Protein AF-A0A7S1A872-F1 (afdb_monomer)

Mean predicted aligned error: 16.64 Å

Sequence (476 aa):
MADRCLVAIEKYCCCLRELQKQLEQQEPRWHAVWRTIESATQALTCPTCQQDEVFHGARVLGLLSEVRQRWDDVSHPCHFDLLKNLAVRLCAPQEGCQTFPVTALRFSQNSHSDVFRHGAHAGKDVNWLVGELDVGRISTTDKSMVVHAVFFHGHIRVLNNRHSAALVRHQDHQTAAVMCQVRLWHLTRGVCLDDGSQRDVVDKFLDAFDSRSDGRSIRMRSRSCSVPRSMSRTRVPEMFLVHIQNIDYSLTAEDVRAHILSAGHQRLVNVEVPQRYTGSTQLHNEGHALASFDSARAARELVESGLQALRGRLPVLKLDVATSVVPTVGRKQPGGFLRCKACRSVCGELMDIFLLEGVRPEGYGYAPAEANGNAYYLTCAEKDTNNCVFQDHPQSASMPFKLMLVFCSYCGGDLGNIQDSSLTMSDEWCERLGKRVMCFKCKTVLLELADCSTHLVDAKKWSILYSLLEFGDCRM

Radius of gyration: 26.89 Å; Cα contacts (8 Å, |Δi|>4): 908; chains: 1; bounding box: 70×67×68 Å

Structure (mmCIF, N/CA/C/O backbone):
data_AF-A0A7S1A872-F1
#
_entry.id   AF-A0A7S1A872-F1
#
loop_
_atom_site.group_PDB
_atom_site.id
_atom_site.type_symbol
_atom_site.label_atom_id
_atom_site.label_alt_id
_atom_site.label_comp_id
_atom_site.label_asym_id
_atom_site.label_entity_id
_atom_site.label_seq_id
_atom_site.pdbx_PDB_ins_code
_atom_site.Cartn_x
_atom_site.Cartn_y
_atom_site.Cartn_z
_atom_site.occupancy
_atom_site.B_iso_or_equiv
_atom_site.auth_seq_id
_atom_site.auth_comp_id
_atom_site.auth_asym_id
_atom_site.auth_atom_id
_atom_site.pdbx_PDB_model_num
ATOM 1 N N . MET A 1 1 ? 6.359 -14.964 -2.422 1.00 53.41 1 MET A N 1
ATOM 2 C CA . MET A 1 1 ? 6.320 -13.741 -3.258 1.00 53.41 1 MET A CA 1
ATOM 3 C C . MET A 1 1 ? 7.378 -12.736 -2.821 1.00 53.41 1 MET A C 1
ATOM 5 O O . MET A 1 1 ? 8.191 -12.382 -3.661 1.00 53.41 1 MET A O 1
ATOM 9 N N . ALA A 1 2 ? 7.434 -12.363 -1.534 1.00 65.06 2 ALA A N 1
ATOM 10 C CA . ALA A 1 2 ? 8.438 -11.441 -0.986 1.00 65.06 2 ALA A CA 1
ATOM 11 C C . ALA A 1 2 ? 9.874 -11.743 -1.450 1.00 65.06 2 ALA A C 1
ATOM 13 O O . ALA A 1 2 ? 10.508 -10.875 -2.039 1.00 65.06 2 ALA A O 1
ATOM 14 N N . ASP A 1 3 ? 10.335 -12.990 -1.314 1.00 75.75 3 ASP A N 1
ATOM 15 C CA . ASP A 1 3 ? 11.698 -13.380 -1.710 1.00 75.75 3 ASP A CA 1
ATOM 16 C C . ASP A 1 3 ? 11.991 -13.134 -3.199 1.00 75.75 3 ASP A C 1
ATOM 18 O O . ASP A 1 3 ? 13.077 -12.684 -3.554 1.00 75.75 3 ASP A O 1
ATOM 22 N N . ARG A 1 4 ? 11.010 -13.359 -4.089 1.00 84.75 4 ARG A N 1
ATOM 23 C CA . ARG A 1 4 ? 11.168 -13.091 -5.530 1.00 84.75 4 ARG A CA 1
ATOM 24 C C . ARG A 1 4 ? 11.246 -11.591 -5.816 1.00 84.75 4 ARG A C 1
ATOM 26 O O . ARG A 1 4 ? 12.090 -11.179 -6.607 1.00 84.75 4 ARG A O 1
ATOM 33 N N . CYS A 1 5 ? 10.403 -10.785 -5.167 1.00 86.75 5 CYS A N 1
ATOM 34 C CA . CYS A 1 5 ? 10.451 -9.326 -5.292 1.00 86.75 5 CYS A CA 1
ATOM 35 C C . CYS A 1 5 ? 11.786 -8.770 -4.788 1.00 86.75 5 CYS A C 1
ATOM 37 O O . CYS A 1 5 ? 12.365 -7.892 -5.415 1.00 86.75 5 CYS A O 1
ATOM 39 N N . LEU A 1 6 ? 12.311 -9.316 -3.694 1.00 82.75 6 LEU A N 1
ATOM 40 C CA . LEU A 1 6 ? 13.581 -8.893 -3.110 1.00 82.75 6 LEU A CA 1
ATOM 41 C C . LEU A 1 6 ? 14.770 -9.225 -4.015 1.00 82.75 6 LEU A C 1
ATOM 43 O O . LEU A 1 6 ? 15.611 -8.361 -4.247 1.00 82.75 6 LEU A O 1
ATOM 47 N N . VAL A 1 7 ? 14.797 -10.424 -4.606 1.00 88.50 7 VAL A N 1
ATOM 48 C CA . VAL A 1 7 ? 15.800 -10.792 -5.622 1.00 88.50 7 VAL A CA 1
ATOM 49 C C . VAL A 1 7 ? 15.711 -9.871 -6.845 1.00 88.50 7 VAL A C 1
ATOM 51 O O . VAL A 1 7 ? 16.737 -9.439 -7.372 1.00 88.50 7 VAL A O 1
ATOM 54 N N . ALA A 1 8 ? 14.498 -9.527 -7.285 1.00 90.12 8 ALA A N 1
ATOM 55 C CA . ALA A 1 8 ? 14.283 -8.592 -8.389 1.00 90.12 8 ALA A CA 1
ATOM 56 C C . ALA A 1 8 ? 14.783 -7.173 -8.058 1.00 90.12 8 ALA A C 1
ATOM 58 O O . ALA A 1 8 ? 15.479 -6.565 -8.871 1.00 90.12 8 ALA A O 1
ATOM 59 N N . ILE A 1 9 ? 14.492 -6.669 -6.854 1.00 89.12 9 ILE A N 1
ATOM 60 C CA . ILE A 1 9 ? 14.977 -5.372 -6.355 1.00 89.12 9 ILE A CA 1
ATOM 61 C C . ILE A 1 9 ? 16.504 -5.368 -6.255 1.00 89.12 9 ILE A C 1
ATOM 63 O O . ILE A 1 9 ? 17.144 -4.389 -6.636 1.00 89.12 9 ILE A O 1
ATOM 67 N N . GLU A 1 10 ? 17.109 -6.460 -5.791 1.00 88.94 10 GLU A N 1
ATOM 68 C CA . GLU A 1 10 ? 18.563 -6.590 -5.721 1.00 88.94 10 GLU A CA 1
ATOM 69 C C . GLU A 1 10 ? 19.197 -6.557 -7.112 1.00 88.94 10 GLU A C 1
ATOM 71 O O . GLU A 1 10 ? 20.118 -5.772 -7.348 1.00 88.94 10 GLU A O 1
ATOM 76 N N . LYS A 1 11 ? 18.664 -7.343 -8.056 1.00 92.38 11 LYS A N 1
ATOM 77 C CA . LYS A 1 11 ? 19.103 -7.326 -9.456 1.00 92.38 11 LYS A CA 1
ATOM 78 C C . LYS A 1 11 ? 18.981 -5.924 -10.051 1.00 92.38 11 LYS A C 1
ATOM 80 O O . LYS A 1 11 ? 19.933 -5.441 -10.661 1.00 92.38 11 LYS A O 1
ATOM 85 N N . TYR A 1 12 ? 17.844 -5.266 -9.836 1.00 93.44 12 TYR A N 1
ATOM 86 C CA . TYR A 1 12 ? 17.600 -3.900 -10.284 1.00 93.44 12 TYR A CA 1
ATOM 87 C C . TYR A 1 12 ? 18.656 -2.937 -9.730 1.00 93.44 12 TYR A C 1
ATOM 89 O O . TYR A 1 12 ? 19.325 -2.256 -10.503 1.00 93.44 12 TYR A O 1
ATOM 97 N N . CYS A 1 13 ? 18.905 -2.955 -8.417 1.00 91.25 13 CYS A N 1
ATOM 98 C CA . CYS A 1 13 ? 19.921 -2.113 -7.783 1.00 91.25 13 CYS A CA 1
ATOM 99 C C . CYS A 1 13 ? 21.337 -2.377 -8.318 1.00 91.25 13 CYS A C 1
ATOM 101 O O . CYS A 1 13 ? 22.114 -1.438 -8.490 1.00 91.25 13 CYS A O 1
ATOM 103 N N . CYS A 1 14 ? 21.685 -3.636 -8.594 1.00 92.62 14 CYS A N 1
ATOM 104 C CA . CYS A 1 14 ? 22.961 -3.984 -9.218 1.00 92.62 14 CYS A CA 1
ATOM 105 C C . CYS A 1 14 ? 23.086 -3.378 -10.620 1.00 92.62 14 CYS A C 1
ATOM 107 O O . CYS A 1 14 ? 24.119 -2.784 -10.928 1.00 92.62 14 CYS A O 1
ATOM 109 N N . CYS A 1 15 ? 22.030 -3.455 -11.437 1.00 95.19 15 CYS A N 1
ATOM 110 C CA . CYS A 1 15 ? 22.002 -2.794 -12.739 1.00 95.19 15 CYS A CA 1
ATOM 111 C C . CYS A 1 15 ? 22.142 -1.271 -12.606 1.00 95.19 15 CYS A C 1
ATOM 113 O O . CYS A 1 15 ? 22.904 -0.677 -13.360 1.00 95.19 15 CYS A O 1
ATOM 115 N N . LEU A 1 16 ? 21.477 -0.639 -11.631 1.00 94.56 16 LEU A N 1
ATOM 116 C CA . LEU A 1 16 ? 21.583 0.809 -11.420 1.00 94.56 16 LEU A CA 1
ATOM 117 C C . LEU A 1 16 ? 23.007 1.255 -11.054 1.00 94.56 16 LEU A C 1
ATOM 119 O O . LEU A 1 16 ? 23.482 2.253 -11.589 1.00 94.56 16 LEU A O 1
ATOM 123 N N . ARG A 1 17 ? 23.712 0.522 -10.179 1.00 93.31 17 ARG A N 1
ATOM 124 C CA . ARG A 1 17 ? 25.107 0.859 -9.825 1.00 93.31 17 ARG A CA 1
ATOM 125 C C . ARG A 1 17 ? 26.063 0.677 -10.993 1.00 93.31 17 ARG A C 1
ATOM 127 O O . ARG A 1 17 ? 26.942 1.508 -11.199 1.00 93.31 17 ARG A O 1
ATOM 134 N N . GLU A 1 18 ? 25.900 -0.405 -11.750 1.00 94.94 18 GLU A N 1
ATOM 135 C CA . GLU A 1 18 ? 26.715 -0.626 -12.943 1.00 94.94 18 GLU A CA 1
ATOM 136 C C . GLU A 1 18 ? 26.448 0.462 -13.989 1.00 94.94 18 GLU A C 1
ATOM 138 O O . GLU A 1 18 ? 27.388 0.987 -14.580 1.00 94.94 18 GLU A O 1
ATOM 143 N N . LEU A 1 19 ? 25.187 0.871 -14.154 1.00 95.19 19 LEU A N 1
ATOM 144 C CA . LEU A 1 19 ? 24.815 1.969 -15.039 1.00 95.19 19 LEU A CA 1
ATOM 145 C C . LEU A 1 19 ? 25.467 3.285 -14.604 1.00 95.19 19 LEU A C 1
ATOM 147 O O . LEU A 1 19 ? 26.077 3.955 -15.432 1.00 95.19 19 LEU A O 1
ATOM 151 N N . GLN A 1 20 ? 25.396 3.627 -13.314 1.00 94.31 20 GLN A N 1
ATOM 152 C CA . GLN A 1 20 ? 26.061 4.811 -12.768 1.00 94.31 20 GLN A CA 1
ATOM 153 C C . GLN A 1 20 ? 27.566 4.785 -13.072 1.00 94.31 20 GLN A C 1
ATOM 155 O O . GLN A 1 20 ? 28.096 5.724 -13.661 1.00 94.31 20 GLN A O 1
ATOM 160 N N . LYS A 1 21 ? 28.240 3.670 -12.763 1.00 93.62 21 LYS A N 1
ATOM 161 C CA . LYS A 1 21 ? 29.675 3.494 -13.015 1.00 93.62 21 LYS A CA 1
ATOM 162 C C . LYS A 1 21 ? 30.041 3.627 -14.496 1.00 93.62 21 LYS A C 1
ATOM 164 O O . LYS A 1 21 ? 31.130 4.096 -14.813 1.00 93.62 21 LYS A O 1
ATOM 169 N N . GLN A 1 22 ? 29.185 3.163 -15.405 1.00 94.00 22 GLN A N 1
ATOM 170 C CA . GLN A 1 22 ? 29.413 3.282 -16.847 1.00 94.00 22 GLN A CA 1
ATOM 171 C C . GLN A 1 22 ? 29.226 4.720 -17.339 1.00 94.00 22 GLN A C 1
ATOM 173 O O . GLN A 1 22 ? 30.007 5.169 -18.173 1.00 94.00 22 GLN A O 1
ATOM 178 N N . LEU A 1 23 ? 28.226 5.437 -16.823 1.00 90.06 23 LEU A N 1
ATOM 179 C CA . LEU A 1 23 ? 27.941 6.817 -17.217 1.00 90.06 23 LEU A CA 1
ATOM 180 C C . LEU A 1 23 ? 28.944 7.832 -16.641 1.00 90.06 23 LEU A C 1
ATOM 182 O O . LEU A 1 23 ? 29.145 8.883 -17.238 1.00 90.06 23 LEU A O 1
ATOM 186 N N . GLU A 1 24 ? 29.592 7.525 -15.515 1.00 89.75 24 GLU A N 1
ATOM 187 C CA . GLU A 1 24 ? 30.638 8.366 -14.907 1.00 89.75 24 GLU A CA 1
ATOM 188 C C . GLU A 1 24 ? 32.018 8.233 -15.592 1.00 89.75 24 GLU A C 1
ATOM 190 O O . GLU A 1 24 ? 32.952 8.965 -15.263 1.00 89.75 24 GLU A O 1
ATOM 195 N N . GLN A 1 25 ? 32.181 7.309 -16.547 1.00 90.69 25 GLN A N 1
ATOM 196 C CA . GLN A 1 25 ? 33.427 7.166 -17.312 1.00 90.69 25 GLN A CA 1
ATOM 197 C C . GLN A 1 25 ? 33.615 8.333 -18.290 1.00 90.69 25 GLN A C 1
ATOM 199 O O . GLN A 1 25 ? 32.655 8.797 -18.895 1.00 90.69 25 GLN A O 1
ATOM 204 N N . GLN A 1 26 ? 34.867 8.759 -18.506 1.00 83.88 26 GLN A N 1
ATOM 205 C CA . GLN A 1 26 ? 35.190 9.810 -19.489 1.00 83.88 26 GLN A CA 1
ATOM 206 C C . GLN A 1 26 ? 34.752 9.438 -20.915 1.00 83.88 26 GLN A C 1
ATOM 208 O O . GLN A 1 26 ? 34.312 10.306 -21.662 1.00 83.88 26 GLN A O 1
ATOM 213 N N . GLU A 1 27 ? 34.827 8.151 -21.271 1.00 87.38 27 GLU A N 1
ATOM 214 C CA . GLU A 1 27 ? 34.346 7.611 -22.547 1.00 87.38 27 GLU A CA 1
ATOM 215 C C . GLU A 1 27 ? 33.419 6.408 -22.295 1.00 87.38 27 GLU A C 1
ATOM 217 O O . GLU A 1 27 ? 33.876 5.257 -22.260 1.00 87.38 27 GLU A O 1
ATOM 222 N N . PRO A 1 28 ? 32.108 6.638 -22.083 1.00 86.00 28 PRO A N 1
ATOM 223 C CA . PRO A 1 28 ? 31.158 5.565 -21.833 1.00 86.00 28 PRO A CA 1
ATOM 224 C C . PRO A 1 28 ? 31.067 4.607 -23.021 1.00 86.00 28 PRO A C 1
ATOM 226 O O . PRO A 1 28 ? 30.869 5.001 -24.173 1.00 86.00 28 PRO A O 1
ATOM 229 N N . ARG A 1 29 ? 31.130 3.303 -22.744 1.00 91.81 29 ARG A N 1
ATOM 230 C CA . ARG A 1 29 ? 30.837 2.276 -23.751 1.00 91.81 29 ARG A CA 1
ATOM 231 C C . ARG A 1 29 ? 29.327 2.202 -23.973 1.00 91.81 29 ARG A C 1
ATOM 233 O O . ARG A 1 29 ? 28.654 1.394 -23.337 1.00 91.81 29 ARG A O 1
ATOM 240 N N . TRP A 1 30 ? 28.795 3.003 -24.894 1.00 90.19 30 TRP A N 1
ATOM 241 C CA . TRP A 1 30 ? 27.348 3.160 -25.117 1.00 90.19 30 TRP A CA 1
ATOM 242 C C . TRP A 1 30 ? 26.572 1.849 -25.337 1.00 90.19 30 TRP A C 1
ATOM 244 O O . TRP A 1 30 ? 25.468 1.699 -24.823 1.00 90.19 30 TRP A O 1
ATOM 254 N N . HIS A 1 31 ? 27.159 0.840 -25.990 1.00 91.56 31 HIS A N 1
ATOM 255 C CA . HIS A 1 31 ? 26.535 -0.490 -26.109 1.00 91.56 31 HIS A CA 1
ATOM 256 C C . HIS A 1 31 ? 26.416 -1.255 -24.780 1.00 91.56 31 HIS A C 1
ATOM 258 O O . HIS A 1 31 ? 25.548 -2.115 -24.630 1.00 91.56 31 HIS A O 1
ATOM 264 N N . ALA A 1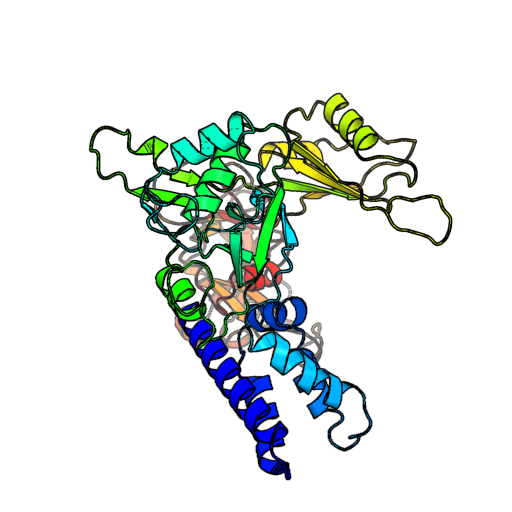 32 ? 27.320 -1.016 -23.828 1.00 94.00 32 ALA A N 1
ATOM 265 C CA . ALA A 1 32 ? 27.210 -1.566 -22.480 1.00 94.00 32 ALA A CA 1
ATOM 266 C C . ALA A 1 32 ? 26.152 -0.798 -21.679 1.00 94.00 32 ALA A C 1
ATOM 268 O O . ALA A 1 32 ? 25.298 -1.434 -21.068 1.00 94.00 32 ALA A O 1
ATOM 269 N N . VAL A 1 33 ? 26.142 0.537 -21.788 1.00 94.06 33 VAL A N 1
ATOM 270 C CA . VAL A 1 33 ? 25.128 1.410 -21.168 1.00 94.06 33 VAL A CA 1
ATOM 271 C C . VAL A 1 33 ? 23.723 0.981 -21.590 1.00 94.06 33 VAL A C 1
ATOM 273 O O . VAL A 1 33 ? 22.884 0.709 -20.734 1.00 94.06 33 VAL A O 1
ATOM 276 N N . TRP A 1 34 ? 23.495 0.815 -22.897 1.00 95.06 34 TRP A N 1
ATOM 277 C CA . TRP A 1 34 ? 22.216 0.360 -23.446 1.00 95.06 34 TRP A CA 1
ATOM 278 C C . TRP A 1 34 ? 21.753 -0.975 -22.849 1.00 95.06 34 TRP A C 1
ATOM 280 O O . TRP A 1 34 ? 20.643 -1.082 -22.330 1.00 95.06 34 TRP A O 1
ATOM 290 N N . ARG A 1 35 ? 22.630 -1.989 -22.843 1.00 96.19 35 ARG A N 1
ATOM 291 C CA . ARG A 1 35 ? 22.315 -3.310 -22.272 1.00 96.19 35 ARG A CA 1
ATOM 292 C C . ARG A 1 35 ? 21.995 -3.241 -20.781 1.00 96.19 35 ARG A C 1
ATOM 294 O O . ARG A 1 35 ? 21.131 -3.979 -20.300 1.00 96.19 35 ARG A O 1
ATOM 301 N N . THR A 1 36 ? 22.677 -2.368 -20.043 1.00 96.69 36 THR A N 1
ATOM 302 C CA . THR A 1 36 ? 22.410 -2.159 -18.618 1.00 96.69 36 THR A CA 1
ATOM 303 C C . THR A 1 36 ? 21.051 -1.488 -18.404 1.00 96.69 36 THR A C 1
ATOM 305 O O . THR A 1 36 ? 20.312 -1.913 -17.517 1.00 96.69 36 THR A O 1
ATOM 308 N N . ILE A 1 37 ? 20.671 -0.515 -19.243 1.00 95.56 37 ILE A N 1
ATOM 309 C CA . ILE A 1 37 ? 19.341 0.121 -19.220 1.00 95.56 37 ILE A CA 1
ATOM 310 C C . ILE A 1 37 ? 18.237 -0.905 -19.497 1.00 95.56 37 ILE A C 1
ATOM 312 O O . ILE A 1 37 ? 17.258 -0.966 -18.750 1.00 95.56 37 ILE A O 1
ATOM 316 N N . GLU A 1 38 ? 18.392 -1.749 -20.520 1.00 95.06 38 GLU A N 1
ATOM 317 C CA . GLU A 1 38 ? 17.425 -2.814 -20.823 1.00 95.06 38 GLU A CA 1
ATOM 318 C C . GLU A 1 38 ? 17.281 -3.787 -19.649 1.00 95.06 38 GLU A C 1
ATOM 320 O O . GLU A 1 38 ? 16.166 -4.087 -19.215 1.00 95.06 38 GLU A O 1
ATOM 325 N N . SER A 1 39 ? 18.413 -4.215 -19.086 1.00 95.94 39 SER A N 1
ATOM 326 C CA . SER A 1 39 ? 18.446 -5.126 -17.941 1.00 95.94 39 SER A CA 1
ATOM 327 C C . SER A 1 39 ? 17.784 -4.519 -16.704 1.00 95.94 39 SER A C 1
ATOM 329 O O . SER A 1 39 ? 17.029 -5.213 -16.025 1.00 95.94 39 SER A O 1
ATOM 331 N N . ALA A 1 40 ? 18.031 -3.236 -16.421 1.00 95.19 40 ALA A N 1
ATOM 332 C CA . ALA A 1 40 ? 17.419 -2.518 -15.306 1.00 95.19 40 ALA A CA 1
ATOM 333 C C . ALA A 1 40 ? 15.903 -2.380 -15.498 1.00 95.19 40 ALA A C 1
ATOM 335 O O . ALA A 1 40 ? 15.136 -2.708 -14.597 1.00 95.19 40 ALA A O 1
ATOM 336 N N . THR A 1 41 ? 15.461 -1.975 -16.690 1.00 92.62 41 THR A N 1
ATOM 337 C CA . THR A 1 41 ? 14.035 -1.782 -17.006 1.00 92.62 41 THR A CA 1
ATOM 338 C C . THR A 1 41 ? 13.231 -3.075 -16.836 1.00 92.62 41 THR A C 1
ATOM 340 O O . THR A 1 41 ? 12.073 -3.043 -16.434 1.00 92.62 41 THR A O 1
ATOM 343 N N . GLN A 1 42 ? 13.850 -4.225 -17.110 1.00 93.25 42 GLN A N 1
ATOM 344 C CA . GLN A 1 42 ? 13.220 -5.545 -17.006 1.00 93.25 42 GLN A CA 1
ATOM 345 C C . GLN A 1 42 ? 13.448 -6.236 -15.652 1.00 93.25 42 GLN A C 1
ATOM 347 O O . GLN A 1 42 ? 12.924 -7.327 -15.426 1.00 93.25 42 GLN A O 1
ATOM 352 N N . ALA A 1 43 ? 14.259 -5.662 -14.755 1.00 93.88 43 ALA A N 1
ATOM 353 C CA . ALA A 1 43 ? 14.648 -6.338 -13.519 1.00 93.88 43 ALA A CA 1
ATOM 354 C C . ALA A 1 43 ? 13.479 -6.478 -12.534 1.00 93.88 43 ALA A C 1
ATOM 356 O O . ALA A 1 43 ? 13.356 -7.519 -11.889 1.00 93.88 43 ALA A O 1
ATOM 357 N N . LEU A 1 44 ? 12.617 -5.461 -12.436 1.00 90.38 44 LEU A N 1
ATOM 358 C CA . LEU A 1 44 ? 11.419 -5.491 -11.598 1.00 90.38 44 LEU A CA 1
ATOM 359 C C . LEU A 1 44 ? 10.265 -6.135 -12.369 1.00 90.38 44 LEU A C 1
ATOM 361 O O . LEU A 1 44 ? 9.755 -5.554 -13.320 1.00 90.38 44 LEU A O 1
ATOM 365 N N . THR A 1 45 ? 9.832 -7.323 -11.947 1.00 89.44 45 THR A N 1
ATOM 366 C CA . THR A 1 45 ? 8.736 -8.068 -12.597 1.00 89.44 45 THR A CA 1
ATOM 367 C C . THR A 1 45 ? 7.403 -7.964 -11.859 1.00 89.44 45 THR A C 1
ATOM 369 O O . THR A 1 45 ? 6.357 -8.237 -12.440 1.00 89.44 45 THR A O 1
ATOM 372 N N . CYS A 1 46 ? 7.419 -7.570 -10.583 1.00 89.19 46 CYS A N 1
ATOM 373 C CA . CYS A 1 46 ? 6.210 -7.359 -9.793 1.00 89.19 46 CYS A CA 1
ATOM 374 C C . CYS A 1 46 ? 5.592 -5.987 -10.128 1.00 89.19 46 CYS A C 1
ATOM 376 O O . CYS A 1 46 ? 6.278 -4.977 -9.937 1.00 89.19 46 CYS A O 1
ATOM 378 N N . PRO A 1 47 ? 4.316 -5.918 -10.562 1.00 86.06 47 PRO A N 1
ATOM 379 C CA . PRO A 1 47 ? 3.652 -4.652 -10.881 1.00 86.06 47 PRO A CA 1
ATOM 380 C C . PRO A 1 47 ? 3.651 -3.660 -9.714 1.00 86.06 47 PRO A C 1
ATOM 382 O O . PRO A 1 47 ? 3.868 -2.467 -9.912 1.00 86.06 47 PRO A O 1
ATOM 385 N N . THR A 1 48 ? 3.480 -4.149 -8.485 1.00 85.56 48 THR A N 1
ATOM 386 C CA . THR A 1 48 ? 3.473 -3.310 -7.282 1.00 85.56 48 THR A CA 1
ATOM 387 C C . THR A 1 48 ? 4.857 -2.721 -7.008 1.00 85.56 48 THR A C 1
ATOM 389 O O . THR A 1 48 ? 4.970 -1.522 -6.785 1.00 85.56 48 THR A O 1
ATOM 392 N N . CYS A 1 49 ? 5.934 -3.508 -7.139 1.00 87.25 49 CYS A N 1
ATOM 393 C CA . CYS A 1 49 ? 7.299 -2.975 -7.038 1.00 87.25 49 CYS A CA 1
ATOM 394 C C . CYS A 1 49 ? 7.618 -1.955 -8.142 1.00 87.25 49 CYS A C 1
ATOM 396 O O . CYS A 1 49 ? 8.343 -0.996 -7.892 1.00 87.25 49 CYS A O 1
ATOM 398 N N . GLN A 1 50 ? 7.102 -2.153 -9.360 1.00 88.19 50 GLN A N 1
ATOM 399 C CA . GLN A 1 50 ? 7.262 -1.176 -10.440 1.00 88.19 50 GLN A CA 1
ATOM 400 C C . GLN A 1 50 ? 6.563 0.144 -10.094 1.00 88.19 50 GLN A C 1
ATOM 402 O O . GLN A 1 50 ? 7.155 1.206 -10.265 1.00 88.19 50 GLN A O 1
ATOM 407 N N . GLN A 1 51 ? 5.333 0.088 -9.573 1.00 85.12 51 GLN A N 1
ATOM 408 C CA . GLN A 1 51 ? 4.611 1.279 -9.119 1.00 85.12 51 GLN A CA 1
ATOM 409 C C . GLN A 1 51 ? 5.345 1.977 -7.971 1.00 85.12 51 GLN A C 1
ATOM 411 O O . GLN A 1 51 ? 5.572 3.184 -8.046 1.00 85.12 51 GLN A O 1
ATOM 416 N N . ASP A 1 52 ? 5.780 1.227 -6.956 1.00 87.19 52 ASP A N 1
ATOM 417 C CA . ASP A 1 52 ? 6.569 1.765 -5.846 1.00 87.19 52 ASP A CA 1
ATOM 418 C C . ASP A 1 52 ? 7.812 2.506 -6.360 1.00 87.19 52 ASP A C 1
ATOM 420 O O . ASP A 1 52 ? 8.105 3.614 -5.920 1.00 87.19 52 ASP A O 1
ATOM 424 N N . GLU A 1 53 ? 8.532 1.932 -7.324 1.00 87.94 53 GLU A N 1
ATOM 425 C CA . GLU A 1 53 ? 9.725 2.552 -7.901 1.00 87.94 53 GLU A CA 1
ATOM 426 C C . GLU A 1 53 ? 9.391 3.810 -8.723 1.00 87.94 53 GLU A C 1
ATOM 428 O O . GLU A 1 53 ? 10.111 4.807 -8.657 1.00 87.94 53 GLU A O 1
ATOM 433 N N . VAL A 1 54 ? 8.279 3.812 -9.461 1.00 84.12 54 VAL A N 1
ATOM 434 C CA . VAL A 1 54 ? 7.826 4.986 -10.225 1.00 84.12 54 VAL A CA 1
ATOM 435 C C . VAL A 1 54 ? 7.462 6.149 -9.298 1.00 84.12 54 VAL A C 1
ATOM 437 O O . VAL A 1 54 ? 7.883 7.280 -9.553 1.00 84.12 54 VAL A O 1
ATOM 440 N N . PHE A 1 55 ? 6.710 5.889 -8.226 1.00 81.06 55 PHE A N 1
ATOM 441 C CA . PHE A 1 55 ? 6.193 6.936 -7.338 1.00 81.06 55 PHE A CA 1
ATOM 442 C C . PHE A 1 55 ? 7.156 7.314 -6.206 1.00 81.06 55 PHE A C 1
ATOM 444 O O . PHE A 1 55 ? 7.210 8.477 -5.807 1.00 81.06 55 PHE A O 1
ATOM 451 N N . HIS A 1 56 ? 7.940 6.358 -5.705 1.00 84.44 56 HIS A N 1
ATOM 452 C CA . HIS A 1 56 ? 8.779 6.514 -4.512 1.00 84.44 56 HIS A CA 1
ATOM 453 C C . HIS A 1 56 ? 10.263 6.179 -4.741 1.00 84.44 56 HIS A C 1
ATOM 455 O O . HIS A 1 56 ? 11.083 6.445 -3.865 1.00 84.44 56 HIS A O 1
ATOM 461 N N . GLY A 1 57 ? 10.648 5.649 -5.907 1.00 81.44 57 GLY A N 1
ATOM 462 C CA . GLY A 1 57 ? 12.027 5.295 -6.277 1.00 81.44 57 GLY A CA 1
ATOM 463 C C . GLY A 1 57 ? 12.769 6.376 -7.067 1.00 81.44 57 GLY A C 1
ATOM 464 O O . GLY A 1 57 ? 13.477 6.072 -8.023 1.00 81.44 57 GLY A O 1
ATOM 465 N N . ALA A 1 58 ? 12.576 7.654 -6.726 1.00 84.19 58 ALA A N 1
ATOM 466 C CA . ALA A 1 58 ? 13.191 8.789 -7.432 1.00 84.19 58 ALA A CA 1
ATOM 467 C C . ALA A 1 58 ? 12.945 8.791 -8.962 1.00 84.19 58 ALA A C 1
ATOM 469 O O . ALA A 1 58 ? 13.728 9.344 -9.726 1.00 84.19 58 ALA A O 1
ATOM 470 N N . ARG A 1 59 ? 11.846 8.171 -9.422 1.00 86.12 59 ARG A N 1
ATOM 471 C CA . ARG A 1 59 ? 11.418 8.109 -10.833 1.00 86.12 59 ARG A CA 1
ATOM 472 C C . ARG A 1 59 ? 12.407 7.420 -11.788 1.00 86.12 59 ARG A C 1
ATOM 474 O O . ARG A 1 59 ? 12.232 7.525 -13.004 1.00 86.12 59 ARG A O 1
ATOM 481 N N . VAL A 1 60 ? 13.406 6.692 -11.281 1.00 92.12 60 VAL A N 1
ATOM 482 C CA . VAL A 1 60 ? 14.474 6.104 -12.112 1.00 92.12 60 VAL A CA 1
ATOM 483 C C . VAL A 1 60 ? 13.912 5.135 -13.152 1.00 92.12 60 VAL A C 1
ATOM 485 O O . VAL A 1 60 ? 14.278 5.231 -14.319 1.00 92.12 60 VAL A O 1
ATOM 488 N N . LEU A 1 61 ? 12.962 4.269 -12.787 1.00 91.81 61 LEU A N 1
ATOM 489 C CA . LEU A 1 61 ? 12.360 3.318 -13.732 1.00 91.81 61 LEU A CA 1
ATOM 490 C C . LEU A 1 61 ? 11.628 4.006 -14.901 1.00 91.81 61 LEU A C 1
ATOM 492 O O . LEU A 1 61 ? 11.709 3.553 -16.047 1.00 91.81 61 LEU A O 1
ATOM 496 N N . GLY A 1 62 ? 10.946 5.121 -14.622 1.00 91.12 62 GLY A N 1
ATOM 497 C CA . GLY A 1 62 ? 10.305 5.936 -15.655 1.00 91.12 62 GLY A CA 1
ATOM 498 C C . GLY A 1 62 ? 11.333 6.560 -16.599 1.00 91.12 62 GLY A C 1
ATOM 499 O O . GLY A 1 62 ? 11.189 6.461 -17.815 1.00 91.12 62 GLY A O 1
ATOM 500 N N . LEU A 1 63 ? 12.414 7.115 -16.042 1.00 93.56 63 LEU A N 1
ATOM 501 C CA . LEU A 1 63 ? 13.504 7.721 -16.813 1.00 93.56 63 LEU A CA 1
ATOM 502 C C . LEU A 1 63 ? 14.266 6.695 -17.659 1.00 93.56 63 LEU A C 1
ATOM 504 O O . LEU A 1 63 ? 14.595 6.987 -18.803 1.00 93.56 63 LEU A O 1
ATOM 508 N N . LEU A 1 64 ? 14.498 5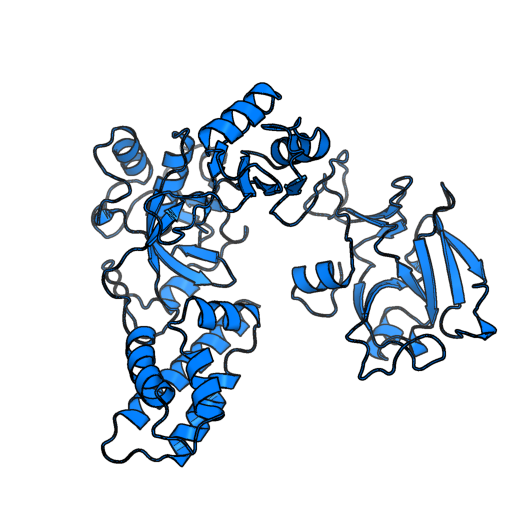.481 -17.150 1.00 95.12 64 LEU A N 1
ATOM 509 C CA . LEU A 1 64 ? 15.094 4.387 -17.926 1.00 95.12 64 LEU A CA 1
ATOM 510 C C . LEU A 1 64 ? 14.245 4.046 -19.158 1.00 95.12 64 LEU A C 1
ATOM 512 O O . LEU A 1 64 ? 14.776 3.878 -20.255 1.00 95.12 64 LEU A O 1
ATOM 516 N N . SER A 1 65 ? 12.922 3.987 -18.984 1.00 92.94 65 SER A N 1
ATOM 517 C CA . SER A 1 65 ? 11.985 3.714 -20.078 1.00 92.94 65 SER A CA 1
ATOM 518 C C . SER A 1 65 ? 11.973 4.839 -21.116 1.00 92.94 65 SER A C 1
ATOM 520 O O . SER A 1 65 ? 11.926 4.573 -22.315 1.00 92.94 65 SER A O 1
ATOM 522 N N . GLU A 1 66 ? 12.054 6.091 -20.668 1.00 93.56 66 GLU A N 1
ATOM 523 C CA . GLU A 1 66 ? 12.079 7.268 -21.539 1.00 93.56 66 GLU A CA 1
ATOM 524 C C . GLU A 1 66 ? 13.398 7.394 -22.312 1.00 93.56 66 GLU A C 1
ATOM 526 O O . GLU A 1 66 ? 13.381 7.566 -23.530 1.00 93.56 66 GLU A O 1
ATOM 531 N N . VAL A 1 67 ? 14.538 7.207 -21.639 1.00 94.12 67 VAL A N 1
ATOM 532 C CA . VAL A 1 67 ? 15.867 7.161 -22.272 1.00 94.12 67 VAL A CA 1
ATOM 533 C C . VAL A 1 67 ? 15.929 6.051 -23.318 1.00 94.12 67 VAL A C 1
ATOM 535 O O . VAL A 1 67 ? 16.485 6.255 -24.394 1.00 94.12 67 VAL A O 1
ATOM 538 N N . ARG A 1 68 ? 15.302 4.896 -23.056 1.00 93.94 68 ARG A N 1
ATOM 539 C CA . ARG A 1 68 ? 15.203 3.808 -24.036 1.00 93.94 68 ARG A CA 1
ATOM 540 C C . ARG A 1 68 ? 14.444 4.230 -25.301 1.00 93.94 68 ARG A C 1
ATOM 542 O O . ARG A 1 68 ? 14.823 3.842 -26.398 1.00 93.94 68 ARG A O 1
ATOM 549 N N . GLN A 1 69 ? 13.374 5.010 -25.164 1.00 94.44 69 GLN A N 1
ATOM 550 C CA . GLN A 1 69 ? 12.587 5.492 -26.307 1.00 94.44 69 GLN A CA 1
ATOM 551 C C . GLN A 1 69 ? 13.277 6.631 -27.067 1.00 94.44 69 GLN A C 1
ATOM 553 O O . GLN A 1 69 ? 13.035 6.807 -28.257 1.00 94.44 69 GLN A O 1
ATOM 558 N N . ARG A 1 70 ? 14.125 7.403 -26.381 1.00 94.25 70 ARG A N 1
ATOM 559 C CA . ARG A 1 70 ? 14.797 8.604 -26.900 1.00 94.25 70 ARG A CA 1
ATOM 560 C C . ARG A 1 70 ? 16.314 8.446 -26.949 1.00 94.25 70 ARG A C 1
ATOM 562 O O . ARG A 1 70 ? 17.050 9.400 -26.711 1.00 94.25 70 ARG A O 1
ATOM 569 N N . TRP A 1 71 ? 16.778 7.235 -27.241 1.00 92.81 71 TRP A N 1
ATOM 570 C CA . TRP A 1 71 ? 18.202 6.910 -27.215 1.00 92.81 71 TRP A CA 1
ATOM 571 C C . TRP A 1 71 ? 19.024 7.790 -28.158 1.00 92.81 71 TRP A C 1
ATOM 573 O O . TRP A 1 71 ? 20.068 8.307 -27.771 1.00 92.81 71 TRP A O 1
ATOM 583 N N . ASP A 1 72 ? 18.503 8.013 -29.365 1.00 92.81 72 ASP A N 1
ATOM 584 C CA . ASP A 1 72 ? 19.179 8.787 -30.410 1.00 92.81 72 ASP A CA 1
ATOM 585 C C . ASP A 1 72 ? 19.058 10.311 -30.208 1.00 92.81 72 ASP A C 1
ATOM 587 O O . ASP A 1 72 ? 19.773 11.084 -30.845 1.00 92.81 72 ASP A O 1
ATOM 591 N N . ASP A 1 73 ? 18.187 10.762 -29.298 1.00 92.31 73 ASP A N 1
ATOM 592 C CA . ASP A 1 73 ? 18.019 12.170 -28.925 1.00 92.31 73 ASP A CA 1
ATOM 593 C C . ASP A 1 73 ? 18.753 12.462 -27.611 1.00 92.31 73 ASP A C 1
ATOM 595 O O . ASP A 1 73 ? 18.159 12.638 -26.546 1.00 92.31 73 ASP A O 1
ATOM 599 N N . VAL A 1 74 ? 20.084 12.511 -27.690 1.00 85.69 74 VAL A N 1
ATOM 600 C CA . VAL A 1 74 ? 20.971 12.758 -26.535 1.00 85.69 74 VAL A CA 1
ATOM 601 C C . VAL A 1 74 ? 20.740 14.145 -25.914 1.00 85.69 74 VAL A C 1
ATOM 603 O O . VAL A 1 74 ? 21.080 14.381 -24.757 1.00 85.69 74 VAL A O 1
ATOM 606 N N . SER A 1 75 ? 20.134 15.071 -26.665 1.00 89.56 75 SER A N 1
ATOM 607 C CA . SER A 1 75 ? 19.793 16.410 -26.175 1.00 89.56 75 SER A CA 1
ATOM 608 C C . SER A 1 75 ? 18.580 16.421 -25.241 1.00 89.56 75 SER A C 1
ATOM 610 O O . SER A 1 75 ? 18.357 17.405 -24.531 1.00 89.56 75 SER A O 1
ATOM 612 N N . HIS A 1 76 ? 17.807 15.331 -25.216 1.00 93.69 76 HIS A N 1
ATOM 613 C CA . HIS A 1 76 ? 16.606 15.245 -24.409 1.00 93.69 76 HIS A CA 1
ATOM 614 C C . HIS A 1 76 ? 16.928 15.317 -22.900 1.00 93.69 76 HIS A C 1
ATOM 616 O O . HIS A 1 76 ? 17.823 14.608 -22.426 1.00 93.69 76 HIS A O 1
ATOM 622 N N . PRO A 1 77 ? 16.167 16.092 -22.098 1.00 92.94 77 PRO A N 1
ATOM 623 C CA . PRO A 1 77 ? 16.425 16.252 -20.662 1.00 92.94 77 PRO A CA 1
ATOM 624 C C . PRO A 1 77 ? 16.478 14.943 -19.862 1.00 92.94 77 PRO A C 1
ATOM 626 O O . PRO A 1 77 ? 17.187 14.869 -18.860 1.00 92.94 77 PRO A O 1
ATOM 629 N N . CYS A 1 78 ? 15.791 13.892 -20.326 1.00 92.50 78 CYS A N 1
ATOM 630 C CA . CYS A 1 78 ? 15.733 12.596 -19.643 1.00 92.50 78 CYS A CA 1
ATOM 631 C C . CYS A 1 78 ? 17.116 11.968 -19.397 1.00 92.50 78 CYS A C 1
ATOM 633 O O . CYS A 1 78 ? 17.289 11.281 -18.393 1.00 92.50 78 CYS A O 1
ATOM 635 N N . HIS A 1 79 ? 18.106 12.214 -20.265 1.00 88.56 79 HIS A N 1
ATOM 636 C CA . HIS A 1 79 ? 19.468 11.686 -20.103 1.00 88.56 79 HIS A CA 1
ATOM 637 C C . HIS A 1 79 ? 20.188 12.329 -18.909 1.00 88.56 79 HIS A C 1
ATOM 639 O O . HIS A 1 79 ? 20.788 11.634 -18.087 1.00 88.56 79 HIS A O 1
ATOM 645 N N . PHE A 1 80 ? 20.067 13.651 -18.763 1.00 89.31 80 PHE A N 1
ATOM 646 C CA . PHE A 1 80 ? 20.619 14.395 -17.627 1.00 89.31 80 PHE A CA 1
ATOM 647 C C . PHE A 1 80 ? 19.854 14.099 -16.332 1.00 89.31 80 PHE A C 1
ATOM 649 O O . PHE A 1 80 ? 20.456 13.899 -15.273 1.00 89.31 80 PHE A O 1
ATOM 656 N N . ASP A 1 81 ? 18.525 14.025 -16.420 1.00 92.12 81 ASP A N 1
ATOM 657 C CA . ASP A 1 81 ? 17.672 13.702 -15.282 1.00 92.12 81 ASP A CA 1
ATOM 658 C C . ASP A 1 81 ? 17.931 12.284 -14.769 1.00 92.12 81 ASP A C 1
ATOM 660 O O . ASP A 1 81 ? 17.933 12.077 -13.554 1.00 92.12 81 ASP A O 1
ATOM 664 N N . LEU A 1 82 ? 18.201 11.312 -15.648 1.00 92.81 82 LEU A N 1
ATOM 665 C CA . LEU A 1 82 ? 18.539 9.947 -15.245 1.00 92.81 82 LEU A CA 1
ATOM 666 C C . LEU A 1 82 ? 19.786 9.924 -14.357 1.00 92.81 82 LEU A C 1
ATOM 668 O O . LEU A 1 82 ? 19.737 9.354 -13.272 1.00 92.81 82 LEU A O 1
ATOM 672 N N . LEU A 1 83 ? 20.869 10.589 -14.765 1.00 89.81 83 LEU A N 1
ATOM 673 C CA . LEU A 1 83 ? 22.101 10.687 -13.973 1.00 89.81 83 LEU A CA 1
ATOM 674 C C . LEU A 1 83 ? 21.852 11.277 -12.581 1.00 89.81 83 LEU A C 1
ATOM 676 O O . LEU A 1 83 ? 22.261 10.709 -11.566 1.00 89.81 83 LEU A O 1
ATOM 680 N N . LYS A 1 84 ? 21.125 12.397 -12.524 1.00 90.31 84 LYS A N 1
ATOM 681 C CA . LYS A 1 84 ? 20.787 13.065 -11.264 1.00 90.31 84 LYS A CA 1
ATOM 682 C C . LYS A 1 84 ? 19.947 12.167 -10.351 1.00 90.31 84 LYS A C 1
ATOM 684 O O . LYS A 1 84 ? 20.224 12.076 -9.156 1.00 90.31 84 LYS A O 1
ATOM 689 N N . ASN A 1 85 ? 18.926 11.507 -10.894 1.00 91.12 85 ASN A N 1
ATOM 690 C CA . ASN A 1 85 ? 18.025 10.664 -10.107 1.00 91.12 85 ASN A CA 1
ATOM 691 C C . ASN A 1 85 ? 18.661 9.320 -9.722 1.00 91.12 85 ASN A C 1
ATOM 693 O O . ASN A 1 85 ? 18.357 8.811 -8.646 1.00 91.12 85 ASN A O 1
ATOM 697 N N . LEU A 1 86 ? 19.588 8.780 -10.523 1.00 92.06 86 LEU A N 1
ATOM 698 C CA . LEU A 1 86 ? 20.408 7.622 -10.146 1.00 92.06 86 LEU A CA 1
ATOM 699 C C . LEU A 1 86 ? 21.220 7.916 -8.883 1.00 92.06 86 LEU A C 1
ATOM 701 O O . LEU A 1 86 ? 21.185 7.120 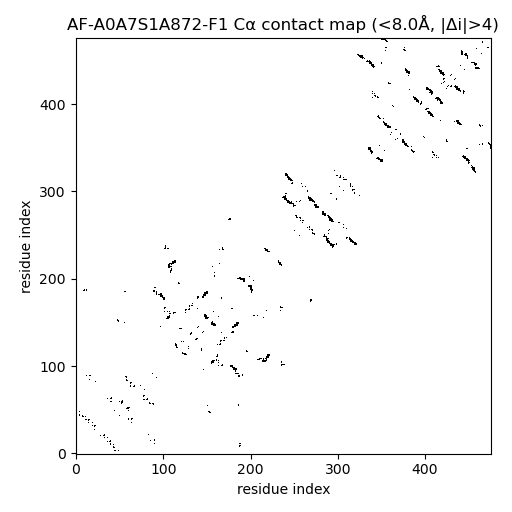-7.945 1.00 92.06 86 LEU A O 1
ATOM 705 N N . ALA A 1 87 ? 21.881 9.077 -8.825 1.00 88.44 87 ALA A N 1
ATOM 706 C CA . ALA A 1 87 ? 22.633 9.488 -7.643 1.00 88.44 87 ALA A CA 1
ATOM 707 C C . ALA A 1 87 ? 21.731 9.587 -6.401 1.00 88.44 87 ALA A C 1
ATOM 709 O O . ALA A 1 87 ? 22.082 9.079 -5.341 1.00 88.44 87 ALA A O 1
ATOM 710 N N . VAL A 1 88 ? 20.528 10.160 -6.532 1.00 88.69 88 VAL A N 1
ATOM 711 C CA . VAL A 1 88 ? 19.546 10.211 -5.431 1.00 88.69 88 VAL A CA 1
ATOM 712 C C . VAL A 1 88 ? 19.107 8.806 -5.006 1.00 88.69 88 VAL A C 1
ATOM 714 O O . VAL A 1 88 ? 19.092 8.497 -3.817 1.00 88.69 88 VAL A O 1
ATOM 717 N N . ARG A 1 89 ? 18.782 7.933 -5.966 1.00 89.25 89 ARG A N 1
ATOM 718 C CA . ARG A 1 89 ? 18.256 6.581 -5.724 1.00 89.25 89 ARG A CA 1
ATOM 719 C C . ARG A 1 89 ? 19.259 5.648 -5.041 1.00 89.25 89 ARG A C 1
ATOM 721 O O . ARG A 1 89 ? 18.850 4.717 -4.336 1.00 89.25 89 ARG A O 1
ATOM 728 N N . LEU A 1 90 ? 20.549 5.858 -5.301 1.00 89.81 90 LEU A N 1
ATOM 729 C CA . LEU A 1 90 ? 21.653 5.023 -4.826 1.00 89.81 90 LEU A CA 1
ATOM 730 C C . LEU A 1 90 ? 22.328 5.554 -3.554 1.00 89.81 90 LEU A C 1
ATOM 732 O O . LEU A 1 90 ? 23.160 4.856 -2.978 1.00 89.81 90 LEU A O 1
ATOM 736 N N . CYS A 1 91 ? 21.946 6.743 -3.091 1.00 85.12 91 CYS A N 1
ATOM 737 C CA . CYS A 1 91 ? 22.433 7.339 -1.853 1.00 85.12 91 CYS A CA 1
ATOM 738 C C . CYS A 1 91 ? 21.413 7.212 -0.712 1.00 85.12 91 CYS A C 1
ATOM 740 O O . CYS A 1 91 ? 20.234 6.913 -0.914 1.00 85.12 91 CYS A O 1
ATOM 742 N N . ALA A 1 92 ? 21.876 7.463 0.515 1.00 79.56 92 ALA A N 1
ATOM 743 C CA . ALA A 1 92 ? 20.974 7.697 1.635 1.00 79.56 92 ALA A CA 1
ATOM 744 C C . ALA A 1 92 ? 20.063 8.899 1.314 1.00 79.56 92 ALA A C 1
ATOM 746 O O . ALA A 1 92 ? 20.536 9.871 0.711 1.00 79.56 92 ALA A O 1
ATOM 747 N N . PRO A 1 93 ? 18.775 8.858 1.703 1.00 79.06 93 PRO A N 1
ATOM 748 C CA . PRO A 1 93 ? 17.894 9.999 1.525 1.00 79.06 93 PRO A CA 1
ATOM 749 C C . PRO A 1 93 ? 18.504 11.217 2.224 1.00 79.06 93 PRO A C 1
ATOM 751 O O . PRO A 1 93 ? 19.033 11.110 3.334 1.00 79.06 93 PRO A O 1
ATOM 754 N N . GLN A 1 94 ? 18.422 12.382 1.576 1.00 66.62 94 GLN A N 1
ATOM 755 C CA . GLN A 1 94 ? 18.755 13.650 2.227 1.00 66.62 94 GLN A CA 1
ATOM 756 C C . GLN A 1 94 ? 17.900 13.805 3.495 1.00 66.62 94 GLN A C 1
ATOM 758 O O . GLN A 1 94 ? 16.831 13.206 3.588 1.00 66.62 94 GLN A O 1
ATOM 763 N N . GLU A 1 95 ? 18.341 14.608 4.471 1.00 65.38 95 GLU A N 1
ATOM 764 C CA . GLU A 1 95 ? 17.737 14.688 5.818 1.00 65.38 95 GLU A CA 1
ATOM 765 C C . GLU A 1 95 ? 16.221 14.991 5.864 1.00 65.38 95 GLU A C 1
ATOM 767 O O . GLU A 1 95 ? 15.614 14.889 6.935 1.00 65.38 95 GLU A O 1
ATOM 772 N N . GLY A 1 96 ? 15.609 15.324 4.722 1.00 74.69 96 GLY A N 1
ATOM 773 C CA . GLY A 1 96 ? 14.182 15.528 4.531 1.00 74.69 96 GLY A CA 1
ATOM 774 C C . GLY A 1 96 ? 13.335 14.385 5.085 1.00 74.69 96 GLY A C 1
ATOM 775 O O . GLY A 1 96 ? 13.396 13.239 4.638 1.00 74.69 96 GLY A O 1
ATOM 776 N N . CYS A 1 97 ? 12.511 14.732 6.067 1.00 87.19 97 CYS A N 1
ATOM 777 C CA . CYS A 1 97 ? 11.457 13.875 6.580 1.00 87.19 97 CYS A CA 1
ATOM 778 C C . CYS A 1 97 ? 10.125 14.283 5.946 1.00 87.19 97 CYS A C 1
ATOM 780 O O . CYS A 1 97 ? 9.902 15.448 5.616 1.00 87.19 97 CYS A O 1
ATOM 782 N N . GLN A 1 98 ? 9.251 13.303 5.764 1.00 89.19 98 GLN A N 1
ATOM 783 C CA . GLN A 1 98 ? 7.879 13.500 5.325 1.00 89.19 98 GLN A CA 1
ATOM 784 C C . GLN A 1 98 ? 6.945 13.240 6.504 1.00 89.19 98 GLN A C 1
ATOM 786 O O . GLN A 1 98 ? 7.177 12.335 7.308 1.00 89.19 98 GLN A O 1
ATOM 791 N N . THR A 1 99 ? 5.879 14.026 6.606 1.00 89.31 99 THR A N 1
ATOM 792 C CA . THR A 1 99 ? 4.895 13.873 7.676 1.00 89.31 99 THR A CA 1
ATOM 793 C C . THR A 1 99 ? 3.829 12.866 7.257 1.00 89.31 99 THR A C 1
ATOM 795 O O . THR A 1 99 ? 3.154 13.071 6.252 1.00 89.31 99 THR A O 1
ATOM 798 N N . PHE A 1 100 ? 3.634 11.815 8.053 1.00 87.50 100 PHE A N 1
ATOM 799 C CA . PHE A 1 100 ? 2.575 10.823 7.846 1.00 87.50 100 PHE A CA 1
ATOM 800 C C . PHE A 1 100 ? 1.758 10.608 9.119 1.00 87.50 100 PHE A C 1
ATOM 802 O O . PHE A 1 100 ? 2.313 10.725 10.218 1.00 87.50 100 PHE A O 1
ATOM 809 N N . PRO A 1 101 ? 0.469 10.245 9.002 1.00 88.94 101 PRO A N 1
ATOM 810 C CA . PRO A 1 101 ? -0.286 9.773 10.149 1.00 88.94 101 PRO A CA 1
ATOM 811 C C . PRO A 1 101 ? 0.283 8.434 10.622 1.00 88.94 101 PRO A C 1
ATOM 813 O O . PRO A 1 101 ? 0.653 7.573 9.818 1.00 88.94 101 PRO A O 1
ATOM 816 N N . VAL A 1 102 ? 0.305 8.222 11.936 1.00 90.62 102 VAL A N 1
ATOM 817 C CA . VAL A 1 102 ? 0.797 6.975 12.547 1.00 90.62 102 VAL A CA 1
ATOM 818 C C . VAL A 1 102 ? 0.058 5.736 12.010 1.00 90.62 102 VAL A C 1
ATOM 820 O O . VAL A 1 102 ? 0.639 4.656 11.909 1.00 90.62 102 VAL A O 1
ATOM 823 N N . THR A 1 103 ? -1.196 5.890 11.581 1.00 84.00 103 THR A N 1
ATOM 824 C CA . THR A 1 103 ? -2.037 4.830 10.996 1.00 84.00 103 THR A CA 1
ATOM 825 C C . THR A 1 103 ? -1.596 4.366 9.599 1.00 84.00 103 THR A C 1
ATOM 827 O O . THR A 1 103 ? -1.934 3.253 9.178 1.00 84.00 103 THR A O 1
ATOM 830 N N . ALA A 1 104 ? -0.796 5.164 8.881 1.00 84.88 104 ALA A N 1
ATOM 831 C CA . ALA A 1 104 ? -0.214 4.778 7.592 1.00 84.88 104 ALA A CA 1
ATOM 832 C C . ALA A 1 104 ? 0.987 3.827 7.742 1.00 84.88 104 ALA A C 1
ATOM 834 O O . ALA A 1 104 ? 1.377 3.158 6.783 1.00 84.88 104 ALA A O 1
ATOM 835 N N . LEU A 1 105 ? 1.570 3.742 8.940 1.00 91.94 105 LEU A N 1
ATOM 836 C CA . LEU A 1 105 ? 2.739 2.910 9.197 1.00 91.94 105 LEU A CA 1
ATOM 837 C C . LEU A 1 105 ? 2.374 1.423 9.211 1.00 91.94 105 LEU A C 1
ATOM 839 O O . LEU A 1 105 ? 1.289 1.011 9.627 1.00 91.94 105 LEU A O 1
ATOM 843 N N . ARG A 1 106 ? 3.314 0.584 8.788 1.00 90.75 106 ARG A N 1
ATOM 844 C CA . ARG A 1 106 ? 3.248 -0.871 8.916 1.00 90.75 106 ARG A CA 1
ATOM 845 C C . ARG A 1 106 ? 4.523 -1.365 9.572 1.00 90.75 106 ARG A C 1
ATOM 847 O O . ARG A 1 106 ? 5.623 -1.011 9.156 1.00 90.75 106 ARG A O 1
ATOM 854 N N . PHE A 1 107 ? 4.389 -2.209 10.585 1.00 91.31 107 PHE A N 1
ATOM 855 C CA . PHE A 1 107 ? 5.536 -2.884 11.174 1.00 91.31 107 PHE A CA 1
ATOM 856 C C . PHE A 1 107 ? 6.164 -3.818 10.142 1.00 91.31 107 PHE A C 1
ATOM 858 O O . PHE A 1 107 ? 5.470 -4.554 9.443 1.00 91.31 107 PHE A O 1
ATOM 865 N N . SER A 1 108 ? 7.484 -3.819 10.046 1.00 90.00 108 SER A N 1
ATOM 866 C CA . SER A 1 108 ? 8.170 -4.882 9.307 1.00 90.00 108 SER A CA 1
ATOM 867 C C . SER A 1 108 ? 8.135 -6.182 10.114 1.00 90.00 108 SER A C 1
ATOM 869 O O . SER A 1 108 ? 7.829 -7.232 9.553 1.00 90.00 108 SER A O 1
ATOM 871 N N . GLN A 1 109 ? 8.348 -6.088 11.436 1.00 87.44 109 GLN A N 1
ATOM 872 C CA . GLN A 1 109 ? 8.542 -7.234 12.330 1.00 87.44 109 GLN A CA 1
ATOM 873 C C . GLN A 1 109 ? 7.256 -7.767 12.957 1.00 87.44 109 GLN A C 1
ATOM 875 O O . GLN A 1 109 ? 6.332 -7.028 13.290 1.00 87.44 109 GLN A O 1
ATOM 880 N N . ASN A 1 110 ? 7.267 -9.059 13.274 1.00 84.44 110 ASN A N 1
ATOM 881 C CA . ASN A 1 110 ? 6.310 -9.712 14.164 1.00 84.44 110 ASN A CA 1
ATOM 882 C C . ASN A 1 110 ? 6.466 -9.304 15.621 1.00 84.44 110 ASN A C 1
ATOM 884 O O . ASN A 1 110 ? 5.526 -9.427 16.412 1.00 84.44 110 ASN A O 1
ATOM 888 N N . SER A 1 111 ? 7.677 -8.914 16.020 1.00 87.19 111 SER A N 1
ATOM 889 C CA . SER A 1 111 ? 7.972 -8.654 17.420 1.00 87.19 111 SER A CA 1
ATOM 890 C C . SER A 1 111 ? 9.193 -7.780 17.655 1.00 87.19 111 SER A C 1
ATOM 892 O O . SER A 1 111 ? 10.135 -7.823 16.874 1.00 87.19 111 SER A O 1
ATOM 894 N N . HIS A 1 112 ? 9.211 -7.073 18.784 1.00 88.44 112 HIS A N 1
ATOM 895 C CA . HIS A 1 112 ? 10.331 -6.240 19.227 1.00 88.44 112 HIS A CA 1
ATOM 896 C C . HIS A 1 112 ? 10.636 -6.463 20.716 1.00 88.44 112 HIS A C 1
ATOM 898 O O . HIS A 1 112 ? 9.788 -6.963 21.454 1.00 88.44 112 HIS A O 1
ATOM 904 N N . SER A 1 113 ? 11.835 -6.090 21.179 1.00 86.94 113 SER A N 1
ATOM 905 C CA . SER A 1 113 ? 12.095 -5.969 22.624 1.00 86.94 113 SER A CA 1
ATOM 906 C C . SER A 1 113 ? 11.470 -4.695 23.179 1.00 86.94 113 SER A C 1
ATOM 908 O O . SER A 1 113 ? 11.370 -3.696 22.465 1.00 86.94 113 SER A O 1
ATOM 910 N N . ASP A 1 114 ? 11.114 -4.728 24.453 1.00 87.56 114 ASP A N 1
ATOM 911 C CA . ASP A 1 114 ? 10.650 -3.585 25.241 1.00 87.56 114 ASP A CA 1
ATOM 912 C C . ASP A 1 114 ? 11.685 -2.455 25.358 1.00 87.56 114 ASP A C 1
ATOM 914 O O . ASP A 1 114 ? 11.293 -1.298 25.337 1.00 87.56 114 ASP A O 1
ATOM 918 N N . VAL A 1 115 ? 12.984 -2.764 25.413 1.00 89.81 115 VAL A N 1
ATOM 919 C CA . VAL A 1 115 ? 14.060 -1.766 25.577 1.00 89.81 115 VAL A CA 1
ATOM 920 C C . VAL A 1 115 ? 14.705 -1.352 24.248 1.00 89.81 115 VAL A C 1
ATOM 922 O O . VAL A 1 115 ? 14.985 -2.202 23.388 1.00 89.81 115 VAL A O 1
ATOM 925 N N . PHE A 1 116 ? 14.987 -0.054 24.094 1.00 89.06 116 PHE A N 1
ATOM 926 C CA . PHE A 1 116 ? 15.803 0.520 23.021 1.00 89.06 116 PHE A CA 1
ATOM 927 C C . PHE A 1 116 ? 17.285 0.188 23.233 1.00 89.06 116 PHE A C 1
ATOM 929 O O . PHE A 1 116 ? 17.859 0.477 24.279 1.00 89.06 116 PHE A O 1
ATOM 936 N N . ARG A 1 117 ? 17.930 -0.419 22.232 1.00 85.75 117 ARG A N 1
ATOM 937 C CA . ARG A 1 117 ? 19.351 -0.812 22.325 1.00 85.75 117 ARG A CA 1
ATOM 938 C C . ARG A 1 117 ? 20.329 0.283 21.899 1.00 85.75 117 ARG A C 1
ATOM 940 O O . ARG A 1 117 ? 21.453 0.298 22.381 1.00 85.75 117 ARG A O 1
ATOM 947 N N . HIS A 1 118 ? 19.908 1.150 20.984 1.00 84.06 118 HIS A N 1
ATOM 948 C CA . HIS A 1 118 ? 20.740 2.153 20.316 1.00 84.06 118 HIS A CA 1
ATOM 949 C C . HIS A 1 118 ? 19.921 3.436 20.101 1.00 84.06 118 HIS A C 1
ATOM 951 O O . HIS A 1 118 ? 18.699 3.417 20.283 1.00 84.06 118 HIS A O 1
ATOM 957 N N . GLY A 1 119 ? 20.585 4.515 19.679 1.00 85.25 119 GLY A N 1
ATOM 958 C CA . GLY A 1 119 ? 19.963 5.811 19.391 1.00 85.25 119 GLY A CA 1
ATOM 959 C C . GLY A 1 119 ? 19.712 6.671 20.633 1.00 85.25 119 GLY A C 1
ATOM 960 O O . GLY A 1 119 ? 20.153 6.343 21.735 1.00 85.25 119 GLY A O 1
ATOM 961 N N . ALA A 1 120 ? 18.981 7.773 20.449 1.00 87.44 120 ALA A N 1
ATOM 962 C CA . ALA A 1 120 ? 18.754 8.801 21.472 1.00 87.44 120 ALA A CA 1
ATOM 963 C C . ALA A 1 120 ? 18.057 8.289 22.748 1.00 87.44 120 ALA A C 1
ATOM 965 O O . ALA A 1 120 ? 18.241 8.854 23.823 1.00 87.44 120 ALA A O 1
ATOM 966 N N . HIS A 1 121 ? 17.291 7.199 22.650 1.00 91.88 121 HIS A N 1
ATOM 967 C CA . HIS A 1 121 ? 16.547 6.617 23.772 1.00 91.88 121 HIS A CA 1
ATOM 968 C C . HIS A 1 121 ? 17.149 5.299 24.281 1.00 91.88 121 HIS A C 1
ATOM 970 O O . HIS A 1 121 ? 16.459 4.520 24.938 1.00 91.88 121 HIS A O 1
ATOM 976 N N . ALA A 1 122 ? 18.417 5.006 23.971 1.00 90.62 122 ALA A N 1
ATOM 977 C CA . ALA A 1 122 ? 19.077 3.776 24.405 1.00 90.62 122 ALA A CA 1
ATOM 978 C C . ALA A 1 122 ? 18.949 3.542 25.927 1.00 90.62 122 ALA A C 1
ATOM 980 O O . ALA A 1 122 ? 19.103 4.453 26.738 1.00 90.62 122 ALA A O 1
ATOM 981 N N . GLY A 1 123 ? 18.646 2.301 26.314 1.00 90.69 123 GLY A N 1
ATOM 982 C CA . GLY A 1 123 ? 18.443 1.890 27.707 1.00 90.69 123 GLY A CA 1
ATOM 983 C C . GLY A 1 123 ? 17.060 2.208 28.284 1.00 90.69 123 GLY A C 1
ATOM 984 O O . GLY A 1 123 ? 16.741 1.726 29.368 1.00 90.69 123 GLY A O 1
ATOM 985 N N . LYS A 1 124 ? 16.220 2.968 27.576 1.00 93.19 124 LYS A N 1
ATOM 986 C CA . LYS A 1 124 ? 14.826 3.211 27.965 1.00 93.19 124 LYS A CA 1
ATOM 987 C C . LYS A 1 124 ? 13.914 2.127 27.406 1.00 93.19 124 LYS A C 1
ATOM 989 O O . LYS A 1 124 ? 14.233 1.504 26.390 1.00 93.19 124 LYS A O 1
ATOM 994 N N . ASP A 1 125 ? 12.782 1.893 28.059 1.00 91.81 125 ASP A N 1
ATOM 995 C CA . ASP A 1 125 ? 11.735 1.031 27.518 1.00 91.81 125 ASP A CA 1
ATOM 996 C C . ASP A 1 125 ? 10.706 1.820 26.687 1.00 91.81 125 ASP A C 1
ATOM 998 O O . ASP A 1 125 ? 10.639 3.049 26.726 1.00 91.81 125 ASP A O 1
ATOM 1002 N N . VAL A 1 126 ? 9.924 1.103 25.880 1.00 92.50 126 VAL A N 1
ATOM 1003 C CA . VAL A 1 126 ? 8.891 1.683 25.008 1.00 92.50 126 VAL A CA 1
ATOM 1004 C C . VAL A 1 126 ? 7.809 2.408 25.809 1.00 92.50 126 VAL A C 1
ATOM 1006 O O . VAL A 1 126 ? 7.318 3.430 25.344 1.00 92.50 126 VAL A O 1
ATOM 1009 N N . ASN A 1 127 ? 7.443 1.924 26.998 1.00 91.62 127 ASN A N 1
ATOM 1010 C CA . ASN A 1 127 ? 6.398 2.554 27.807 1.00 91.62 127 ASN A CA 1
ATOM 1011 C C . ASN A 1 127 ? 6.879 3.871 28.423 1.00 91.62 127 ASN A C 1
ATOM 1013 O O . ASN A 1 127 ? 6.092 4.807 28.519 1.00 91.62 127 ASN A O 1
ATOM 1017 N N . TRP A 1 128 ? 8.162 3.972 28.782 1.00 94.75 128 TRP A N 1
ATOM 1018 C CA . TRP A 1 128 ? 8.777 5.237 29.177 1.00 94.75 128 TRP A CA 1
ATOM 1019 C C . TRP A 1 128 ? 8.628 6.278 28.066 1.00 94.75 128 TRP A C 1
ATOM 1021 O O . TRP A 1 128 ? 8.185 7.390 28.331 1.00 94.75 128 TRP A O 1
ATOM 1031 N N . LEU A 1 129 ? 8.920 5.901 26.815 1.00 95.56 129 LEU A N 1
ATOM 1032 C CA . LEU A 1 129 ? 8.789 6.820 25.684 1.00 95.56 129 LEU A CA 1
ATOM 1033 C C . LEU A 1 129 ? 7.330 7.232 25.439 1.00 95.56 129 LEU A C 1
ATOM 1035 O O . LEU A 1 129 ? 7.075 8.402 25.183 1.00 95.56 129 LEU A O 1
ATOM 1039 N N . VAL A 1 130 ? 6.376 6.299 25.557 1.00 95.25 130 VAL A N 1
ATOM 1040 C CA . VAL A 1 130 ? 4.936 6.619 25.498 1.00 95.25 130 VAL A CA 1
ATOM 1041 C C . VAL A 1 130 ? 4.570 7.642 26.575 1.00 95.25 130 VAL A C 1
ATOM 1043 O O . VAL A 1 130 ? 3.952 8.650 26.258 1.00 95.25 130 VAL A O 1
ATOM 1046 N N . GLY A 1 131 ? 5.022 7.439 27.816 1.00 94.88 131 GLY A N 1
ATOM 1047 C CA . GLY A 1 131 ? 4.774 8.375 28.912 1.00 94.88 131 GLY A CA 1
ATOM 1048 C C . GLY A 1 131 ? 5.336 9.773 28.646 1.00 94.88 131 GLY A C 1
ATOM 1049 O O . GLY A 1 131 ? 4.647 10.757 28.886 1.00 94.88 131 GLY A O 1
ATOM 1050 N N . GLU A 1 132 ? 6.556 9.876 28.111 1.00 97.31 132 GLU A N 1
ATOM 1051 C CA . GLU A 1 132 ? 7.179 11.163 27.766 1.00 97.31 132 GLU A CA 1
ATOM 1052 C C . GLU A 1 132 ? 6.476 11.883 26.602 1.00 97.31 132 GLU A C 1
ATOM 1054 O O . GLU A 1 132 ? 6.415 13.116 26.605 1.00 97.31 132 GLU A O 1
ATOM 1059 N N . LEU A 1 133 ? 5.918 11.133 25.641 1.00 96.12 133 LEU A N 1
ATOM 1060 C CA . LEU A 1 133 ? 5.054 11.670 24.583 1.00 96.12 133 LEU A CA 1
ATOM 1061 C C . LEU A 1 133 ? 3.719 12.166 25.158 1.00 96.12 133 LEU A C 1
ATOM 1063 O O . LEU A 1 133 ? 3.288 13.271 24.841 1.00 96.12 133 LEU A O 1
ATOM 1067 N N . ASP A 1 134 ? 3.090 11.390 26.045 1.00 94.44 134 ASP A N 1
ATOM 1068 C CA . ASP A 1 134 ? 1.800 11.732 26.659 1.00 94.44 134 ASP A CA 1
ATOM 1069 C C . ASP A 1 134 ? 1.875 13.007 27.509 1.00 94.44 134 ASP A C 1
ATOM 1071 O O . ASP A 1 134 ? 0.952 13.820 27.488 1.00 94.44 134 ASP A O 1
ATOM 1075 N N . VAL A 1 135 ? 2.981 13.217 28.236 1.00 95.25 135 VAL A N 1
ATOM 1076 C CA . VAL A 1 135 ? 3.198 14.452 29.013 1.00 95.25 135 VAL A CA 1
ATOM 1077 C C . VAL A 1 135 ? 3.797 15.600 28.190 1.00 95.25 135 VAL A C 1
ATOM 1079 O O . VAL A 1 135 ? 4.062 16.667 28.744 1.00 95.25 135 VAL A O 1
ATOM 1082 N N . GLY A 1 136 ? 4.049 15.392 26.893 1.00 92.38 136 GLY A N 1
ATOM 1083 C CA . GLY A 1 136 ? 4.565 16.412 25.976 1.00 92.38 136 GLY A CA 1
ATOM 1084 C C . GLY A 1 136 ? 6.024 16.824 26.203 1.00 92.38 136 GLY A C 1
ATOM 1085 O O . GLY A 1 136 ? 6.436 17.884 25.737 1.00 92.38 136 GLY A O 1
ATOM 1086 N N . ARG A 1 137 ? 6.823 16.016 26.914 1.00 95.56 137 ARG A N 1
ATOM 1087 C CA . ARG A 1 137 ? 8.269 16.265 27.090 1.00 95.56 137 ARG A CA 1
ATOM 1088 C C . ARG A 1 137 ? 9.065 15.936 25.833 1.00 95.56 137 ARG A C 1
ATOM 1090 O O . ARG A 1 137 ? 10.090 16.562 25.580 1.00 95.56 137 ARG A O 1
ATOM 1097 N N . ILE A 1 138 ? 8.588 14.961 25.062 1.00 95.62 138 ILE A N 1
ATOM 1098 C CA . ILE A 1 138 ? 9.106 14.614 23.740 1.00 95.62 138 ILE A CA 1
ATOM 1099 C C . ILE A 1 138 ? 8.009 14.916 22.719 1.00 95.62 138 ILE A C 1
ATOM 1101 O O . ILE A 1 138 ? 6.856 14.543 22.915 1.00 95.62 138 ILE A O 1
ATOM 1105 N N . SER A 1 139 ? 8.367 15.588 21.623 1.00 94.19 139 SER A N 1
ATOM 1106 C CA . 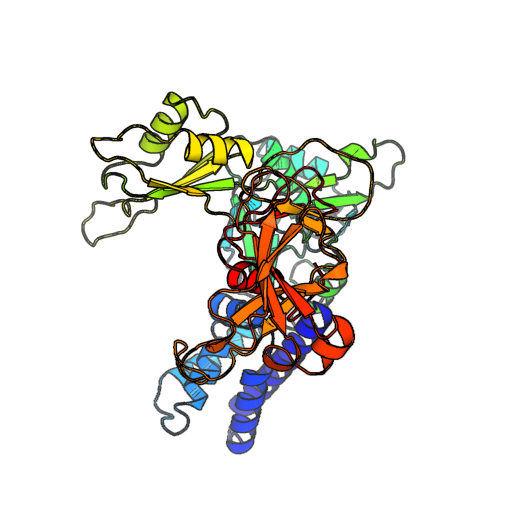SER A 1 139 ? 7.452 15.828 20.501 1.00 94.19 139 SER A CA 1
ATOM 1107 C C . SER A 1 139 ? 7.517 14.683 19.488 1.00 94.19 139 SER A C 1
ATOM 1109 O O . SER A 1 139 ? 8.593 14.155 19.208 1.00 94.19 139 SER A O 1
ATOM 1111 N N . THR A 1 140 ? 6.397 14.360 18.837 1.00 92.56 140 THR A N 1
ATOM 1112 C CA . THR A 1 140 ? 6.369 13.413 17.703 1.00 92.56 140 THR A CA 1
ATOM 1113 C C . THR A 1 140 ? 7.126 13.922 16.471 1.00 92.56 140 THR A C 1
ATOM 1115 O O . THR A 1 140 ? 7.412 13.150 15.554 1.00 92.56 140 THR A O 1
ATOM 1118 N N . THR A 1 141 ? 7.464 15.215 16.448 1.00 91.12 141 THR A N 1
ATOM 1119 C CA . THR A 1 141 ? 8.272 15.864 15.407 1.00 91.12 141 THR A CA 1
ATOM 1120 C C . THR A 1 141 ? 9.734 16.055 15.806 1.00 91.12 141 THR A C 1
ATOM 1122 O O . THR A 1 141 ? 10.488 16.676 15.058 1.00 91.12 141 THR A O 1
ATOM 1125 N N . ASP A 1 142 ? 10.139 15.581 16.986 1.00 92.25 142 ASP A N 1
ATOM 1126 C CA . ASP A 1 142 ? 11.531 15.635 17.426 1.00 92.25 142 ASP A CA 1
ATOM 1127 C C . ASP A 1 142 ? 12.424 14.799 16.490 1.00 92.25 142 ASP A C 1
ATOM 1129 O O . ASP A 1 142 ? 12.018 13.744 15.996 1.00 92.25 142 ASP A O 1
ATOM 1133 N N . LYS A 1 143 ? 13.669 15.240 16.264 1.00 89.00 143 LYS A N 1
ATOM 1134 C CA . LYS A 1 143 ? 14.658 14.497 15.464 1.00 89.00 143 LYS A CA 1
ATOM 1135 C C . LYS A 1 143 ? 14.905 13.087 16.013 1.00 89.00 143 LYS A C 1
ATOM 1137 O O . LYS A 1 143 ? 15.155 12.167 15.241 1.00 89.00 143 LYS A O 1
ATOM 1142 N N . SER A 1 144 ? 14.812 12.909 17.329 1.00 90.19 144 SER A N 1
ATOM 1143 C CA . SER A 1 144 ? 14.931 11.612 18.002 1.00 90.19 144 SER A CA 1
ATOM 1144 C C . SER A 1 144 ? 13.765 10.655 17.712 1.00 90.19 144 SER A C 1
ATOM 1146 O O . SER A 1 144 ? 13.941 9.441 17.806 1.00 90.19 144 SER A O 1
ATOM 1148 N N . MET A 1 145 ? 12.614 11.182 17.276 1.00 92.75 145 MET A N 1
ATOM 1149 C CA . MET A 1 145 ? 11.393 10.427 16.973 1.00 92.75 145 MET A CA 1
ATOM 1150 C C . MET A 1 145 ? 11.226 10.071 15.492 1.00 92.75 145 MET A C 1
ATOM 1152 O O . MET A 1 145 ? 10.225 9.451 15.124 1.00 92.75 145 MET A O 1
ATOM 1156 N N . VAL A 1 146 ? 12.195 10.421 14.638 1.00 92.12 146 VAL A N 1
ATOM 1157 C CA . VAL A 1 146 ? 12.130 10.123 13.203 1.00 92.12 146 VAL A CA 1
ATOM 1158 C C . VAL A 1 146 ? 12.028 8.612 12.968 1.00 92.12 146 VAL A C 1
ATOM 1160 O O . VAL A 1 146 ? 12.843 7.795 13.413 1.00 92.12 146 VAL A O 1
ATOM 1163 N N . VAL A 1 147 ? 10.992 8.221 12.234 1.00 92.69 147 VAL A N 1
ATOM 1164 C CA . VAL A 1 147 ? 10.741 6.835 11.851 1.00 92.69 147 VAL A CA 1
ATOM 1165 C C . VAL A 1 147 ? 11.483 6.550 10.551 1.00 92.69 147 VAL A C 1
ATOM 1167 O O . VAL A 1 147 ? 11.220 7.171 9.527 1.00 92.69 147 VAL A O 1
ATOM 1170 N N . HIS A 1 148 ? 12.401 5.587 10.572 1.00 91.94 148 HIS A N 1
ATOM 1171 C CA . HIS A 1 148 ? 13.063 5.117 9.356 1.00 91.94 148 HIS A CA 1
ATOM 1172 C C . HIS A 1 148 ? 12.172 4.050 8.741 1.00 91.94 148 HIS A C 1
ATOM 1174 O O . HIS A 1 148 ? 11.869 3.055 9.403 1.00 91.94 148 HIS A O 1
ATOM 1180 N N . ALA A 1 149 ? 11.748 4.244 7.500 1.00 93.56 149 ALA A N 1
ATOM 1181 C CA . ALA A 1 149 ? 10.860 3.320 6.809 1.00 93.56 149 ALA A CA 1
ATOM 1182 C C . ALA A 1 149 ? 11.266 3.154 5.345 1.00 93.56 149 ALA A C 1
ATOM 1184 O O . ALA A 1 149 ? 12.023 3.956 4.812 1.00 93.56 149 ALA A O 1
ATOM 1185 N N . VAL A 1 150 ? 10.744 2.119 4.700 1.00 92.50 150 VAL A N 1
ATOM 1186 C CA . VAL A 1 150 ? 10.822 1.916 3.250 1.00 92.50 150 VAL A CA 1
ATOM 1187 C C . VAL A 1 150 ? 9.413 1.872 2.682 1.00 92.50 150 VAL A C 1
ATOM 1189 O O . VAL A 1 150 ? 8.474 1.477 3.378 1.00 92.50 150 VAL A O 1
ATOM 1192 N N . PHE A 1 151 ? 9.259 2.253 1.420 1.00 90.56 151 PHE A N 1
ATOM 1193 C CA . PHE A 1 151 ? 8.020 2.007 0.694 1.00 90.56 151 PHE A CA 1
ATOM 1194 C C . PHE A 1 151 ? 8.108 0.634 0.025 1.00 90.56 151 PHE A C 1
ATOM 1196 O O . PHE A 1 151 ? 9.048 0.378 -0.727 1.00 90.56 151 PHE A O 1
ATOM 120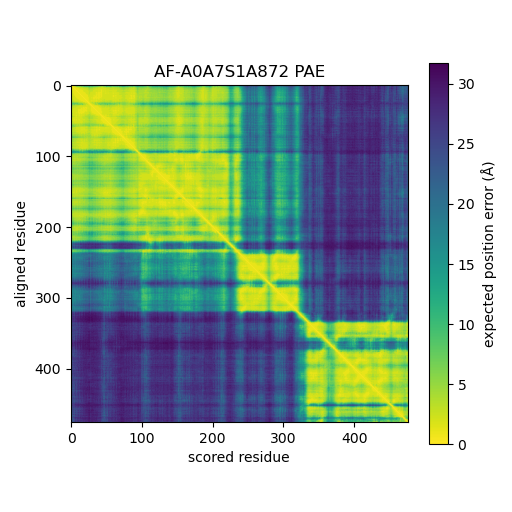3 N N . PHE A 1 152 ? 7.187 -0.268 0.356 1.00 89.44 152 PHE A N 1
ATOM 1204 C CA . PHE A 1 152 ? 7.160 -1.613 -0.210 1.00 89.44 152 PHE A CA 1
ATOM 1205 C C . PHE A 1 152 ? 5.735 -2.153 -0.279 1.00 89.44 152 PHE A C 1
ATOM 1207 O O . PHE A 1 152 ? 5.056 -2.298 0.744 1.00 89.44 152 PHE A O 1
ATOM 1214 N N . HIS A 1 153 ? 5.334 -2.483 -1.500 1.00 85.00 153 HIS A N 1
ATOM 1215 C CA . HIS A 1 153 ? 4.018 -2.936 -1.909 1.00 85.00 153 HIS A CA 1
ATOM 1216 C C . HIS A 1 153 ? 2.915 -1.980 -1.440 1.00 85.00 153 HIS A C 1
ATOM 1218 O O . HIS A 1 153 ? 2.033 -2.373 -0.678 1.00 85.00 153 HIS A O 1
ATOM 1224 N N . GLY A 1 154 ? 3.002 -0.700 -1.819 1.00 81.62 154 GLY A N 1
ATOM 1225 C CA . GLY A 1 154 ? 1.980 0.295 -1.464 1.00 81.62 154 GLY A CA 1
ATOM 1226 C C . GLY A 1 154 ? 1.956 0.722 0.011 1.00 81.62 154 GLY A C 1
ATOM 1227 O O . GLY A 1 154 ? 1.045 1.437 0.434 1.00 81.62 154 GLY A O 1
ATOM 1228 N N . HIS A 1 155 ? 2.919 0.281 0.826 1.00 86.69 155 HIS A N 1
ATOM 1229 C CA . HIS A 1 155 ? 2.907 0.492 2.273 1.00 86.69 155 HIS A CA 1
ATOM 1230 C C . HIS A 1 155 ? 4.220 1.060 2.815 1.00 86.69 155 HIS A C 1
ATOM 1232 O O . HIS A 1 155 ? 5.309 0.682 2.387 1.00 86.69 155 HIS A O 1
ATOM 1238 N N . ILE A 1 156 ? 4.109 1.907 3.847 1.00 91.56 156 ILE A N 1
ATOM 1239 C CA . ILE A 1 156 ? 5.246 2.456 4.596 1.00 91.56 156 ILE A CA 1
ATOM 1240 C C . ILE A 1 156 ? 5.666 1.443 5.665 1.00 91.56 156 ILE A C 1
ATOM 1242 O O . ILE A 1 156 ? 5.085 1.376 6.751 1.00 91.56 156 ILE A O 1
ATOM 1246 N N . ARG A 1 157 ? 6.672 0.626 5.354 1.00 92.62 157 ARG A N 1
ATOM 1247 C CA . ARG A 1 157 ? 7.194 -0.422 6.239 1.00 92.62 157 ARG A CA 1
ATOM 1248 C C . ARG A 1 157 ? 8.304 0.134 7.120 1.00 92.62 157 ARG A C 1
ATOM 1250 O O . ARG A 1 157 ? 9.365 0.523 6.640 1.00 92.62 157 ARG A O 1
ATOM 1257 N N . VAL A 1 158 ? 8.080 0.137 8.423 1.00 93.81 158 VAL A N 1
ATOM 1258 C CA . VAL A 1 158 ? 9.001 0.709 9.405 1.00 93.81 158 VAL A CA 1
ATOM 1259 C C . VAL A 1 158 ? 10.210 -0.199 9.620 1.00 93.81 158 VAL A C 1
ATOM 1261 O O . VAL A 1 158 ? 10.051 -1.386 9.870 1.00 93.81 158 VAL A O 1
ATOM 1264 N N . LEU A 1 159 ? 11.420 0.355 9.607 1.00 90.88 159 LEU A N 1
ATOM 1265 C CA . LEU A 1 159 ? 12.678 -0.332 9.927 1.00 90.88 159 LEU A CA 1
ATOM 1266 C C . LEU A 1 159 ? 13.028 -0.249 11.423 1.00 90.88 159 LEU A C 1
ATOM 1268 O O . LEU A 1 159 ? 13.739 -1.104 11.952 1.00 90.88 159 LEU A O 1
ATOM 1272 N N . ASN A 1 160 ? 12.550 0.776 12.136 1.00 86.50 160 ASN A N 1
ATOM 1273 C CA . ASN A 1 160 ? 12.774 0.984 13.572 1.00 86.50 160 ASN A CA 1
ATOM 1274 C C . ASN A 1 160 ? 11.487 0.781 14.404 1.00 86.50 160 ASN A C 1
ATOM 1276 O O . ASN A 1 160 ? 10.989 1.693 15.062 1.00 86.50 160 ASN A O 1
ATOM 1280 N N . ASN A 1 161 ? 10.980 -0.458 14.435 1.00 83.31 161 ASN A N 1
ATOM 1281 C CA . ASN A 1 161 ? 9.651 -0.804 14.970 1.00 83.31 161 ASN A CA 1
ATOM 1282 C C . ASN A 1 161 ? 9.348 -0.356 16.417 1.00 83.31 161 ASN A C 1
ATOM 1284 O O . ASN A 1 161 ? 8.180 -0.244 16.768 1.00 83.31 161 ASN A O 1
ATOM 1288 N N . ARG A 1 162 ? 10.352 -0.086 17.266 1.00 91.38 162 ARG A N 1
ATOM 1289 C CA . ARG A 1 162 ? 10.123 0.370 18.654 1.00 91.38 162 ARG A CA 1
ATOM 1290 C C . ARG A 1 162 ? 9.569 1.796 18.735 1.00 91.38 162 ARG A C 1
ATOM 1292 O O . ARG A 1 162 ? 8.642 2.016 19.505 1.00 91.38 162 ARG A O 1
ATOM 1299 N N . HIS A 1 163 ? 10.085 2.734 17.933 1.00 93.06 163 HIS A N 1
ATOM 1300 C CA . HIS A 1 163 ? 9.550 4.105 17.891 1.00 93.06 163 HIS A CA 1
ATOM 1301 C C . HIS A 1 163 ? 8.139 4.109 17.318 1.00 93.06 163 HIS A C 1
ATOM 1303 O O . HIS A 1 163 ? 7.242 4.699 17.905 1.00 93.06 163 HIS A O 1
ATOM 1309 N N . SER A 1 164 ? 7.912 3.364 16.231 1.00 93.25 164 SER A N 1
ATOM 1310 C CA . SER A 1 164 ? 6.564 3.197 15.683 1.00 93.25 164 SER A CA 1
ATOM 1311 C C . SER A 1 164 ? 5.615 2.538 16.689 1.00 93.25 164 SER A C 1
ATOM 1313 O O . SER A 1 164 ? 4.481 2.978 16.814 1.00 93.25 164 SER A O 1
ATOM 1315 N N . ALA A 1 165 ? 6.066 1.559 17.481 1.00 93.31 165 ALA A N 1
ATOM 1316 C CA . ALA A 1 165 ? 5.234 0.964 18.526 1.00 93.31 165 ALA A CA 1
ATOM 1317 C C . ALA A 1 165 ? 4.879 1.965 19.638 1.00 93.31 165 ALA A C 1
ATOM 1319 O O . ALA A 1 165 ? 3.748 1.939 20.116 1.00 93.31 165 ALA A O 1
ATOM 1320 N N . ALA A 1 166 ? 5.812 2.840 20.031 1.00 94.44 166 ALA A N 1
ATOM 1321 C CA . ALA A 1 166 ? 5.540 3.921 20.978 1.00 94.44 166 ALA A CA 1
ATOM 1322 C C . ALA A 1 166 ? 4.540 4.933 20.399 1.00 94.44 166 ALA A C 1
ATOM 1324 O O . ALA A 1 166 ? 3.550 5.243 21.048 1.00 94.44 166 ALA A O 1
ATOM 1325 N N . LEU A 1 167 ? 4.742 5.374 19.154 1.00 94.81 167 LEU A N 1
ATOM 1326 C CA . LEU A 1 167 ? 3.840 6.295 18.455 1.00 94.81 167 LEU A CA 1
ATOM 1327 C C . LEU A 1 167 ? 2.425 5.725 18.307 1.00 94.81 167 LEU A C 1
ATOM 1329 O O . LEU A 1 167 ? 1.455 6.439 18.531 1.00 94.81 167 LEU A O 1
ATOM 1333 N N . VAL A 1 168 ? 2.299 4.439 17.969 1.00 92.50 168 VAL A N 1
ATOM 1334 C CA . VAL A 1 168 ? 0.998 3.762 17.860 1.00 92.50 168 VAL A CA 1
ATOM 1335 C C . VAL A 1 168 ? 0.297 3.683 19.217 1.00 92.50 168 VAL A C 1
ATOM 1337 O O . VAL A 1 168 ? -0.891 3.958 19.294 1.00 92.50 168 VAL A O 1
ATOM 1340 N N . ARG A 1 169 ? 1.016 3.372 20.300 1.00 91.75 169 ARG A N 1
ATOM 1341 C CA . ARG A 1 169 ? 0.420 3.374 21.647 1.00 91.75 169 ARG A CA 1
ATOM 1342 C C . ARG A 1 169 ? 0.045 4.775 22.119 1.00 91.75 169 ARG A C 1
ATOM 1344 O O . ARG A 1 169 ? -0.995 4.942 22.734 1.00 91.75 169 ARG A O 1
ATOM 1351 N N . HIS A 1 170 ? 0.866 5.774 21.812 1.00 92.69 170 HIS A N 1
ATOM 1352 C CA . HIS A 1 170 ? 0.541 7.168 22.091 1.00 92.69 170 HIS A CA 1
ATOM 1353 C C . HIS A 1 170 ? -0.721 7.597 21.328 1.00 92.69 170 HIS A C 1
ATOM 1355 O O . HIS A 1 170 ? -1.604 8.207 21.916 1.00 92.69 170 HIS A O 1
ATOM 1361 N N . GLN A 1 171 ? -0.866 7.203 20.055 1.00 90.00 171 GLN A N 1
ATOM 1362 C CA . GLN A 1 171 ? -2.087 7.424 19.273 1.00 90.00 171 GLN A CA 1
ATOM 1363 C C . GLN A 1 171 ? -3.338 6.853 19.957 1.00 90.00 171 GLN A C 1
ATOM 1365 O O . GLN A 1 171 ? -4.383 7.492 19.877 1.00 90.00 171 GLN A O 1
ATOM 1370 N N . ASP A 1 172 ? -3.248 5.711 20.647 1.00 84.25 172 ASP A N 1
ATOM 1371 C CA . ASP A 1 172 ? -4.382 5.136 21.390 1.00 84.25 172 ASP A CA 1
ATOM 1372 C C . ASP A 1 172 ? -4.842 6.031 22.562 1.00 84.25 172 ASP A C 1
ATOM 1374 O O . ASP A 1 172 ? -5.981 5.922 23.016 1.00 84.25 172 ASP A O 1
ATOM 1378 N N . HIS A 1 173 ? -3.976 6.924 23.056 1.00 85.25 173 HIS A N 1
ATOM 1379 C CA . HIS A 1 173 ? -4.290 7.906 24.100 1.00 85.25 173 HIS A CA 1
ATOM 1380 C C . HIS A 1 173 ? -4.756 9.259 23.537 1.00 85.25 173 HIS A C 1
ATOM 1382 O O . HIS A 1 173 ? -5.230 10.106 24.296 1.00 85.25 173 HIS A O 1
ATOM 1388 N N . GLN A 1 174 ? -4.628 9.477 22.224 1.00 81.19 174 GLN A N 1
ATOM 1389 C CA . GLN A 1 174 ? -5.003 10.723 21.560 1.00 81.19 174 GLN A CA 1
ATOM 1390 C C . GLN A 1 174 ? -6.342 10.586 20.829 1.00 81.19 174 GLN A C 1
ATOM 1392 O O . GLN A 1 174 ? -6.649 9.567 20.217 1.00 81.19 174 GLN A O 1
ATOM 1397 N N . THR A 1 175 ? -7.139 11.655 20.849 1.00 71.69 175 THR A N 1
ATOM 1398 C CA . THR A 1 175 ? -8.395 11.737 20.083 1.00 71.69 175 THR A CA 1
ATOM 1399 C C . THR A 1 175 ? -8.164 12.158 18.634 1.00 71.69 175 THR A C 1
ATOM 1401 O O . THR A 1 175 ? -8.880 11.714 17.741 1.00 71.69 175 THR A O 1
ATOM 1404 N N . ALA A 1 176 ? -7.165 13.010 18.397 1.00 75.06 176 ALA A N 1
ATOM 1405 C CA . ALA A 1 176 ? -6.767 13.450 17.067 1.00 75.06 176 ALA A CA 1
ATOM 1406 C C . ALA A 1 176 ? -5.774 12.473 16.421 1.00 75.06 176 ALA A C 1
ATOM 1408 O O . ALA A 1 176 ? -5.063 11.729 17.103 1.00 75.06 176 ALA A O 1
ATOM 1409 N N . ALA A 1 177 ? -5.700 12.507 15.089 1.00 78.81 177 ALA A N 1
ATOM 1410 C CA . ALA A 1 177 ? -4.681 11.774 14.351 1.00 78.81 177 ALA A CA 1
ATOM 1411 C C . ALA A 1 177 ? -3.288 12.318 14.701 1.00 78.81 177 ALA A C 1
ATOM 1413 O O . ALA A 1 177 ? -2.983 13.494 14.501 1.00 78.81 177 ALA A O 1
ATOM 1414 N N . VAL A 1 178 ? -2.438 11.441 15.220 1.00 87.62 178 VAL A N 1
ATOM 1415 C CA . VAL A 1 178 ? -1.046 11.723 15.529 1.00 87.62 178 VAL A CA 1
ATOM 1416 C C . VAL A 1 178 ? -0.247 11.656 14.240 1.00 87.62 178 VAL A C 1
ATOM 1418 O O . VAL A 1 178 ? -0.231 10.644 13.533 1.00 87.62 178 VAL A O 1
ATOM 1421 N N . MET A 1 179 ? 0.456 12.748 13.963 1.00 90.62 179 MET A N 1
ATOM 1422 C CA . MET A 1 179 ? 1.385 12.854 12.849 1.00 90.62 179 MET A CA 1
ATOM 1423 C C . MET A 1 179 ? 2.806 12.567 13.332 1.00 90.62 179 MET A C 1
ATOM 1425 O O . MET A 1 179 ? 3.204 12.987 14.422 1.00 90.62 179 MET A O 1
ATOM 1429 N N . CYS A 1 180 ? 3.582 11.863 12.513 1.00 93.38 180 CYS A N 1
ATOM 1430 C CA . CYS A 1 180 ? 4.980 11.544 12.781 1.00 93.38 180 CYS A CA 1
ATOM 1431 C C . CYS A 1 180 ? 5.871 11.881 11.584 1.00 93.38 180 CYS A C 1
ATOM 1433 O O . CYS A 1 180 ? 5.429 11.856 10.433 1.00 93.38 180 CYS A O 1
ATOM 1435 N N . GLN A 1 181 ? 7.138 12.180 11.872 1.00 94.25 181 GLN A N 1
ATOM 1436 C CA . GLN A 1 181 ? 8.166 12.386 10.857 1.00 94.25 181 GLN A CA 1
ATOM 1437 C C . GLN A 1 181 ? 8.728 11.039 10.402 1.00 94.25 181 GLN A C 1
ATOM 1439 O O . GLN A 1 181 ? 9.241 10.261 11.208 1.00 94.25 181 GLN A O 1
ATOM 1444 N N . VAL A 1 182 ? 8.647 10.768 9.102 1.00 92.94 182 VAL A N 1
ATOM 1445 C CA . VAL A 1 182 ? 9.153 9.546 8.478 1.00 92.94 182 VAL A CA 1
ATOM 1446 C C . VAL A 1 182 ? 10.252 9.903 7.491 1.00 92.94 182 VAL A C 1
ATOM 1448 O O . VAL A 1 182 ? 10.053 10.696 6.571 1.00 92.94 182 VAL A O 1
ATOM 1451 N N . ARG A 1 183 ? 11.407 9.264 7.644 1.00 92.19 183 ARG A N 1
ATOM 1452 C CA . ARG A 1 183 ? 12.460 9.259 6.633 1.00 92.19 183 ARG A CA 1
ATOM 1453 C C . ARG A 1 183 ? 12.306 8.006 5.782 1.00 92.19 183 ARG A C 1
ATOM 1455 O O . ARG A 1 183 ? 12.500 6.891 6.275 1.00 92.19 183 ARG A O 1
ATOM 1462 N N . LEU A 1 184 ? 11.931 8.203 4.521 1.00 90.69 184 LEU A N 1
ATOM 1463 C CA . LEU A 1 184 ? 11.769 7.124 3.551 1.00 90.69 184 LEU A CA 1
ATOM 1464 C C . LEU A 1 184 ? 13.116 6.784 2.914 1.00 90.69 184 LEU A C 1
ATOM 1466 O O . LEU A 1 184 ? 13.736 7.618 2.262 1.00 90.69 184 LEU A O 1
ATOM 1470 N N . TRP A 1 185 ? 13.545 5.544 3.105 1.00 91.31 185 TRP A N 1
ATOM 1471 C CA . TRP A 1 185 ? 14.728 4.964 2.493 1.00 91.31 185 TRP A CA 1
ATOM 1472 C C . TRP A 1 185 ? 14.326 4.202 1.241 1.00 91.31 185 TRP A C 1
ATOM 1474 O O . TRP A 1 185 ? 13.303 3.511 1.213 1.00 91.31 185 TRP A O 1
ATOM 1484 N N . HIS A 1 186 ? 15.161 4.287 0.214 1.00 89.56 186 HIS A N 1
ATOM 1485 C CA . HIS A 1 186 ? 15.041 3.393 -0.923 1.00 89.56 186 HIS A CA 1
ATOM 1486 C C . HIS A 1 186 ? 15.612 2.020 -0.554 1.00 89.56 186 HIS A C 1
ATOM 1488 O O . HIS A 1 186 ? 16.638 1.934 0.122 1.00 89.56 186 HIS A O 1
ATOM 1494 N N . LEU A 1 187 ? 14.964 0.941 -1.001 1.00 87.50 187 LEU A N 1
ATOM 1495 C CA . LEU A 1 187 ? 15.489 -0.418 -0.849 1.00 87.50 187 LEU A CA 1
ATOM 1496 C C . LEU A 1 187 ? 16.708 -0.601 -1.765 1.00 87.50 187 LEU A C 1
ATOM 1498 O O . LEU A 1 187 ? 16.588 -1.100 -2.882 1.00 87.50 187 LEU A O 1
ATOM 1502 N N . THR A 1 188 ? 17.869 -0.149 -1.294 1.00 85.81 188 THR A N 1
ATOM 1503 C CA . THR A 1 188 ? 19.161 -0.192 -1.988 1.00 85.81 188 THR A CA 1
ATOM 1504 C C . THR A 1 188 ? 20.197 -0.831 -1.077 1.00 85.81 188 THR A C 1
ATOM 1506 O O . THR A 1 188 ? 20.390 -0.365 0.041 1.00 85.81 188 THR A O 1
ATOM 1509 N N . ARG A 1 189 ? 20.901 -1.865 -1.558 1.00 82.31 189 ARG A N 1
ATOM 1510 C CA . ARG A 1 189 ? 22.055 -2.428 -0.831 1.00 82.31 189 ARG A CA 1
ATOM 1511 C C . ARG A 1 189 ? 23.218 -1.418 -0.709 1.00 82.31 189 ARG A C 1
ATOM 1513 O O . ARG A 1 189 ? 23.305 -0.459 -1.473 1.00 82.31 189 ARG A O 1
ATOM 1520 N N . GLY A 1 190 ? 24.162 -1.661 0.187 1.00 81.00 190 GLY A N 1
ATOM 1521 C CA . GLY A 1 190 ? 25.304 -0.778 0.435 1.00 81.00 190 GLY A CA 1
ATOM 1522 C C . GLY A 1 190 ? 24.949 0.603 1.003 1.00 81.00 190 GLY A C 1
ATOM 1523 O O . GLY A 1 190 ? 25.843 1.438 1.113 1.00 81.00 190 GLY A O 1
ATOM 1524 N N . VAL A 1 191 ? 23.685 0.859 1.359 1.00 84.69 191 VAL A N 1
ATOM 1525 C CA . VAL A 1 191 ? 23.248 2.124 1.963 1.00 84.69 191 VAL A CA 1
ATOM 1526 C C . VAL A 1 191 ? 22.989 1.864 3.439 1.00 84.69 191 VAL A C 1
ATOM 1528 O O . VAL A 1 191 ? 21.982 1.266 3.819 1.00 84.69 191 VAL A O 1
ATOM 1531 N N . CYS A 1 192 ? 23.923 2.300 4.281 1.00 86.00 192 CYS A N 1
ATOM 1532 C CA . CYS A 1 192 ? 23.817 2.128 5.723 1.00 86.00 192 CYS A CA 1
ATOM 1533 C C . CYS A 1 192 ? 22.857 3.146 6.339 1.00 86.00 192 CYS A C 1
ATOM 1535 O O . CYS A 1 192 ? 22.844 4.322 5.973 1.00 86.00 192 CYS A O 1
ATOM 1537 N N . LEU A 1 193 ? 22.094 2.692 7.329 1.00 81.94 193 LEU A N 1
ATOM 1538 C CA . LEU A 1 193 ? 21.275 3.572 8.154 1.00 81.94 193 LEU A CA 1
ATOM 1539 C C . LEU A 1 193 ? 22.150 4.405 9.094 1.00 81.94 193 LEU A C 1
ATOM 1541 O O . LEU A 1 193 ? 23.073 3.891 9.727 1.00 81.94 193 LEU A O 1
ATOM 1545 N N . ASP A 1 194 ? 21.792 5.673 9.264 1.00 76.88 194 ASP A N 1
ATOM 1546 C CA . ASP A 1 194 ? 22.421 6.616 10.196 1.00 76.88 194 ASP A CA 1
ATOM 1547 C C . ASP A 1 194 ? 21.900 6.476 11.642 1.00 76.88 194 ASP A C 1
ATOM 1549 O O . ASP A 1 194 ? 22.103 7.345 12.483 1.00 76.88 194 ASP A O 1
ATOM 1553 N N . ASP A 1 195 ? 21.270 5.346 11.975 1.00 73.62 195 ASP A N 1
ATOM 1554 C CA . ASP A 1 195 ? 20.702 5.061 13.300 1.00 73.62 195 ASP A CA 1
ATOM 1555 C C . ASP A 1 195 ? 21.706 4.425 14.285 1.00 73.62 195 ASP A C 1
ATOM 1557 O O . ASP A 1 195 ? 21.328 3.916 15.346 1.00 73.62 195 ASP A O 1
ATOM 1561 N N . GLY A 1 196 ? 22.988 4.409 13.911 1.00 73.50 196 GLY A N 1
ATOM 1562 C CA . GLY A 1 196 ? 24.083 3.806 14.671 1.00 73.50 196 GLY A CA 1
ATOM 1563 C C . GLY A 1 196 ? 24.184 2.282 14.556 1.00 73.50 196 GLY A C 1
ATOM 1564 O O . GLY A 1 196 ? 25.112 1.706 15.120 1.00 73.50 196 GLY A O 1
ATOM 1565 N N . SER A 1 197 ? 23.281 1.609 13.829 1.00 75.19 197 SER A N 1
ATOM 1566 C CA . SER A 1 197 ? 23.351 0.152 13.645 1.00 75.19 197 SER A CA 1
ATOM 1567 C C . SER A 1 197 ? 24.421 -0.294 12.646 1.00 75.19 197 SER A C 1
ATOM 1569 O O . SER A 1 197 ? 24.793 -1.465 12.666 1.00 75.19 197 SER A O 1
ATOM 1571 N N . GLN A 1 198 ? 24.898 0.613 11.780 1.00 79.38 198 GLN A N 1
ATOM 1572 C CA . GLN A 1 198 ? 25.811 0.315 10.662 1.00 79.38 198 GLN A CA 1
ATOM 1573 C C . GLN A 1 198 ? 25.291 -0.794 9.732 1.00 79.38 198 GLN A C 1
ATOM 1575 O O . GLN A 1 198 ? 26.059 -1.442 9.024 1.00 79.38 198 GLN A O 1
ATOM 1580 N N . ARG A 1 199 ? 23.977 -1.041 9.753 1.00 82.50 199 ARG A N 1
ATOM 1581 C CA . ARG A 1 199 ? 23.337 -2.039 8.906 1.00 82.50 199 ARG A CA 1
ATOM 1582 C C . ARG A 1 199 ? 22.874 -1.407 7.612 1.00 82.50 199 ARG A C 1
ATOM 1584 O O . ARG A 1 199 ? 22.326 -0.303 7.609 1.00 82.50 199 ARG A O 1
ATOM 1591 N N . ASP A 1 200 ? 23.033 -2.174 6.549 1.00 88.88 200 ASP A N 1
ATOM 1592 C CA . ASP A 1 200 ? 22.423 -1.895 5.265 1.00 88.88 200 ASP A CA 1
ATOM 1593 C C . ASP A 1 200 ? 20.886 -1.866 5.367 1.00 88.88 200 ASP A C 1
ATOM 1595 O O . ASP A 1 200 ? 20.282 -2.644 6.116 1.00 88.88 200 ASP A O 1
ATOM 1599 N N . VAL A 1 201 ? 20.248 -0.967 4.612 1.00 88.75 201 VAL A N 1
ATOM 1600 C CA . VAL A 1 201 ? 18.784 -0.828 4.550 1.00 88.75 201 VAL A CA 1
ATOM 1601 C C . VAL A 1 201 ? 18.109 -2.131 4.143 1.00 88.75 201 VAL A C 1
ATOM 1603 O O . VAL A 1 201 ? 17.121 -2.513 4.774 1.00 88.75 201 VAL A O 1
ATOM 1606 N N . VAL A 1 202 ? 18.612 -2.807 3.106 1.00 86.94 202 VAL A N 1
ATOM 1607 C CA . VAL A 1 202 ? 18.011 -4.049 2.610 1.00 86.94 202 VAL A CA 1
ATOM 1608 C C . VAL A 1 202 ? 18.215 -5.149 3.635 1.00 86.94 202 VAL A C 1
ATOM 1610 O O . VAL A 1 202 ? 17.236 -5.787 4.005 1.00 86.94 202 VAL A O 1
ATOM 1613 N N . ASP A 1 203 ? 19.419 -5.312 4.185 1.00 84.44 203 ASP A N 1
ATOM 1614 C CA . ASP A 1 203 ? 19.665 -6.321 5.226 1.00 84.44 203 ASP A CA 1
ATOM 1615 C C . ASP A 1 203 ? 18.759 -6.115 6.442 1.00 84.44 203 ASP A C 1
ATOM 1617 O O . ASP A 1 203 ? 18.192 -7.065 6.984 1.00 84.44 203 ASP A O 1
ATOM 1621 N N . LYS A 1 204 ? 18.593 -4.864 6.885 1.00 85.19 204 LYS A N 1
ATOM 1622 C CA . LYS A 1 204 ? 17.704 -4.568 8.006 1.00 85.19 204 LYS A CA 1
ATOM 1623 C C . LYS A 1 204 ? 16.244 -4.793 7.639 1.00 85.19 204 LYS A C 1
ATOM 1625 O O . LYS A 1 204 ? 15.501 -5.276 8.486 1.00 85.19 204 LYS A O 1
ATOM 1630 N N . PHE A 1 205 ? 15.825 -4.443 6.425 1.00 89.06 205 PHE A N 1
ATOM 1631 C CA . PHE A 1 205 ? 14.471 -4.712 5.960 1.00 89.06 205 PHE A CA 1
ATOM 1632 C C . PHE A 1 205 ? 14.200 -6.213 5.906 1.00 89.06 205 PHE A C 1
ATOM 1634 O O . PHE A 1 205 ? 13.200 -6.635 6.464 1.00 89.06 205 PHE A O 1
ATOM 1641 N N . LEU A 1 206 ? 15.097 -7.016 5.332 1.00 83.31 206 LEU A N 1
ATOM 1642 C CA . LEU A 1 206 ? 14.973 -8.473 5.226 1.00 83.31 206 LEU A CA 1
ATOM 1643 C C . LEU A 1 206 ? 14.869 -9.151 6.590 1.00 83.31 206 LEU A C 1
ATOM 1645 O O . LEU A 1 206 ? 13.944 -9.923 6.824 1.00 83.31 206 LEU A O 1
ATOM 1649 N N . ASP A 1 207 ? 15.760 -8.801 7.519 1.00 77.44 207 ASP A N 1
ATOM 1650 C CA . ASP A 1 207 ? 15.697 -9.289 8.901 1.00 77.44 207 ASP A CA 1
ATOM 1651 C C . ASP A 1 207 ? 14.392 -8.912 9.593 1.00 77.44 207 ASP A C 1
ATOM 1653 O O . ASP A 1 207 ? 13.938 -9.573 10.531 1.00 77.44 207 ASP A O 1
ATOM 1657 N N . ALA A 1 208 ? 13.844 -7.769 9.198 1.00 74.81 208 ALA A N 1
ATOM 1658 C CA . ALA A 1 208 ? 12.671 -7.219 9.811 1.00 74.81 208 ALA A CA 1
ATOM 1659 C C . ALA A 1 208 ? 11.390 -7.719 9.146 1.00 74.81 208 ALA A C 1
ATOM 1661 O O . ALA A 1 208 ? 10.402 -7.798 9.850 1.00 74.81 208 ALA A O 1
ATOM 1662 N N . PHE A 1 209 ? 11.385 -8.069 7.860 1.00 81.56 209 PHE A N 1
ATOM 1663 C CA . PHE A 1 209 ? 10.206 -8.366 7.046 1.00 81.56 209 PHE A CA 1
ATOM 1664 C C . PHE A 1 209 ? 9.670 -9.784 7.289 1.00 81.56 209 PHE A C 1
ATOM 1666 O O . PHE A 1 209 ? 9.608 -10.622 6.395 1.00 81.56 209 PHE A O 1
ATOM 1673 N N . ASP A 1 210 ? 9.263 -10.055 8.528 1.00 77.94 210 ASP A N 1
ATOM 1674 C CA . ASP A 1 210 ? 8.690 -11.337 8.938 1.00 77.94 210 ASP A CA 1
ATOM 1675 C C . ASP A 1 210 ? 7.211 -11.230 9.353 1.00 77.94 210 ASP A C 1
ATOM 1677 O O . ASP A 1 210 ? 6.617 -12.238 9.742 1.00 77.94 210 ASP A O 1
ATOM 1681 N N . SER A 1 211 ? 6.589 -10.043 9.283 1.00 73.56 211 SER A N 1
ATOM 1682 C CA . SER A 1 211 ? 5.241 -9.819 9.823 1.00 73.56 211 SER A CA 1
ATOM 1683 C C . SER A 1 211 ? 4.166 -10.756 9.250 1.00 73.56 211 SER A C 1
ATOM 1685 O O . SER A 1 211 ? 3.832 -10.722 8.070 1.00 73.56 211 SER A O 1
ATOM 1687 N N . ARG A 1 212 ? 3.517 -11.519 10.136 1.00 71.94 212 ARG A N 1
ATOM 1688 C CA . ARG A 1 212 ? 2.383 -12.416 9.847 1.00 71.94 212 ARG A CA 1
ATOM 1689 C C . ARG A 1 212 ? 1.056 -11.688 9.667 1.00 71.94 212 ARG A C 1
ATOM 1691 O O . ARG A 1 212 ? 0.087 -12.289 9.229 1.00 71.94 212 ARG A O 1
ATOM 1698 N N . SER A 1 213 ? 0.982 -10.430 10.092 1.00 72.62 213 SER A N 1
ATOM 1699 C CA . SER A 1 213 ? -0.229 -9.605 10.006 1.00 72.62 213 SER A CA 1
ATOM 1700 C C . SER A 1 213 ? -0.086 -8.503 8.969 1.00 72.62 213 SER A C 1
ATOM 1702 O O . SER A 1 213 ? -0.671 -7.439 9.148 1.00 72.62 213 SER A O 1
ATOM 1704 N N . ASP A 1 214 ? 0.787 -8.696 7.981 1.00 76.31 214 ASP A N 1
ATOM 1705 C CA . ASP A 1 214 ? 1.095 -7.674 6.986 1.00 76.31 214 ASP A CA 1
ATOM 1706 C C . ASP A 1 214 ? 1.507 -6.325 7.626 1.00 76.31 214 ASP A C 1
ATOM 1708 O O . ASP A 1 214 ? 1.158 -5.232 7.195 1.00 76.31 214 ASP A O 1
ATOM 1712 N N . GLY A 1 215 ? 2.219 -6.387 8.750 1.00 82.81 215 GLY A N 1
ATOM 1713 C CA . GLY A 1 215 ? 2.661 -5.213 9.498 1.00 82.81 215 GLY A CA 1
ATOM 1714 C C . GLY A 1 215 ? 1.590 -4.475 10.294 1.00 82.81 215 GLY A C 1
ATOM 1715 O O . GLY A 1 215 ? 1.889 -3.456 10.910 1.00 82.81 215 GLY A O 1
ATOM 1716 N N . ARG A 1 216 ? 0.358 -4.983 10.362 1.00 83.06 216 ARG A N 1
ATOM 1717 C CA . ARG A 1 216 ? -0.731 -4.362 11.141 1.00 83.06 216 ARG A CA 1
ATOM 1718 C C . ARG A 1 216 ? -0.595 -4.550 12.646 1.00 83.06 216 ARG A C 1
ATOM 1720 O O . ARG A 1 216 ? -1.322 -3.945 13.427 1.00 83.06 216 ARG A O 1
ATOM 1727 N N . SER A 1 217 ? 0.307 -5.417 13.092 1.00 84.44 217 SER A N 1
ATOM 1728 C CA . SER A 1 217 ? 0.535 -5.634 14.511 1.00 84.44 217 SER A CA 1
ATOM 1729 C C . SER A 1 217 ? 1.940 -6.121 14.804 1.00 84.44 217 SER A C 1
ATOM 1731 O O . SER A 1 217 ? 2.561 -6.786 13.976 1.00 84.44 217 SER A O 1
ATOM 1733 N N . ILE A 1 218 ? 2.394 -5.844 16.020 1.00 87.38 218 ILE A N 1
ATOM 1734 C CA . ILE A 1 218 ? 3.683 -6.290 16.526 1.00 87.38 218 ILE A CA 1
ATOM 1735 C C . ILE A 1 218 ? 3.559 -6.732 17.984 1.00 87.38 218 ILE A C 1
ATOM 1737 O O . ILE A 1 218 ? 2.804 -6.155 18.769 1.00 87.38 218 ILE A O 1
ATOM 1741 N N . ARG A 1 219 ? 4.282 -7.789 18.358 1.00 86.75 219 ARG A N 1
ATOM 1742 C CA . ARG A 1 219 ? 4.333 -8.308 19.728 1.00 86.75 219 ARG A CA 1
ATOM 1743 C C . ARG A 1 219 ? 5.590 -7.831 20.457 1.00 86.75 219 ARG A C 1
ATOM 1745 O O . ARG A 1 219 ? 6.710 -8.122 20.054 1.00 86.75 219 ARG A O 1
ATOM 1752 N N . MET A 1 220 ? 5.417 -7.189 21.594 1.00 86.12 220 MET A N 1
ATOM 1753 C CA . MET A 1 220 ? 6.488 -6.884 22.529 1.00 86.12 220 MET A CA 1
ATOM 1754 C C . MET A 1 220 ? 6.927 -8.165 23.256 1.00 86.12 220 MET A C 1
ATOM 1756 O O . MET A 1 220 ? 6.125 -8.835 23.908 1.00 86.12 220 MET A O 1
ATOM 1760 N N . ARG A 1 221 ? 8.207 -8.528 23.139 1.00 79.12 221 ARG A N 1
ATOM 1761 C CA . ARG A 1 221 ? 8.837 -9.616 23.897 1.00 79.12 221 ARG A CA 1
ATOM 1762 C C . ARG A 1 221 ? 9.391 -9.028 25.192 1.00 79.12 221 ARG A C 1
ATOM 1764 O O . ARG A 1 221 ? 10.485 -8.469 25.183 1.00 79.12 221 ARG A O 1
ATOM 1771 N N . SER A 1 222 ? 8.630 -9.140 26.278 1.00 66.94 222 SER A N 1
ATOM 1772 C CA . SER A 1 222 ? 9.146 -8.834 27.614 1.00 66.94 222 SER A CA 1
ATOM 1773 C C . SER A 1 222 ? 10.052 -9.969 28.099 1.00 66.94 222 SER A C 1
ATOM 1775 O O . SER A 1 222 ? 9.739 -11.143 27.888 1.00 66.94 222 SER A O 1
ATOM 1777 N N . ARG A 1 223 ? 11.166 -9.629 28.758 1.00 61.62 223 ARG A N 1
ATOM 1778 C CA . ARG A 1 223 ? 11.986 -10.601 29.508 1.00 61.62 223 ARG A CA 1
ATOM 1779 C C . ARG A 1 223 ? 11.424 -10.888 30.903 1.00 61.62 223 ARG A C 1
ATOM 1781 O O . ARG A 1 223 ? 11.818 -11.876 31.513 1.00 61.62 223 ARG A O 1
ATOM 1788 N N . SER A 1 224 ? 10.515 -10.055 31.405 1.00 54.34 224 SER A N 1
ATOM 1789 C CA . SER A 1 224 ? 9.878 -10.221 32.709 1.00 54.34 224 SER A CA 1
ATOM 1790 C C . SER A 1 224 ? 8.556 -10.987 32.575 1.00 54.34 224 SER A C 1
ATOM 1792 O O . SER A 1 224 ? 7.636 -10.574 31.867 1.00 54.34 224 SER A O 1
ATOM 1794 N N . CYS A 1 225 ? 8.457 -12.124 33.273 1.00 48.41 225 CYS A N 1
ATOM 1795 C CA . CYS A 1 225 ? 7.308 -13.042 33.266 1.00 48.41 225 CYS A CA 1
ATOM 1796 C C . CYS A 1 225 ? 6.007 -12.463 33.869 1.00 48.41 225 CYS A C 1
ATOM 1798 O O . CYS A 1 225 ? 5.030 -13.195 34.004 1.00 48.41 225 CYS A O 1
ATOM 1800 N N . SER A 1 226 ? 5.980 -11.186 34.260 1.00 51.97 226 SER A N 1
ATOM 1801 C CA . SER A 1 226 ? 4.900 -10.575 35.045 1.00 51.97 226 SER A CA 1
ATOM 1802 C C . SER A 1 226 ? 3.832 -9.837 34.227 1.00 51.97 226 SER A C 1
ATOM 1804 O O . SER A 1 226 ? 2.810 -9.462 34.795 1.00 51.97 226 SER A O 1
ATOM 1806 N N . VAL A 1 227 ? 4.009 -9.631 32.914 1.00 50.53 227 VAL A N 1
ATOM 1807 C CA . VAL A 1 227 ? 3.026 -8.894 32.091 1.00 50.53 227 VAL A CA 1
ATOM 1808 C C . VAL A 1 227 ? 2.047 -9.860 31.397 1.00 50.53 227 VAL A C 1
ATOM 1810 O O . VAL A 1 227 ? 2.493 -10.756 30.670 1.00 50.53 227 VAL A O 1
ATOM 1813 N N . PRO A 1 228 ? 0.716 -9.687 31.549 1.00 44.03 228 PRO A N 1
ATOM 1814 C CA . PRO A 1 228 ? -0.283 -10.505 30.864 1.00 44.03 228 PRO A CA 1
ATOM 1815 C C . PRO A 1 228 ? -0.106 -10.492 29.338 1.00 44.03 228 PRO A C 1
ATOM 1817 O O . PRO A 1 228 ? 0.001 -9.438 28.708 1.00 44.03 228 PRO A O 1
ATOM 1820 N N . ARG A 1 229 ? -0.132 -11.679 28.715 1.00 48.19 229 ARG A N 1
ATOM 1821 C CA . ARG A 1 229 ? 0.123 -11.873 27.271 1.00 48.19 229 ARG A CA 1
ATOM 1822 C C . ARG A 1 229 ? -0.792 -11.046 26.348 1.00 48.19 229 ARG A C 1
ATOM 1824 O O . ARG A 1 229 ? -0.373 -10.764 25.225 1.00 48.19 229 ARG A O 1
ATOM 1831 N N . SER A 1 230 ? -1.988 -10.630 26.780 1.00 42.28 230 SER A N 1
ATOM 1832 C CA . SER A 1 230 ? -2.917 -9.838 25.952 1.00 42.28 230 SER A CA 1
ATOM 1833 C C . SER A 1 230 ? -2.504 -8.370 25.776 1.00 42.28 230 SER A C 1
ATOM 1835 O O . SER A 1 230 ? -2.789 -7.808 24.724 1.00 42.28 230 SER A O 1
ATOM 1837 N N . MET A 1 231 ? -1.753 -7.779 26.716 1.00 49.44 231 MET A N 1
ATOM 1838 C CA . MET A 1 231 ? -1.243 -6.396 26.616 1.00 49.44 231 MET A CA 1
ATOM 1839 C C . MET A 1 231 ? 0.066 -6.275 25.819 1.00 49.44 231 MET A C 1
ATOM 1841 O O . MET A 1 231 ? 0.586 -5.187 25.595 1.00 49.44 231 MET A O 1
ATOM 1845 N N . SER A 1 232 ? 0.617 -7.398 25.357 1.00 68.69 232 SER A N 1
ATOM 1846 C CA . SER A 1 232 ? 1.906 -7.426 24.659 1.00 68.69 232 SER A CA 1
ATOM 1847 C C . SER A 1 232 ? 1.825 -7.096 23.167 1.00 68.69 232 SER A C 1
ATOM 1849 O O . SER A 1 232 ? 2.861 -7.064 22.513 1.00 68.69 232 SER A O 1
ATOM 1851 N N . ARG A 1 233 ? 0.636 -6.888 22.587 1.00 80.44 233 ARG A N 1
ATOM 1852 C CA . ARG A 1 233 ? 0.474 -6.705 21.136 1.00 80.44 233 ARG A CA 1
ATOM 1853 C C . ARG A 1 233 ? 0.001 -5.293 20.816 1.00 80.44 233 ARG A C 1
ATOM 1855 O O . ARG A 1 233 ? -1.126 -4.944 21.135 1.00 80.44 233 ARG A O 1
ATOM 1862 N N . THR A 1 234 ? 0.843 -4.533 20.130 1.00 79.94 234 THR A N 1
ATOM 1863 C CA . THR A 1 234 ? 0.481 -3.235 19.558 1.00 79.94 234 THR A CA 1
ATOM 1864 C C . THR A 1 234 ? -0.142 -3.476 18.184 1.00 79.94 234 THR A C 1
ATOM 1866 O O . THR A 1 234 ? 0.399 -4.261 17.397 1.00 79.94 234 THR A O 1
ATOM 1869 N N . ARG A 1 235 ? -1.287 -2.855 17.893 1.00 82.12 235 ARG A N 1
ATOM 1870 C CA . ARG A 1 235 ? -1.953 -2.923 16.584 1.00 82.12 235 ARG A CA 1
ATOM 1871 C C . ARG A 1 235 ? -1.984 -1.531 15.982 1.00 82.12 235 ARG A C 1
ATOM 1873 O O . ARG A 1 235 ? -2.302 -0.592 16.692 1.00 82.12 235 ARG A O 1
ATOM 1880 N N . VAL A 1 236 ? -1.665 -1.415 14.700 1.00 76.81 236 VAL A N 1
ATOM 1881 C CA . VAL A 1 236 ? -1.867 -0.161 13.975 1.00 76.81 236 VAL A CA 1
ATOM 1882 C C . VAL A 1 236 ? -3.380 0.041 13.835 1.00 76.81 236 VAL A C 1
ATOM 1884 O O . VAL A 1 236 ? -4.038 -0.878 13.336 1.00 76.81 236 VAL A O 1
ATOM 1887 N N . PRO A 1 237 ? -3.947 1.177 14.277 1.00 67.00 237 PRO A N 1
ATOM 1888 C CA . PRO A 1 237 ? -5.361 1.459 14.090 1.00 67.00 237 PRO A CA 1
ATOM 1889 C C . PRO A 1 237 ? -5.687 1.467 12.595 1.00 67.00 237 PRO A C 1
ATOM 1891 O O . PRO A 1 237 ? -5.051 2.179 11.813 1.00 67.00 237 PRO A O 1
ATOM 1894 N N . GLU A 1 238 ? -6.655 0.650 12.184 1.00 65.69 238 GLU A N 1
ATOM 1895 C CA . GLU A 1 238 ? -7.172 0.682 10.819 1.00 65.69 238 GLU A CA 1
ATOM 1896 C C . GLU A 1 238 ? -8.114 1.883 10.697 1.00 65.69 238 GLU A C 1
ATOM 1898 O O . GLU A 1 238 ? -9.109 1.966 11.415 1.00 65.69 238 GLU A O 1
ATOM 1903 N N . MET A 1 239 ? -7.794 2.825 9.807 1.00 65.00 239 MET A N 1
ATOM 1904 C CA . MET A 1 239 ? -8.726 3.898 9.464 1.00 65.00 239 MET A CA 1
ATOM 1905 C C . MET A 1 239 ? -9.674 3.408 8.378 1.00 65.00 239 MET A C 1
ATOM 1907 O O . MET A 1 239 ? -9.238 2.976 7.311 1.00 65.00 239 MET A O 1
ATOM 1911 N N . PHE A 1 240 ? -10.973 3.492 8.650 1.00 73.31 240 PHE A N 1
ATOM 1912 C CA . PHE A 1 240 ? -12.009 3.165 7.679 1.00 73.31 240 PHE A CA 1
ATOM 1913 C C . PHE A 1 240 ? -12.504 4.455 7.046 1.00 73.31 240 PHE A C 1
ATOM 1915 O O . PHE A 1 240 ? -13.118 5.279 7.720 1.00 73.31 240 PHE A O 1
ATOM 1922 N N . LEU A 1 241 ? -12.202 4.638 5.764 1.00 78.12 241 LEU A N 1
ATOM 1923 C CA . LEU A 1 241 ? -12.497 5.873 5.051 1.00 78.12 241 LEU A CA 1
ATOM 1924 C C . LEU A 1 241 ? -13.851 5.794 4.348 1.00 78.12 241 LEU A C 1
ATOM 1926 O O . LEU A 1 241 ? -14.205 4.783 3.739 1.00 78.12 241 LEU A O 1
ATOM 1930 N N . VAL A 1 242 ? -14.595 6.891 4.404 1.00 82.56 242 VAL A N 1
ATOM 1931 C CA . VAL A 1 242 ? -15.781 7.148 3.593 1.00 82.56 242 VAL A CA 1
ATOM 1932 C C . VAL A 1 242 ? -15.508 8.388 2.759 1.00 82.56 242 VAL A C 1
ATOM 1934 O O . VAL A 1 242 ? -15.350 9.488 3.283 1.00 82.56 242 VAL A O 1
ATOM 1937 N N . HIS A 1 243 ? -15.473 8.207 1.449 1.00 87.56 243 HIS A N 1
ATOM 1938 C CA . HIS A 1 243 ? -15.430 9.275 0.473 1.00 87.56 243 HIS A CA 1
ATOM 1939 C C . HIS A 1 243 ? -16.820 9.888 0.327 1.00 87.56 243 HIS A C 1
ATOM 1941 O O . HIS A 1 243 ? -17.784 9.221 -0.053 1.00 87.56 243 HIS A O 1
ATOM 1947 N N . ILE A 1 244 ? -16.910 11.177 0.615 1.00 93.81 244 ILE A N 1
ATOM 1948 C CA . ILE A 1 244 ? -18.118 11.986 0.534 1.00 93.81 244 ILE A CA 1
ATOM 1949 C C . ILE A 1 244 ? -17.981 12.890 -0.685 1.00 93.81 244 ILE A C 1
ATOM 1951 O O . ILE A 1 244 ? -17.178 13.813 -0.689 1.00 93.81 244 ILE A O 1
ATOM 1955 N N . GLN A 1 245 ? -18.738 12.615 -1.737 1.00 93.75 245 GLN A N 1
ATOM 1956 C CA . GLN A 1 245 ? -18.709 13.354 -3.001 1.00 93.75 245 GLN A CA 1
ATOM 1957 C C . GLN A 1 245 ? -19.928 14.270 -3.118 1.00 93.75 245 GLN A C 1
ATOM 1959 O O . GLN A 1 245 ? -20.909 14.100 -2.395 1.00 93.75 245 GLN A O 1
ATOM 1964 N N . ASN A 1 246 ? -19.896 15.197 -4.078 1.00 94.00 246 ASN A N 1
ATOM 1965 C CA . ASN A 1 246 ? -21.001 16.118 -4.367 1.00 94.00 246 ASN A CA 1
ATOM 1966 C C . ASN A 1 246 ? -21.337 17.057 -3.194 1.00 94.00 246 ASN A C 1
ATOM 1968 O O . ASN A 1 246 ? -22.501 17.377 -2.949 1.00 94.00 246 ASN A O 1
ATOM 1972 N N . ILE A 1 247 ? -20.315 17.500 -2.460 1.00 93.94 247 ILE A N 1
ATOM 1973 C CA . ILE A 1 247 ? -20.478 18.530 -1.429 1.00 93.94 247 ILE A CA 1
ATOM 1974 C C . ILE A 1 247 ? -20.308 19.929 -2.039 1.00 93.94 247 ILE A C 1
ATOM 1976 O O . ILE A 1 247 ? -19.767 20.094 -3.134 1.00 93.94 247 ILE A O 1
ATOM 1980 N N . ASP A 1 248 ? -20.839 20.949 -1.369 1.00 92.44 248 ASP A N 1
ATOM 1981 C CA . ASP A 1 248 ? -20.676 22.340 -1.789 1.00 92.44 248 ASP A CA 1
ATOM 1982 C C . ASP A 1 248 ? -19.226 22.831 -1.614 1.00 92.44 248 ASP A C 1
ATOM 1984 O O . ASP A 1 248 ? -18.559 22.502 -0.629 1.00 92.44 248 ASP A O 1
ATOM 1988 N N . TYR A 1 249 ? -18.753 23.648 -2.560 1.00 90.50 249 TYR A N 1
ATOM 1989 C CA . TYR A 1 249 ? -17.370 24.135 -2.623 1.00 90.50 249 TYR A CA 1
ATOM 1990 C C . TYR A 1 249 ? -16.955 25.059 -1.469 1.00 90.50 249 TYR A C 1
ATOM 1992 O O . TYR A 1 249 ? -15.766 25.311 -1.266 1.00 90.50 249 TYR A O 1
ATOM 2000 N N . SER A 1 250 ? -17.937 25.568 -0.722 1.00 89.62 250 SER A N 1
ATOM 2001 C CA . SER A 1 250 ? -17.751 26.465 0.420 1.00 89.62 250 SER A CA 1
ATOM 2002 C C . SER A 1 250 ? -17.754 25.760 1.782 1.00 89.62 250 SER A C 1
ATOM 2004 O O . SER A 1 250 ? -17.711 26.437 2.809 1.00 89.62 250 SER A O 1
ATOM 2006 N N . LEU A 1 251 ? -17.857 24.427 1.817 1.00 91.69 251 LEU A N 1
ATOM 2007 C CA . LEU A 1 251 ? -17.864 23.653 3.063 1.00 91.69 251 LEU A CA 1
ATOM 2008 C C . LEU A 1 251 ? -16.450 23.401 3.587 1.00 91.69 251 LEU A C 1
ATOM 2010 O O . LEU A 1 251 ? -15.553 23.038 2.819 1.00 91.69 251 LEU A O 1
ATOM 2014 N N . THR A 1 252 ? -16.272 23.539 4.900 1.00 92.31 252 THR A N 1
ATOM 2015 C CA . THR A 1 252 ? -15.030 23.167 5.593 1.00 92.31 252 THR A CA 1
ATOM 2016 C C . THR A 1 252 ? -15.089 21.741 6.150 1.00 92.31 252 THR A C 1
ATOM 2018 O O . THR A 1 252 ? -16.138 21.089 6.152 1.00 92.31 252 THR A O 1
ATOM 2021 N N . ALA A 1 253 ? -13.953 21.239 6.643 1.00 90.25 253 ALA A N 1
ATOM 2022 C CA . ALA A 1 253 ? -13.899 19.954 7.337 1.00 90.25 253 ALA A CA 1
ATOM 2023 C C . ALA A 1 253 ? -14.790 19.944 8.591 1.00 90.25 253 ALA A C 1
ATOM 2025 O O . ALA A 1 253 ? -15.458 18.949 8.867 1.00 90.25 253 ALA A O 1
ATOM 2026 N N . GLU A 1 254 ? -14.862 21.065 9.310 1.00 93.25 254 GLU A N 1
ATOM 2027 C CA . GLU A 1 254 ? -15.708 21.254 10.488 1.00 93.25 254 GLU A CA 1
ATOM 2028 C C . GLU A 1 254 ? -17.195 21.225 10.135 1.00 93.25 254 GLU A C 1
ATOM 2030 O O . GLU A 1 254 ? -17.958 20.579 10.854 1.00 93.25 254 GLU A O 1
ATOM 2035 N N . ASP A 1 255 ? -17.600 21.852 9.023 1.00 95.06 255 ASP A N 1
ATOM 2036 C CA . ASP A 1 255 ? -18.987 21.808 8.542 1.00 95.06 255 ASP A CA 1
ATOM 2037 C C . ASP A 1 255 ? -19.422 20.357 8.275 1.00 95.06 255 ASP A C 1
ATOM 2039 O O . ASP A 1 255 ? -20.464 19.898 8.752 1.00 95.06 255 ASP A O 1
ATOM 2043 N N . VAL A 1 256 ? -18.597 19.608 7.533 1.00 95.25 256 VAL A N 1
ATOM 2044 C CA . VAL A 1 256 ? -18.871 18.205 7.189 1.00 95.25 256 VAL A CA 1
ATOM 2045 C C . VAL A 1 256 ? -18.845 17.325 8.444 1.00 95.25 256 VAL A C 1
ATOM 2047 O O . VAL A 1 256 ? -19.724 16.480 8.623 1.00 95.25 256 VAL A O 1
ATOM 2050 N N . ARG A 1 257 ? -17.893 17.549 9.356 1.00 96.12 257 ARG A N 1
ATOM 2051 C CA . ARG A 1 257 ? -17.803 16.844 10.643 1.00 96.12 257 ARG A CA 1
ATOM 2052 C C . ARG A 1 257 ? -19.042 17.073 11.502 1.00 96.12 257 ARG A C 1
ATOM 2054 O O . ARG A 1 257 ? -19.613 16.107 12.003 1.00 96.12 257 ARG A O 1
ATOM 2061 N N . ALA A 1 258 ? -19.469 18.323 11.665 1.00 95.38 258 ALA A N 1
ATOM 2062 C CA . ALA A 1 258 ? -20.655 18.666 12.443 1.00 95.38 258 ALA A CA 1
ATOM 2063 C C . ALA A 1 258 ? -21.912 18.000 11.869 1.00 95.38 258 ALA A C 1
ATOM 2065 O O . ALA A 1 258 ? -22.727 17.484 12.632 1.00 95.38 258 ALA A O 1
ATOM 2066 N N . HIS A 1 259 ? -22.029 17.941 10.539 1.00 96.75 259 HIS A N 1
ATOM 2067 C CA . HIS A 1 259 ? -23.145 17.286 9.853 1.00 96.75 259 HIS A CA 1
ATOM 2068 C C . HIS A 1 259 ? -23.178 15.765 10.058 1.00 96.75 259 HIS A C 1
ATOM 2070 O O . HIS A 1 259 ? -24.230 15.190 10.316 1.00 96.75 259 HIS A O 1
ATOM 2076 N N . ILE A 1 260 ? -22.026 15.093 9.994 1.00 96.62 260 ILE A N 1
ATOM 2077 C CA . ILE A 1 260 ? -21.944 13.646 10.254 1.00 96.62 260 ILE A CA 1
ATOM 2078 C C . ILE A 1 260 ? -22.294 13.334 11.717 1.00 96.62 260 ILE A C 1
ATOM 2080 O O . ILE A 1 260 ? -23.011 12.372 12.002 1.00 96.62 260 ILE A O 1
ATOM 2084 N N . LEU A 1 261 ? -21.811 14.156 12.652 1.00 95.19 261 LEU A N 1
ATOM 2085 C CA . LEU A 1 261 ? -22.085 13.982 14.078 1.00 95.19 261 LEU A CA 1
ATOM 2086 C C . LEU A 1 261 ? -23.555 14.261 14.422 1.00 95.19 261 LEU A C 1
ATOM 2088 O O . LEU A 1 261 ? -24.135 13.513 15.209 1.00 95.19 261 LEU A O 1
ATOM 2092 N N . SER A 1 262 ? -24.177 15.281 13.819 1.00 95.50 262 SER A N 1
ATOM 2093 C CA . SER A 1 262 ? -25.602 15.586 14.020 1.00 95.50 262 SER A CA 1
ATOM 2094 C C . SER A 1 262 ? -26.521 14.506 13.442 1.00 95.50 262 SER A C 1
ATOM 2096 O O . SER A 1 262 ? -27.590 14.256 13.994 1.00 95.50 262 SER A O 1
ATOM 2098 N N . ALA A 1 263 ? -26.069 13.798 12.402 1.00 94.62 263 ALA A N 1
ATOM 2099 C CA . ALA A 1 263 ? -26.721 12.602 11.871 1.00 94.62 263 ALA A CA 1
ATOM 2100 C C . ALA A 1 263 ? -26.564 11.352 12.770 1.00 94.62 263 ALA A C 1
ATOM 2102 O O . ALA A 1 263 ? -27.094 10.293 12.447 1.00 94.62 263 ALA A O 1
ATOM 2103 N N . GLY A 1 264 ? -25.870 11.458 13.910 1.00 94.62 264 GLY A N 1
ATOM 2104 C CA . GLY A 1 264 ? -25.757 10.393 14.912 1.00 94.62 264 GLY A CA 1
ATOM 2105 C C . GLY A 1 264 ? -24.538 9.480 14.756 1.00 94.62 264 GLY A C 1
ATOM 2106 O O . GLY A 1 264 ? -24.385 8.528 15.522 1.00 94.62 264 GLY A O 1
ATOM 2107 N N . HIS A 1 265 ? -23.627 9.766 13.823 1.00 92.88 265 HIS A N 1
ATOM 2108 C CA . HIS A 1 265 ? -22.442 8.939 13.576 1.00 92.88 265 HIS A CA 1
ATOM 2109 C C . HIS A 1 265 ? -21.270 9.328 14.492 1.00 92.88 265 HIS A C 1
ATOM 2111 O O . HIS A 1 265 ? -20.256 9.869 14.057 1.00 92.88 265 HIS A O 1
ATOM 2117 N N . GLN A 1 266 ? -21.401 9.029 15.788 1.00 89.12 266 GLN A N 1
ATOM 2118 C CA . GLN A 1 266 ? -20.463 9.466 16.839 1.00 89.12 266 GLN A CA 1
ATOM 2119 C C . GLN A 1 266 ? -19.062 8.838 16.769 1.00 89.12 266 GLN A C 1
ATOM 2121 O O . GLN A 1 266 ? -18.134 9.331 17.399 1.00 89.12 266 GLN A O 1
ATOM 2126 N N . ARG A 1 267 ? -18.894 7.757 16.002 1.00 84.31 267 ARG A N 1
ATOM 2127 C CA . ARG A 1 267 ? -17.624 7.024 15.850 1.00 84.31 267 ARG A CA 1
ATOM 2128 C C . ARG A 1 267 ? -16.699 7.599 14.764 1.00 84.31 267 ARG A C 1
ATOM 2130 O O . ARG A 1 267 ? -15.784 6.927 14.282 1.00 84.31 267 ARG A O 1
ATOM 2137 N N . LEU A 1 268 ? -16.977 8.829 14.346 1.00 87.94 268 LEU A N 1
ATOM 2138 C CA . LEU A 1 268 ? -16.169 9.607 13.418 1.00 87.94 268 LEU A CA 1
ATOM 2139 C C . LEU A 1 268 ? -14.869 10.060 14.102 1.00 87.94 268 LEU A C 1
ATOM 2141 O O . LEU A 1 268 ? -14.906 10.735 15.129 1.00 87.94 268 LEU A O 1
ATOM 2145 N N . VAL A 1 269 ? -13.732 9.718 13.502 1.00 82.69 269 VAL A N 1
ATOM 2146 C CA . VAL A 1 269 ? -12.383 10.063 13.977 1.00 82.69 269 VAL A CA 1
ATOM 2147 C C . VAL A 1 269 ? -11.937 11.403 13.399 1.00 82.69 269 VAL A C 1
ATOM 2149 O O . VAL A 1 269 ? -11.600 12.317 14.145 1.00 82.69 269 VAL A O 1
ATOM 2152 N N . ASN A 1 270 ? -11.960 11.540 12.071 1.00 85.00 270 ASN A N 1
ATOM 2153 C CA . ASN A 1 270 ? -11.503 12.747 11.382 1.00 85.00 270 ASN A CA 1
ATOM 2154 C C . ASN A 1 270 ? -12.327 13.019 10.119 1.00 85.00 270 ASN A C 1
ATOM 2156 O O . ASN A 1 270 ? -12.933 12.102 9.566 1.00 85.00 270 ASN A O 1
ATOM 2160 N N . VAL A 1 271 ? -12.316 14.266 9.652 1.00 88.31 271 VAL A N 1
ATOM 2161 C CA . VAL A 1 271 ? -12.798 14.645 8.322 1.00 88.31 271 VAL A CA 1
ATOM 2162 C C . VAL A 1 271 ? -11.745 15.510 7.651 1.00 88.31 271 VAL A C 1
ATOM 2164 O O . VAL A 1 271 ? -11.273 16.480 8.233 1.00 88.31 271 VAL A O 1
ATOM 2167 N N . GLU A 1 272 ? -11.410 15.174 6.414 1.00 85.75 272 GLU A N 1
ATOM 2168 C CA . GLU A 1 272 ? -10.486 15.924 5.574 1.00 85.75 272 GLU A CA 1
ATOM 2169 C C . GLU A 1 272 ? -11.224 16.435 4.342 1.00 85.75 272 GLU A C 1
ATOM 2171 O O . GLU A 1 272 ? -11.977 15.705 3.699 1.00 85.75 272 GLU A O 1
ATOM 2176 N N . VAL A 1 273 ? -11.009 17.704 4.009 1.00 88.19 273 VAL A N 1
ATOM 2177 C CA . VAL A 1 273 ? -11.590 18.349 2.831 1.00 88.19 273 VAL A CA 1
ATOM 2178 C C . VAL A 1 273 ? -10.432 18.892 1.998 1.00 88.19 273 VAL A C 1
ATOM 2180 O O . VAL A 1 273 ? -9.867 19.925 2.365 1.00 88.19 273 VAL A O 1
ATOM 2183 N N . PRO A 1 274 ? -10.034 18.203 0.913 1.00 79.62 274 PRO A N 1
ATOM 2184 C CA . PRO A 1 274 ? -8.944 18.657 0.060 1.00 79.62 274 PRO A CA 1
ATOM 2185 C C . PRO A 1 274 ? -9.237 20.038 -0.528 1.00 79.62 274 PRO A C 1
ATOM 2187 O O . PRO A 1 274 ? -10.343 20.299 -1.012 1.00 79.62 274 PRO A O 1
ATOM 2190 N N . GLN A 1 275 ? -8.240 20.922 -0.481 1.00 80.25 275 GLN A N 1
ATOM 2191 C CA . GLN A 1 275 ? -8.326 22.289 -0.992 1.00 80.25 275 GLN A CA 1
ATOM 2192 C C . GLN A 1 275 ? -7.362 22.486 -2.162 1.00 80.25 275 GLN A C 1
ATOM 2194 O O . GLN A 1 275 ? -6.213 22.045 -2.102 1.00 80.25 275 GLN A O 1
ATOM 2199 N N . ARG A 1 276 ? -7.805 23.206 -3.201 1.00 73.88 276 ARG A N 1
ATOM 2200 C CA . ARG A 1 276 ? -6.932 23.681 -4.286 1.00 73.88 276 ARG A CA 1
ATOM 2201 C C . ARG A 1 276 ? -6.771 25.187 -4.255 1.00 73.88 276 ARG A C 1
ATOM 2203 O O . ARG A 1 276 ? -7.723 25.934 -4.041 1.00 73.88 276 ARG A O 1
ATOM 2210 N N . TYR A 1 277 ? -5.553 25.615 -4.574 1.00 63.03 277 TYR A N 1
ATOM 2211 C CA . TYR A 1 277 ? -5.261 26.993 -4.941 1.00 63.03 277 TYR A CA 1
ATOM 2212 C C . TYR A 1 277 ? -5.681 27.227 -6.393 1.00 63.03 277 TYR A C 1
ATOM 2214 O O . TYR A 1 277 ? -5.130 26.617 -7.307 1.00 63.03 277 TYR A O 1
ATOM 2222 N N . THR A 1 278 ? -6.633 28.129 -6.620 1.00 55.62 278 THR A N 1
ATOM 2223 C CA . THR A 1 278 ? -7.092 28.511 -7.968 1.00 55.62 278 THR A CA 1
ATOM 2224 C C . THR A 1 278 ? -6.431 29.795 -8.482 1.00 55.62 278 THR A C 1
ATOM 2226 O O . THR A 1 278 ? -6.963 30.454 -9.368 1.00 55.62 278 THR A O 1
ATOM 2229 N N . GLY A 1 279 ? -5.278 30.194 -7.934 1.00 53.75 279 GLY A N 1
ATOM 2230 C CA . GLY A 1 279 ? -4.582 31.439 -8.305 1.00 53.75 279 GLY A CA 1
ATOM 2231 C C . GLY A 1 279 ? -5.234 32.722 -7.762 1.00 53.75 279 GLY A C 1
ATOM 2232 O O . GLY A 1 279 ? -4.568 33.748 -7.658 1.00 53.75 279 GLY A O 1
ATOM 2233 N N . SER A 1 280 ? -6.497 32.663 -7.338 1.00 57.50 280 SER A N 1
ATOM 2234 C CA . SER A 1 280 ? -7.124 33.614 -6.417 1.00 57.50 280 SER A CA 1
ATOM 2235 C C . SER A 1 280 ? -6.684 33.328 -4.978 1.00 57.50 280 SER A C 1
ATOM 2237 O O . SER A 1 280 ? -6.469 32.177 -4.613 1.00 57.50 280 SER A O 1
ATOM 2239 N N . THR A 1 281 ? -6.617 34.347 -4.119 1.00 60.59 281 THR A N 1
ATOM 2240 C CA . THR A 1 281 ? -6.316 34.208 -2.675 1.00 60.59 281 THR A CA 1
ATOM 2241 C C . THR A 1 281 ? -7.362 33.408 -1.883 1.00 60.59 281 THR A C 1
ATOM 2243 O O . THR A 1 281 ? -7.200 33.206 -0.682 1.00 60.59 281 THR A O 1
ATOM 2246 N N . GLN A 1 282 ? -8.437 32.952 -2.528 1.00 61.69 282 GLN A N 1
ATOM 2247 C CA . GLN A 1 282 ? -9.466 32.110 -1.928 1.00 61.69 282 GLN A CA 1
ATOM 2248 C C . GLN A 1 282 ? -9.193 30.631 -2.225 1.00 61.69 282 GLN A C 1
ATOM 2250 O O . GLN A 1 282 ? -9.075 30.230 -3.382 1.00 61.69 282 GLN A O 1
ATOM 2255 N N . LEU A 1 283 ? -9.094 29.839 -1.155 1.00 64.75 283 LEU A N 1
ATOM 2256 C CA . LEU A 1 283 ? -9.027 28.380 -1.188 1.00 64.75 283 LEU A CA 1
ATOM 2257 C C . LEU A 1 283 ? -10.439 27.826 -1.398 1.00 64.75 283 LEU A C 1
ATOM 2259 O O . LEU A 1 283 ? -11.339 28.109 -0.606 1.00 64.75 283 LEU A O 1
ATOM 2263 N N . HIS A 1 284 ? -10.627 27.021 -2.441 1.00 70.75 284 HIS A N 1
ATOM 2264 C CA . HIS A 1 284 ? -11.868 26.281 -2.664 1.00 70.75 284 HIS A CA 1
ATOM 2265 C C . HIS A 1 284 ? -11.626 24.793 -2.423 1.00 70.75 284 HIS A C 1
ATOM 2267 O O . HIS A 1 284 ? -10.560 24.266 -2.762 1.00 70.75 284 HIS A O 1
ATOM 2273 N N . ASN A 1 285 ? -12.606 24.108 -1.826 1.00 81.56 285 ASN A N 1
ATOM 2274 C CA . ASN A 1 285 ? -12.527 22.657 -1.711 1.00 81.56 285 ASN A CA 1
ATOM 2275 C C . ASN A 1 285 ? -12.728 21.979 -3.081 1.00 81.56 285 ASN A C 1
ATOM 2277 O O . ASN A 1 285 ? -13.165 22.610 -4.040 1.00 81.56 285 ASN A O 1
ATOM 2281 N N . GLU A 1 286 ? -12.406 20.693 -3.200 1.00 81.50 286 GLU A N 1
ATOM 2282 C CA . GLU A 1 286 ? -12.537 19.939 -4.459 1.00 81.50 286 GLU A CA 1
ATOM 2283 C C . GLU A 1 286 ? -13.916 19.268 -4.653 1.00 81.50 286 GLU A C 1
ATOM 2285 O O . GLU A 1 286 ? -14.052 18.308 -5.415 1.00 81.50 286 GLU A O 1
ATOM 2290 N N . GLY A 1 287 ? -14.958 19.725 -3.952 1.00 88.50 287 GLY A N 1
ATOM 2291 C CA . GLY A 1 287 ? -16.305 19.143 -4.023 1.00 88.50 287 GLY A CA 1
ATOM 2292 C C . GLY A 1 287 ? -16.404 17.729 -3.436 1.00 88.50 287 GLY A C 1
ATOM 2293 O O . GLY A 1 287 ? -17.379 17.013 -3.700 1.00 88.50 287 GLY A O 1
ATOM 2294 N N . HIS A 1 288 ? -15.409 17.321 -2.645 1.00 91.06 288 HIS A N 1
ATOM 2295 C CA . HIS A 1 288 ? -15.393 16.059 -1.920 1.00 91.06 288 HIS A CA 1
ATOM 2296 C C . HIS A 1 288 ? -14.692 16.179 -0.559 1.00 91.06 288 HIS A C 1
ATOM 2298 O O . HIS A 1 288 ? -13.946 17.125 -0.305 1.00 91.06 288 HIS A O 1
ATOM 2304 N N . ALA A 1 289 ? -14.954 15.208 0.311 1.00 90.50 289 ALA A N 1
ATOM 2305 C CA . ALA A 1 289 ? -14.332 15.042 1.617 1.00 90.50 289 ALA A CA 1
ATOM 2306 C C . ALA A 1 289 ? -14.026 13.563 1.883 1.00 90.50 289 ALA A C 1
ATOM 2308 O O . ALA A 1 289 ? -14.649 12.671 1.302 1.00 90.50 289 ALA A O 1
ATOM 2309 N N . LEU A 1 290 ? -13.108 13.307 2.806 1.00 87.31 290 LEU A N 1
ATOM 2310 C CA . LEU A 1 290 ? -12.789 11.986 3.333 1.00 87.31 290 LEU A CA 1
ATOM 2311 C C . LEU A 1 290 ? -13.112 11.967 4.824 1.00 87.31 290 LEU A C 1
ATOM 2313 O O . LEU A 1 290 ? -12.560 12.747 5.592 1.00 87.31 290 LEU A O 1
ATOM 2317 N N . ALA A 1 291 ? -14.018 11.086 5.238 1.00 88.25 291 ALA A N 1
ATOM 2318 C CA . ALA A 1 291 ? -14.376 10.885 6.635 1.00 88.25 291 ALA A CA 1
ATOM 2319 C C . ALA A 1 291 ? -13.782 9.569 7.149 1.00 88.25 291 ALA A C 1
ATOM 2321 O O . ALA A 1 291 ? -14.043 8.505 6.592 1.00 88.25 291 ALA A O 1
ATOM 2322 N N . SER A 1 292 ? -13.008 9.639 8.225 1.00 82.12 292 SER A N 1
ATOM 2323 C CA . SER A 1 292 ? -12.344 8.496 8.853 1.00 82.12 292 SER A CA 1
ATOM 2324 C C . SER A 1 292 ? -13.144 8.003 10.049 1.00 82.12 292 SER A C 1
ATOM 2326 O O . SER A 1 292 ? -13.521 8.794 10.911 1.00 82.12 292 SER A O 1
ATOM 2328 N N . PHE A 1 293 ? -13.343 6.695 10.148 1.00 82.56 293 PHE A N 1
ATOM 2329 C CA . PHE A 1 293 ? -14.034 6.037 11.253 1.00 82.56 293 PHE A CA 1
ATOM 2330 C C . PHE A 1 293 ? -13.120 5.046 11.964 1.00 82.56 293 PHE A C 1
ATOM 2332 O O . PHE A 1 293 ? -12.228 4.449 11.360 1.00 82.56 293 PHE A O 1
ATOM 2339 N N . ASP A 1 294 ? -13.405 4.828 13.245 1.00 69.25 294 ASP A N 1
ATOM 2340 C CA . ASP A 1 294 ? -12.681 3.895 14.116 1.00 69.25 294 ASP A CA 1
ATOM 2341 C C . ASP A 1 294 ? -13.026 2.412 13.855 1.00 69.25 294 ASP A C 1
ATOM 2343 O O . ASP A 1 294 ? -12.467 1.504 14.473 1.00 69.25 294 ASP A O 1
ATOM 2347 N N . SER A 1 295 ? -14.011 2.150 12.989 1.00 68.19 295 SER A N 1
ATOM 2348 C CA . SER A 1 295 ? -14.506 0.812 12.687 1.00 68.19 295 SER A CA 1
ATOM 2349 C C . SER A 1 295 ? -15.215 0.744 11.336 1.00 68.19 295 SER A C 1
ATOM 2351 O O . SER A 1 295 ? -15.978 1.634 10.956 1.00 68.19 295 SER A O 1
ATOM 2353 N N . ALA A 1 296 ? -15.048 -0.390 10.648 1.00 64.19 296 ALA A N 1
ATOM 2354 C CA . ALA A 1 296 ? -15.746 -0.685 9.395 1.00 64.19 296 ALA A CA 1
ATOM 2355 C C . ALA A 1 296 ? -17.271 -0.601 9.534 1.00 64.19 296 ALA A C 1
ATOM 2357 O O . ALA A 1 296 ? -17.967 -0.228 8.593 1.00 64.19 296 ALA A O 1
ATOM 2358 N N . ARG A 1 297 ? -17.793 -0.982 10.709 1.00 74.69 297 ARG A N 1
ATOM 2359 C CA . ARG A 1 297 ? -19.223 -0.930 11.012 1.00 74.69 297 ARG A CA 1
ATOM 2360 C C . ARG A 1 297 ? -19.732 0.509 10.992 1.00 74.69 297 ARG A C 1
ATOM 2362 O O . ARG A 1 297 ? -20.708 0.762 10.304 1.00 74.69 297 ARG A O 1
ATOM 2369 N N . ALA A 1 298 ? -19.054 1.432 11.672 1.00 77.81 298 ALA A N 1
ATOM 2370 C CA . ALA A 1 298 ? -19.465 2.833 11.707 1.00 77.81 298 ALA A CA 1
ATOM 2371 C C . ALA A 1 298 ? -19.374 3.505 10.328 1.00 77.81 298 ALA A C 1
ATOM 2373 O O . ALA A 1 298 ? -20.300 4.201 9.919 1.00 77.81 298 ALA A O 1
ATOM 2374 N N . ALA A 1 299 ? -18.294 3.236 9.586 1.00 78.75 299 ALA A N 1
ATOM 2375 C CA . ALA A 1 299 ? -18.133 3.726 8.219 1.00 78.75 299 ALA A CA 1
ATOM 2376 C C . ALA A 1 299 ? -19.261 3.230 7.297 1.00 78.75 299 ALA A C 1
ATOM 2378 O O . ALA A 1 299 ? -19.794 3.988 6.490 1.00 78.75 299 ALA A O 1
ATOM 2379 N N . ARG A 1 300 ? -19.661 1.958 7.431 1.00 73.38 300 ARG A N 1
ATOM 2380 C CA . ARG A 1 300 ? -20.782 1.395 6.670 1.00 73.38 300 ARG A CA 1
ATOM 2381 C C . ARG A 1 300 ? -22.117 1.972 7.094 1.00 73.38 300 ARG A C 1
ATOM 2383 O O . ARG A 1 300 ? -22.898 2.312 6.217 1.00 73.38 300 ARG A O 1
ATOM 2390 N N . GLU A 1 301 ? -22.362 2.077 8.397 1.00 85.94 301 GLU A N 1
ATOM 2391 C CA . GLU A 1 301 ? -23.593 2.660 8.925 1.00 85.94 301 GLU A CA 1
ATOM 2392 C C . GLU A 1 301 ? -23.823 4.047 8.318 1.00 85.94 301 GLU A C 1
ATOM 2394 O O . GLU A 1 301 ? -24.937 4.300 7.887 1.00 85.94 301 GLU A O 1
ATOM 2399 N N . LEU A 1 302 ? -22.779 4.881 8.172 1.00 92.69 302 LEU A N 1
ATOM 2400 C CA . LEU A 1 302 ? -22.862 6.165 7.459 1.00 92.69 302 LEU A CA 1
ATOM 2401 C C . LEU A 1 302 ? -23.252 6.013 5.976 1.00 92.69 302 LEU A C 1
ATOM 2403 O O . LEU A 1 302 ? -24.095 6.751 5.474 1.00 92.69 302 LEU A O 1
ATOM 2407 N N . VAL A 1 303 ? -22.620 5.093 5.243 1.00 87.25 303 VAL A N 1
ATOM 2408 C CA . VAL A 1 303 ? -22.926 4.896 3.813 1.00 87.25 303 VAL A CA 1
ATOM 2409 C C . VAL A 1 303 ? -24.343 4.359 3.603 1.00 87.25 303 VAL A C 1
ATOM 2411 O O . VAL A 1 303 ? -25.001 4.745 2.640 1.00 87.25 303 VAL A O 1
ATOM 2414 N N . GLU A 1 304 ? -24.813 3.480 4.487 1.00 86.69 304 GLU A N 1
ATOM 2415 C CA . GLU A 1 304 ? -26.144 2.869 4.421 1.00 86.69 304 GLU A CA 1
ATOM 2416 C C . GLU A 1 304 ? -27.253 3.823 4.870 1.00 86.69 304 GLU A C 1
ATOM 2418 O O . GLU A 1 304 ? -28.306 3.861 4.233 1.00 86.69 304 GLU A O 1
ATOM 2423 N N . SER A 1 305 ? -27.032 4.598 5.937 1.00 90.56 305 SER A N 1
ATOM 2424 C CA . SER A 1 305 ? -27.988 5.613 6.397 1.00 90.56 305 SER A CA 1
ATOM 2425 C C . SER A 1 305 ? -28.059 6.807 5.448 1.00 90.56 305 SER A C 1
ATOM 2427 O O . SER A 1 305 ? -29.106 7.449 5.341 1.00 90.56 305 SER A O 1
ATOM 2429 N N . GLY A 1 306 ? -26.962 7.096 4.745 1.00 92.50 306 GLY A N 1
ATOM 2430 C CA . GLY A 1 306 ? -26.829 8.306 3.956 1.00 92.50 306 GLY A CA 1
ATOM 2431 C C . GLY A 1 306 ? -26.593 9.542 4.826 1.00 92.50 306 GLY A C 1
ATOM 2432 O O . GLY A 1 306 ? -26.649 9.516 6.054 1.00 92.50 306 GLY A O 1
ATOM 2433 N N . LEU A 1 307 ? -26.365 10.674 4.165 1.00 95.31 307 LEU A N 1
ATOM 2434 C CA . LEU A 1 307 ? -26.420 11.989 4.795 1.00 95.31 307 LEU A CA 1
ATOM 2435 C C . LEU A 1 307 ? -27.536 12.794 4.147 1.00 95.31 307 LEU A C 1
ATOM 2437 O O . LEU A 1 307 ? -27.752 12.717 2.936 1.00 95.31 307 LEU A O 1
ATOM 2441 N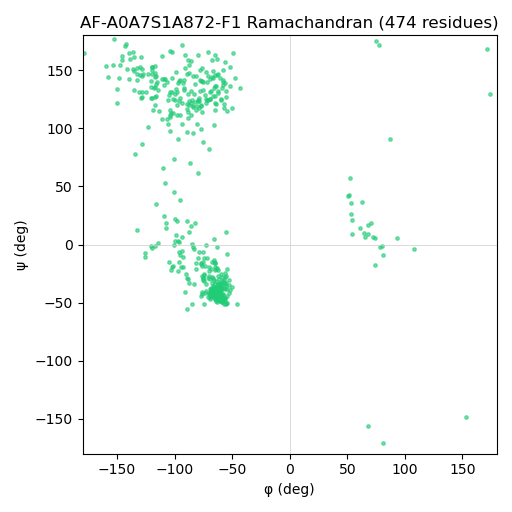 N . GLN A 1 308 ? -28.222 13.604 4.951 1.00 95.25 308 GLN A N 1
ATOM 2442 C CA . GLN A 1 308 ? -29.141 14.597 4.408 1.00 95.25 308 GLN A CA 1
ATOM 2443 C C . GLN A 1 308 ? -28.386 15.621 3.558 1.00 95.25 308 GLN A C 1
ATOM 2445 O O . GLN A 1 308 ? -27.170 15.799 3.700 1.00 95.25 308 GLN A O 1
ATOM 2450 N N . ALA A 1 309 ? -29.128 16.306 2.687 1.00 94.12 309 ALA A N 1
ATOM 2451 C CA . ALA A 1 309 ? -28.567 17.340 1.837 1.00 94.12 309 ALA A CA 1
ATOM 2452 C C . ALA A 1 309 ? -27.851 18.409 2.675 1.00 94.12 309 ALA A C 1
ATOM 2454 O O . ALA A 1 309 ? -28.428 18.987 3.595 1.00 94.12 309 ALA A O 1
ATOM 2455 N N . LEU A 1 310 ? -26.598 18.685 2.327 1.00 91.25 310 LEU A N 1
ATOM 2456 C CA . LEU A 1 310 ? -25.769 19.688 2.978 1.00 91.25 310 LEU A CA 1
ATOM 2457 C C . LEU A 1 310 ? -25.708 20.912 2.063 1.00 91.25 310 LEU A C 1
ATOM 2459 O O . LEU A 1 310 ? -25.250 20.821 0.925 1.00 91.25 310 LEU A O 1
ATOM 2463 N N . ARG A 1 311 ? -26.257 22.043 2.530 1.00 90.94 311 ARG A N 1
ATOM 2464 C CA . ARG A 1 311 ? -26.466 23.266 1.721 1.00 90.94 311 ARG A CA 1
ATOM 2465 C C . ARG A 1 311 ? -27.189 22.993 0.387 1.00 90.94 311 ARG A C 1
ATOM 2467 O O . ARG A 1 311 ? -26.826 23.519 -0.658 1.00 90.94 311 ARG A O 1
ATOM 2474 N N . GLY A 1 312 ? -28.217 22.142 0.418 1.00 89.69 312 GLY A N 1
ATOM 2475 C CA . GLY A 1 312 ? -29.048 21.833 -0.752 1.00 89.69 312 GLY A CA 1
ATOM 2476 C C . GLY A 1 312 ? -28.449 20.824 -1.740 1.00 89.69 312 GLY A C 1
ATOM 2477 O O . GLY A 1 312 ? -29.121 20.467 -2.704 1.00 89.69 312 GLY A O 1
ATOM 2478 N N . ARG A 1 313 ? -27.233 20.312 -1.502 1.00 92.69 313 ARG A N 1
ATOM 2479 C CA . ARG A 1 313 ? -26.638 19.226 -2.297 1.00 92.69 313 ARG A CA 1
ATOM 2480 C C . ARG A 1 313 ? -26.698 17.910 -1.542 1.00 92.69 313 ARG A C 1
ATOM 2482 O O . ARG A 1 313 ? -26.310 17.853 -0.380 1.00 92.69 313 ARG A O 1
ATOM 2489 N N . LEU A 1 314 ? -27.170 16.854 -2.199 1.00 93.81 314 LEU A N 1
ATOM 2490 C CA . LEU A 1 314 ? -27.195 15.511 -1.623 1.00 93.81 314 LEU A CA 1
ATOM 2491 C C . LEU A 1 314 ? -25.810 14.853 -1.770 1.00 93.81 314 LEU A C 1
ATOM 2493 O O . LEU A 1 314 ? -25.392 14.615 -2.911 1.00 93.81 314 LEU A O 1
ATOM 2497 N N . PRO A 1 315 ? -25.097 14.552 -0.667 1.00 94.62 315 PRO A N 1
ATOM 2498 C CA . PRO A 1 315 ? -23.785 13.925 -0.749 1.00 94.62 315 PRO A CA 1
ATOM 2499 C C . PRO A 1 315 ? -23.875 12.490 -1.277 1.00 94.62 315 PRO A C 1
ATOM 2501 O O . PRO A 1 315 ? -24.802 11.749 -0.951 1.00 94.62 315 PRO A O 1
ATOM 2504 N N . VAL A 1 316 ? -22.879 12.074 -2.057 1.00 92.56 316 VAL A N 1
ATOM 2505 C CA . VAL A 1 316 ? -22.720 10.686 -2.509 1.00 92.56 316 VAL A CA 1
ATOM 2506 C C . VAL A 1 316 ? -21.628 10.032 -1.676 1.00 92.56 316 VAL A C 1
ATOM 2508 O O . VAL A 1 316 ? -20.463 10.408 -1.771 1.00 92.56 316 VAL A O 1
ATOM 2511 N N . LEU A 1 317 ? -22.004 9.050 -0.862 1.00 90.06 317 LEU A N 1
ATOM 2512 C CA . LEU A 1 317 ? -21.103 8.386 0.075 1.00 90.06 317 LEU A CA 1
ATOM 2513 C C . LEU A 1 317 ? -20.596 7.070 -0.510 1.00 90.06 317 LEU A C 1
ATOM 2515 O O . LEU A 1 317 ? -21.376 6.251 -0.998 1.00 90.06 317 LEU A O 1
ATOM 2519 N N . LYS A 1 318 ? -19.285 6.851 -0.451 1.00 82.56 318 LYS A N 1
ATOM 2520 C CA . LYS A 1 318 ? -18.634 5.610 -0.877 1.00 82.56 318 LYS A CA 1
ATOM 2521 C C . LYS A 1 318 ? -17.615 5.201 0.171 1.00 82.56 318 LYS A C 1
ATOM 2523 O O . LYS A 1 318 ? -16.821 6.021 0.601 1.00 82.56 318 LYS A O 1
ATOM 2528 N N . LEU A 1 319 ? -17.610 3.934 0.570 1.00 74.75 319 LEU A N 1
ATOM 2529 C CA . LEU A 1 319 ? -16.512 3.391 1.370 1.00 74.75 319 LEU A CA 1
ATOM 2530 C C . LEU A 1 319 ? -15.236 3.403 0.525 1.00 74.75 319 LEU A C 1
ATOM 2532 O O . LEU A 1 319 ? -15.204 2.784 -0.538 1.00 74.75 319 LEU A O 1
ATOM 2536 N N . ASP A 1 320 ? -14.211 4.093 1.011 1.00 60.28 320 ASP A N 1
ATOM 2537 C CA . ASP A 1 320 ? -12.908 4.241 0.361 1.00 60.28 320 ASP A CA 1
ATOM 2538 C C . ASP A 1 320 ? -11.885 3.286 0.991 1.00 60.28 320 ASP A C 1
ATOM 2540 O O . ASP A 1 320 ? -10.782 3.667 1.353 1.00 60.28 320 ASP A O 1
ATOM 2544 N N . VAL A 1 321 ? -12.288 2.028 1.202 1.00 49.75 321 VAL A N 1
ATOM 2545 C CA . VAL A 1 321 ? -11.385 0.888 1.422 1.00 49.75 321 VAL A CA 1
ATOM 2546 C C . VAL A 1 321 ? -12.071 -0.376 0.896 1.00 49.75 321 VAL A C 1
ATOM 2548 O O . VAL A 1 321 ? -13.252 -0.623 1.153 1.00 49.75 321 VAL A O 1
ATOM 2551 N N . ALA A 1 322 ? -11.314 -1.181 0.148 1.00 39.12 322 ALA A N 1
ATOM 2552 C CA . ALA A 1 322 ? -11.684 -2.512 -0.318 1.00 39.12 322 ALA A CA 1
ATOM 2553 C C . ALA A 1 322 ? -12.278 -3.384 0.810 1.00 39.12 322 ALA A C 1
ATOM 2555 O O . ALA A 1 322 ? -11.791 -3.362 1.935 1.00 39.12 322 ALA A O 1
ATOM 2556 N N . THR A 1 323 ? -13.275 -4.209 0.469 1.00 35.69 323 THR A N 1
ATOM 2557 C CA . THR A 1 323 ? -14.034 -5.162 1.315 1.00 35.69 323 THR A CA 1
ATOM 2558 C C . THR A 1 323 ? -15.257 -4.594 2.059 1.00 35.69 323 THR A C 1
ATOM 2560 O O . THR A 1 323 ? -15.229 -4.166 3.210 1.00 35.69 323 THR A O 1
ATOM 2563 N N . SER A 1 324 ? -16.419 -4.677 1.403 1.00 30.34 324 SER A N 1
ATOM 2564 C CA . SER A 1 324 ? -17.719 -4.613 2.073 1.00 30.34 324 SER A CA 1
ATOM 2565 C C . SER A 1 324 ? -17.890 -5.849 2.969 1.00 30.34 324 SER A C 1
ATOM 2567 O O . SER A 1 324 ? -18.153 -6.941 2.477 1.00 30.34 324 SER A O 1
ATOM 2569 N N . VAL A 1 325 ? -17.711 -5.677 4.274 1.00 33.34 325 VAL A N 1
ATOM 2570 C CA . VAL A 1 325 ? -17.889 -6.706 5.310 1.00 33.34 325 VAL A CA 1
ATOM 2571 C C . VAL A 1 325 ? -19.377 -6.897 5.635 1.00 33.34 325 VAL A C 1
ATOM 2573 O O . VAL A 1 325 ? -20.032 -5.942 6.011 1.00 33.34 325 VAL A O 1
ATOM 2576 N N . VAL A 1 326 ? -19.942 -8.100 5.579 1.00 33.75 326 VAL A N 1
ATOM 2577 C CA . VAL A 1 326 ? -21.279 -8.372 6.160 1.00 33.75 326 VAL A CA 1
ATOM 2578 C C . VAL A 1 326 ? -21.132 -9.381 7.303 1.00 33.75 326 VAL A C 1
ATOM 2580 O O . VAL A 1 326 ? -20.533 -10.425 7.048 1.00 33.75 326 VAL A O 1
ATOM 2583 N N . PRO A 1 327 ? -21.650 -9.118 8.526 1.00 29.17 327 PRO A N 1
ATOM 2584 C CA . PRO A 1 327 ? -21.551 -10.046 9.652 1.00 29.17 327 PRO A CA 1
ATOM 2585 C C . PRO A 1 327 ? -22.391 -11.315 9.445 1.00 29.17 327 PRO A C 1
ATOM 2587 O O . PRO A 1 327 ? -23.587 -11.210 9.169 1.00 29.17 327 PRO A O 1
ATOM 2590 N N . THR A 1 328 ? -21.822 -12.499 9.680 1.00 34.53 328 THR A N 1
ATOM 2591 C CA . THR A 1 328 ? -22.587 -13.745 9.900 1.00 34.53 328 THR A CA 1
ATOM 2592 C C . THR A 1 328 ? -22.092 -14.531 11.116 1.00 34.53 328 THR A C 1
ATOM 2594 O O . THR A 1 328 ? -20.948 -14.408 11.548 1.00 34.53 328 THR A O 1
ATOM 2597 N N . VAL A 1 329 ? -23.018 -15.285 11.717 1.00 36.81 329 VAL A N 1
ATOM 2598 C CA . VAL A 1 329 ? -22.892 -15.993 13.002 1.00 36.81 329 VAL A CA 1
ATOM 2599 C C . VAL A 1 329 ? -21.905 -17.163 12.899 1.00 36.81 329 VAL A C 1
ATOM 2601 O O . VAL A 1 329 ? -22.001 -17.977 11.986 1.00 36.81 329 VAL A O 1
ATOM 2604 N N . GLY A 1 330 ? -20.976 -17.253 13.856 1.00 34.28 330 GLY A N 1
ATOM 2605 C CA . GLY A 1 330 ? -19.830 -18.165 13.800 1.00 34.28 330 GLY A CA 1
ATOM 2606 C C . GLY A 1 330 ? -20.156 -19.664 13.873 1.00 34.28 330 GLY A C 1
ATOM 2607 O O . GLY A 1 330 ? -21.096 -20.089 14.552 1.00 34.28 330 GLY A O 1
ATOM 2608 N N . ARG A 1 331 ? -19.316 -20.485 13.221 1.00 40.72 331 ARG A N 1
ATOM 2609 C CA . ARG A 1 331 ? -19.286 -21.952 13.377 1.00 40.72 331 ARG A CA 1
ATOM 2610 C C . ARG A 1 331 ? -17.909 -22.588 13.100 1.00 40.72 331 ARG A C 1
ATOM 2612 O O . ARG A 1 331 ? -16.940 -21.905 12.814 1.00 40.72 331 ARG A O 1
ATOM 2619 N N . LYS A 1 332 ? -17.866 -23.914 13.307 1.00 40.38 332 LYS A N 1
ATOM 2620 C CA . LYS A 1 332 ? -16.794 -24.766 13.866 1.00 40.38 332 LYS A CA 1
ATOM 2621 C C . LYS A 1 332 ? -15.896 -25.538 12.867 1.00 40.38 332 LYS A C 1
ATOM 2623 O O . LYS A 1 332 ? -15.322 -26.543 13.279 1.00 40.38 332 LYS A O 1
ATOM 2628 N N . GLN A 1 333 ? -15.759 -25.156 11.597 1.00 46.44 333 GLN A N 1
ATOM 2629 C CA . GLN A 1 333 ? -14.885 -25.902 10.671 1.00 46.44 333 GLN A CA 1
ATOM 2630 C C . GLN A 1 333 ? -13.951 -24.987 9.867 1.00 46.44 333 GLN A C 1
ATOM 2632 O O . GLN A 1 333 ? -14.370 -23.895 9.488 1.00 46.44 333 GLN A O 1
ATOM 2637 N N . PRO A 1 334 ? -12.687 -25.401 9.637 1.00 50.97 334 PRO A N 1
ATOM 2638 C CA . PRO A 1 334 ? -11.748 -24.657 8.813 1.00 50.97 334 PRO A CA 1
ATOM 2639 C C . PRO A 1 334 ? -12.097 -24.890 7.340 1.00 50.97 334 PRO A C 1
ATOM 2641 O O . PRO A 1 334 ? -11.768 -25.924 6.772 1.00 50.97 334 PRO A O 1
ATOM 2644 N N . GLY A 1 335 ? -12.804 -23.941 6.742 1.00 65.31 335 GLY A N 1
ATOM 2645 C CA . GLY A 1 335 ? -13.170 -23.964 5.330 1.00 65.31 335 GLY A CA 1
ATOM 2646 C C . GLY A 1 335 ? -14.106 -22.803 5.032 1.00 65.31 335 GLY A C 1
ATOM 2647 O O . GLY A 1 335 ? -15.046 -22.559 5.786 1.00 65.31 335 GLY A O 1
ATOM 2648 N N . GLY A 1 336 ? -13.801 -22.029 3.993 1.00 80.94 336 GLY A N 1
ATOM 2649 C CA . GLY A 1 336 ? -14.689 -20.973 3.532 1.00 80.94 336 GLY A CA 1
ATOM 2650 C C . GLY A 1 336 ? -15.821 -21.533 2.671 1.00 80.94 336 GLY A C 1
ATOM 2651 O O . GLY A 1 336 ? -15.719 -2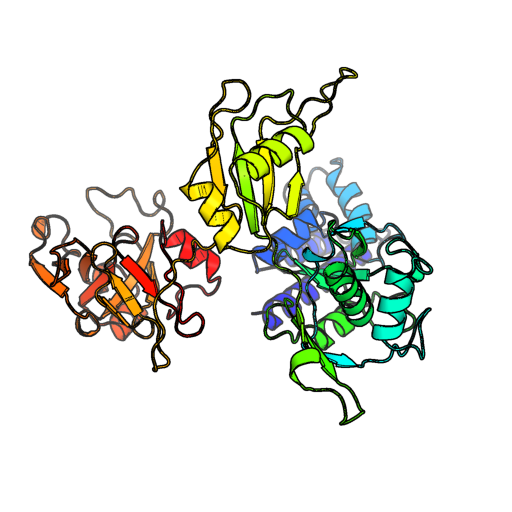2.647 2.162 1.00 80.94 336 GLY A O 1
ATOM 2652 N N . PHE A 1 337 ? -16.886 -20.765 2.456 1.00 89.62 337 PHE A N 1
ATOM 2653 C CA . PHE A 1 337 ? -18.024 -21.173 1.630 1.00 89.62 337 PHE A CA 1
ATOM 2654 C C . PHE A 1 337 ? -18.366 -20.139 0.569 1.00 89.62 337 PHE A C 1
ATOM 2656 O O . PHE A 1 337 ? -18.333 -18.938 0.808 1.00 89.62 337 PHE A O 1
ATOM 2663 N N . LEU A 1 338 ? -18.804 -20.601 -0.593 1.00 91.12 338 LEU A N 1
ATOM 2664 C CA . LEU A 1 338 ? -19.528 -19.762 -1.531 1.00 91.12 338 LEU A CA 1
ATOM 2665 C C . LEU A 1 338 ? -21.019 -19.827 -1.204 1.00 91.12 338 LEU A C 1
ATOM 2667 O O . LEU A 1 338 ? -21.579 -20.912 -1.062 1.00 91.12 338 LEU A O 1
ATOM 2671 N N . ARG A 1 339 ? -21.688 -18.681 -1.080 1.00 93.12 339 ARG A N 1
ATOM 2672 C CA . ARG A 1 339 ? -23.106 -18.587 -0.707 1.00 93.12 339 ARG A CA 1
ATOM 2673 C C . ARG A 1 339 ? -23.944 -17.915 -1.776 1.00 93.12 339 ARG A C 1
ATOM 2675 O O . ARG A 1 339 ? -23.507 -16.953 -2.396 1.00 93.12 339 ARG A O 1
ATOM 2682 N N . CYS A 1 340 ? -25.195 -18.342 -1.916 1.00 94.25 340 CYS A N 1
ATOM 2683 C CA . CYS A 1 340 ? -26.168 -17.666 -2.762 1.00 94.25 340 CYS A CA 1
ATOM 2684 C C . CYS A 1 340 ? -26.408 -16.252 -2.228 1.00 94.25 340 CYS A C 1
ATOM 2686 O O . CYS A 1 340 ? -26.714 -16.057 -1.048 1.00 94.25 340 CYS A O 1
ATOM 2688 N N . LYS A 1 341 ? -26.331 -15.244 -3.094 1.00 92.81 341 LYS A N 1
ATOM 2689 C CA . LYS A 1 341 ? -26.563 -13.861 -2.680 1.00 92.81 341 LYS A CA 1
ATOM 2690 C C . LYS A 1 341 ? -27.999 -13.626 -2.212 1.00 92.81 341 LYS A C 1
ATOM 2692 O O . LYS A 1 341 ? -28.190 -12.850 -1.285 1.00 92.81 341 LYS A O 1
ATOM 2697 N N . ALA A 1 342 ? -28.986 -14.300 -2.796 1.00 92.25 342 ALA A N 1
ATOM 2698 C CA . ALA A 1 342 ? -30.390 -14.089 -2.453 1.00 92.25 342 ALA A CA 1
ATOM 2699 C C . ALA A 1 342 ? -30.771 -14.703 -1.093 1.00 92.25 342 ALA A C 1
ATOM 2701 O O . ALA A 1 342 ? -31.321 -14.008 -0.247 1.00 92.25 342 ALA A O 1
ATOM 2702 N N . CYS A 1 343 ? -30.456 -15.981 -0.860 1.00 91.25 343 CYS A N 1
ATOM 2703 C CA . CYS A 1 343 ? -30.934 -16.721 0.319 1.00 91.25 343 CYS A CA 1
ATOM 2704 C C . CYS A 1 343 ? -29.826 -17.190 1.274 1.00 91.25 343 CYS A C 1
ATOM 2706 O O . CYS A 1 343 ? -30.115 -17.798 2.299 1.00 91.25 343 CYS A O 1
ATOM 2708 N N . ARG A 1 344 ? -28.556 -16.911 0.954 1.00 92.56 344 ARG A N 1
ATOM 2709 C CA . ARG A 1 344 ? -27.364 -17.273 1.745 1.00 92.56 344 ARG A CA 1
ATOM 2710 C C . ARG A 1 344 ? -27.098 -18.775 1.899 1.00 92.56 344 ARG A C 1
ATOM 2712 O O . ARG A 1 344 ? -26.203 -19.143 2.662 1.00 92.56 344 ARG A O 1
ATOM 2719 N N . SER A 1 345 ? -27.801 -19.646 1.175 1.00 91.81 345 SER A N 1
ATOM 2720 C CA . SER A 1 345 ? -27.490 -21.080 1.156 1.00 91.81 345 SER A CA 1
ATOM 2721 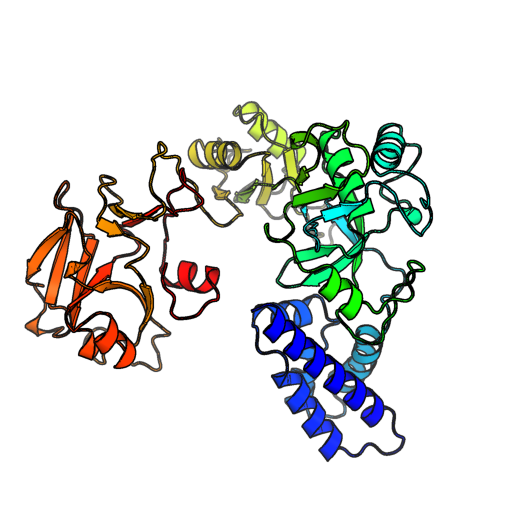C C . SER A 1 345 ? -26.088 -21.335 0.596 1.00 91.81 345 SER A C 1
ATOM 2723 O O . SER A 1 345 ? -25.631 -20.617 -0.295 1.00 91.81 345 SER A O 1
ATOM 2725 N N . VAL A 1 346 ? -25.404 -22.363 1.097 1.00 92.12 346 VAL A N 1
ATOM 2726 C CA . VAL A 1 346 ? -24.075 -22.758 0.601 1.00 92.12 346 VAL A CA 1
ATOM 2727 C C . VAL A 1 346 ? -24.210 -23.329 -0.809 1.00 92.12 346 VAL A C 1
ATOM 2729 O O . VAL A 1 346 ? -25.003 -24.240 -1.015 1.00 92.12 346 VAL A O 1
ATOM 2732 N N . CYS A 1 347 ? -23.461 -22.773 -1.756 1.00 91.75 347 CYS A N 1
ATOM 2733 C CA . CYS A 1 347 ? -23.411 -23.168 -3.165 1.00 91.75 347 CYS A CA 1
ATOM 2734 C C . CYS A 1 347 ? -22.158 -23.994 -3.506 1.00 91.75 347 CYS A C 1
ATOM 2736 O O . CYS A 1 347 ? -22.143 -24.693 -4.512 1.00 91.75 347 CYS A O 1
ATOM 2738 N N . GLY A 1 348 ? -21.117 -23.917 -2.674 1.00 88.31 348 GLY A N 1
ATOM 2739 C CA . GLY A 1 348 ? -19.860 -24.655 -2.817 1.00 88.31 348 GLY A CA 1
ATOM 2740 C C . GLY A 1 348 ? -18.911 -24.339 -1.661 1.00 88.31 348 GLY A C 1
ATOM 2741 O O . GLY A 1 348 ? -19.135 -23.373 -0.924 1.00 88.31 348 GLY A O 1
ATOM 2742 N N . GLU A 1 349 ? -17.872 -25.144 -1.484 1.00 87.12 349 GLU A N 1
ATOM 2743 C CA . GLU A 1 349 ? -16.800 -24.883 -0.516 1.00 87.12 349 GLU A CA 1
ATOM 2744 C C . GLU A 1 349 ? -15.677 -24.100 -1.203 1.00 87.12 349 GLU A C 1
ATOM 2746 O O . GLU A 1 349 ? -15.294 -24.437 -2.319 1.00 87.12 349 GLU A O 1
ATOM 2751 N N . LEU A 1 350 ? -15.146 -23.044 -0.571 1.00 80.69 350 LEU A N 1
ATOM 2752 C CA . LEU A 1 350 ? -14.089 -22.224 -1.190 1.00 80.69 350 LEU A CA 1
ATOM 2753 C C . LEU A 1 350 ? -12.834 -23.035 -1.481 1.00 80.69 350 LEU A C 1
ATOM 2755 O O . LEU A 1 350 ? -12.210 -22.820 -2.512 1.00 80.69 350 LEU A O 1
ATOM 2759 N N . MET A 1 351 ? -12.539 -24.023 -0.636 1.00 74.00 351 MET A N 1
ATOM 2760 C CA . MET A 1 351 ? -11.428 -24.928 -0.880 1.00 74.00 351 MET A CA 1
ATOM 2761 C C . MET A 1 351 ? -11.584 -25.660 -2.214 1.00 74.00 351 MET A C 1
ATOM 2763 O O . MET A 1 351 ? -10.581 -25.989 -2.817 1.00 74.00 351 MET A O 1
ATOM 2767 N N . ASP A 1 352 ? -12.770 -25.903 -2.746 1.00 81.00 352 ASP A N 1
ATOM 2768 C CA . ASP A 1 352 ? -12.896 -26.603 -4.035 1.00 81.00 352 ASP A CA 1
ATOM 2769 C C . ASP A 1 352 ? -13.113 -25.638 -5.204 1.00 81.00 352 ASP A C 1
ATOM 2771 O O . ASP A 1 352 ? -13.343 -26.046 -6.341 1.00 81.00 352 ASP A O 1
ATOM 2775 N N . ILE A 1 353 ? -12.987 -24.338 -4.929 1.00 82.12 353 ILE A N 1
ATOM 2776 C CA . ILE A 1 353 ? -13.184 -23.258 -5.880 1.00 82.12 353 ILE A CA 1
ATOM 2777 C C . ILE A 1 353 ? -11.841 -22.653 -6.280 1.00 82.12 353 ILE A C 1
ATOM 2779 O O . ILE A 1 353 ? -10.942 -22.415 -5.475 1.00 82.12 353 ILE A O 1
ATOM 2783 N N . PHE A 1 354 ? -11.742 -22.358 -7.566 1.00 80.44 354 PHE A N 1
ATOM 2784 C CA . PHE A 1 354 ? -10.595 -21.757 -8.209 1.00 80.44 354 PHE A CA 1
ATOM 2785 C C . PHE A 1 354 ? -11.006 -20.448 -8.859 1.00 80.44 354 PHE A C 1
ATOM 2787 O O . PHE A 1 354 ? -12.088 -20.340 -9.439 1.00 80.44 354 PHE A O 1
ATOM 2794 N N . LEU A 1 355 ? -10.144 -19.447 -8.769 1.00 82.00 355 LEU A N 1
ATOM 2795 C CA . LEU A 1 355 ? -10.278 -18.217 -9.522 1.00 82.00 355 LEU A CA 1
ATOM 2796 C C . LEU A 1 355 ? -9.267 -18.251 -10.662 1.00 82.00 355 LEU A C 1
ATOM 2798 O O . LEU A 1 355 ? -8.065 -18.184 -10.420 1.00 82.00 355 LEU A O 1
ATOM 2802 N N . LEU A 1 356 ? -9.779 -18.388 -11.881 1.00 78.44 356 LEU A N 1
ATOM 2803 C CA . LEU A 1 356 ? -8.984 -18.640 -13.074 1.00 78.44 356 LEU A CA 1
ATOM 2804 C C . LEU A 1 356 ? -9.077 -17.496 -14.073 1.00 78.44 356 LEU A C 1
ATOM 2806 O O . LEU A 1 356 ? -10.142 -16.901 -14.269 1.00 78.44 356 LEU A O 1
ATOM 2810 N N . GLU A 1 357 ? -7.976 -17.254 -14.757 1.00 73.62 357 GLU A N 1
ATOM 2811 C CA . GLU A 1 357 ? -7.887 -16.482 -15.979 1.00 73.62 357 GLU A CA 1
ATOM 2812 C C . GLU A 1 357 ? -8.114 -17.415 -17.173 1.00 73.62 357 GLU A C 1
ATOM 2814 O O . GLU A 1 357 ? -7.310 -18.286 -17.483 1.00 73.62 357 GLU A O 1
ATOM 2819 N N . GLY A 1 358 ? -9.264 -17.276 -17.828 1.00 64.94 358 GLY A N 1
ATOM 2820 C CA . GLY A 1 358 ? -9.640 -18.108 -18.963 1.00 64.94 358 GLY A CA 1
ATOM 2821 C C . GLY A 1 358 ? -9.670 -17.342 -20.280 1.00 64.94 358 GLY A C 1
ATOM 2822 O O . GLY A 1 358 ? -9.791 -16.112 -20.334 1.00 64.94 358 GLY A O 1
ATOM 2823 N N . VAL A 1 359 ? -9.635 -18.111 -21.363 1.00 59.50 359 VAL A N 1
ATOM 2824 C CA . VAL A 1 359 ? -9.772 -17.621 -22.736 1.00 59.50 359 VAL A CA 1
ATOM 2825 C C . VAL A 1 359 ? -11.249 -17.686 -23.118 1.00 59.50 359 VAL A C 1
ATOM 2827 O O . VAL A 1 359 ? -11.931 -18.678 -22.857 1.00 59.50 359 VAL A O 1
ATOM 2830 N N . ARG A 1 360 ? -11.796 -16.618 -23.709 1.00 63.28 360 ARG A N 1
ATOM 2831 C CA . ARG A 1 360 ? -13.147 -16.692 -24.284 1.00 63.28 360 ARG A CA 1
ATOM 2832 C C . ARG A 1 360 ? -13.083 -17.502 -25.582 1.00 63.28 360 ARG A C 1
ATOM 2834 O O . ARG A 1 360 ? -12.275 -17.138 -26.433 1.00 63.28 360 ARG A O 1
ATOM 2841 N N . PRO A 1 361 ? -13.933 -18.527 -25.770 1.00 59.34 361 PRO A N 1
ATOM 2842 C CA . PRO A 1 361 ? -14.000 -19.240 -27.040 1.00 59.34 361 PRO A CA 1
ATOM 2843 C C . PRO A 1 361 ? -14.339 -18.274 -28.179 1.00 59.34 361 PRO A C 1
ATOM 2845 O O . PRO A 1 361 ? -15.194 -17.397 -28.013 1.00 59.34 361 PRO A O 1
ATOM 2848 N N . GLU A 1 362 ? -13.698 -18.442 -29.334 1.00 54.03 362 GLU A N 1
ATOM 2849 C CA . GLU A 1 362 ? -14.037 -17.687 -30.541 1.00 54.03 362 GLU A CA 1
ATOM 2850 C C . GLU A 1 362 ? -15.459 -18.052 -31.007 1.00 54.03 362 GLU A C 1
ATOM 2852 O O . GLU A 1 362 ? -15.798 -19.228 -31.141 1.00 54.03 362 GLU A O 1
ATOM 2857 N N . GLY A 1 363 ? -16.328 -17.055 -31.226 1.00 55.44 363 GLY A N 1
ATOM 2858 C CA . GLY A 1 363 ? -17.706 -17.313 -31.654 1.00 55.44 363 GLY A CA 1
ATOM 2859 C C . GLY A 1 363 ? -18.645 -16.102 -31.664 1.00 55.44 363 GLY A C 1
ATOM 2860 O O . GLY A 1 363 ? -18.345 -15.031 -31.133 1.00 55.44 363 GLY A O 1
ATOM 2861 N N . TYR A 1 364 ? -19.819 -16.288 -32.279 1.00 43.62 364 TYR A N 1
ATOM 2862 C CA . TYR A 1 364 ? -20.851 -15.257 -32.446 1.00 43.62 364 TYR A CA 1
ATOM 2863 C C . TYR A 1 364 ? -21.302 -14.676 -31.093 1.00 43.62 364 TYR A C 1
ATOM 2865 O O . TYR A 1 364 ? -21.877 -15.373 -30.258 1.00 43.62 364 TYR A O 1
ATOM 2873 N N . GLY A 1 365 ? -21.070 -13.374 -30.893 1.00 50.53 365 GLY A N 1
ATOM 2874 C CA . GLY A 1 365 ? -21.467 -12.632 -29.688 1.00 50.53 365 GLY A CA 1
ATOM 2875 C C . GLY A 1 365 ? -20.319 -12.229 -28.755 1.00 50.53 365 GLY A C 1
ATOM 2876 O O . GLY A 1 365 ? -20.560 -11.498 -27.793 1.00 50.53 365 GLY A O 1
ATOM 2877 N N . TYR A 1 366 ? -19.079 -12.632 -29.048 1.00 52.16 366 TYR A N 1
ATOM 2878 C CA . TYR A 1 366 ? -17.882 -12.182 -28.336 1.00 52.16 366 TYR A CA 1
ATOM 2879 C C . TYR A 1 366 ? -16.878 -11.583 -29.334 1.00 52.16 366 TYR A C 1
ATOM 2881 O O . TYR A 1 366 ? -16.614 -12.167 -30.378 1.00 52.16 366 TYR A O 1
ATOM 2889 N N . ALA A 1 367 ? -16.347 -10.389 -29.042 1.00 43.97 367 ALA A N 1
ATOM 2890 C CA . ALA A 1 367 ? -15.269 -9.790 -29.839 1.00 43.97 367 ALA A CA 1
ATOM 2891 C C . ALA A 1 367 ? -14.021 -10.713 -29.894 1.00 43.97 367 ALA A C 1
ATOM 2893 O O . ALA A 1 367 ? -13.802 -11.458 -28.930 1.00 43.97 367 ALA A O 1
ATOM 2894 N N . PRO A 1 368 ? -13.222 -10.673 -30.980 1.00 50.84 368 PRO A N 1
ATOM 2895 C CA . PRO A 1 368 ? -12.017 -11.496 -31.148 1.00 50.84 368 PRO A CA 1
ATOM 2896 C C . PRO A 1 368 ? -11.060 -11.401 -29.950 1.00 50.84 368 PRO A C 1
ATOM 2898 O O . PRO A 1 368 ? -11.049 -10.390 -29.241 1.00 50.84 368 PRO A O 1
ATOM 2901 N N . ALA A 1 369 ? -10.267 -12.455 -29.722 1.00 49.00 369 ALA A N 1
ATOM 2902 C CA . ALA A 1 369 ? -9.382 -12.605 -28.559 1.00 49.00 369 ALA A CA 1
ATOM 2903 C C . ALA A 1 369 ? -8.431 -11.408 -28.350 1.00 49.00 369 ALA A C 1
ATOM 2905 O O . ALA A 1 369 ? -8.140 -11.036 -27.219 1.00 49.00 369 ALA A O 1
ATOM 2906 N N . GLU A 1 370 ? -8.028 -10.742 -29.433 1.00 51.84 370 GLU A N 1
ATOM 2907 C CA . GLU A 1 370 ? -7.175 -9.545 -29.415 1.00 51.84 370 GLU A CA 1
ATOM 2908 C C . GLU A 1 370 ? -7.880 -8.288 -28.860 1.00 51.84 370 GLU A C 1
ATOM 2910 O O . GLU A 1 370 ? -7.224 -7.361 -28.389 1.00 51.84 370 GLU A O 1
ATOM 2915 N N . ALA A 1 371 ? -9.217 -8.244 -28.895 1.00 47.66 371 ALA A N 1
ATOM 2916 C CA . ALA A 1 371 ? -10.035 -7.104 -28.467 1.00 47.66 371 ALA A CA 1
ATOM 2917 C C . ALA A 1 371 ? -10.694 -7.304 -27.089 1.00 47.66 371 ALA A C 1
ATOM 2919 O O . ALA A 1 371 ? -11.076 -6.335 -26.429 1.00 47.66 371 ALA A O 1
ATOM 2920 N N . ASN A 1 372 ? -10.847 -8.552 -26.643 1.00 47.69 372 ASN A N 1
ATOM 2921 C CA . ASN A 1 372 ? -11.415 -8.896 -25.345 1.00 47.69 372 ASN A CA 1
ATOM 2922 C C . ASN A 1 372 ? -10.293 -9.313 -24.400 1.00 47.69 372 ASN A C 1
ATOM 2924 O O . ASN A 1 372 ? -9.890 -10.471 -24.401 1.00 47.69 372 ASN A O 1
ATOM 2928 N N . GLY A 1 373 ? -9.831 -8.382 -23.563 1.00 53.72 373 GLY A N 1
ATOM 2929 C CA . GLY A 1 373 ? -8.930 -8.710 -22.459 1.00 53.72 373 GLY A CA 1
ATOM 2930 C C . GLY A 1 373 ? -9.425 -9.893 -21.608 1.00 53.72 373 GLY A C 1
ATOM 2931 O O . GLY A 1 373 ? -10.592 -10.290 -21.663 1.00 53.72 373 GLY A O 1
ATOM 2932 N N . ASN A 1 374 ? -8.512 -10.433 -20.811 1.00 59.91 374 ASN A N 1
ATOM 2933 C CA . ASN A 1 374 ? -8.663 -11.656 -20.024 1.00 59.91 374 ASN A CA 1
ATOM 2934 C C . ASN A 1 374 ? -10.022 -11.784 -19.298 1.00 59.91 374 ASN A C 1
ATOM 2936 O O . ASN A 1 374 ? -10.523 -10.836 -18.679 1.00 59.91 374 ASN A O 1
ATOM 2940 N N . ALA A 1 375 ? -10.641 -12.968 -19.381 1.00 67.50 375 ALA A N 1
ATOM 2941 C CA . ALA A 1 375 ? -11.895 -13.273 -18.698 1.00 67.50 375 ALA A CA 1
ATOM 2942 C C . ALA A 1 375 ? -11.616 -14.059 -17.415 1.00 67.50 375 ALA A C 1
ATOM 2944 O O . ALA A 1 375 ? -10.934 -15.072 -17.440 1.00 67.50 375 ALA A O 1
ATOM 2945 N N . TYR A 1 376 ? -12.181 -13.608 -16.298 1.00 75.62 376 TYR A N 1
ATOM 2946 C CA . TYR A 1 376 ? -11.948 -14.224 -14.994 1.00 75.62 376 TYR A CA 1
ATOM 2947 C C . TYR A 1 376 ? -13.154 -15.051 -14.569 1.00 75.62 376 TYR A C 1
ATOM 2949 O O . TYR A 1 376 ? -14.283 -14.543 -14.567 1.00 75.62 376 TYR A O 1
ATOM 2957 N N . TYR A 1 377 ? -12.911 -16.298 -14.183 1.00 79.88 377 TYR A N 1
ATOM 2958 C CA . TYR A 1 377 ? -13.928 -17.268 -13.800 1.00 79.88 377 TYR A CA 1
ATOM 2959 C C . TYR A 1 377 ? -13.685 -17.731 -12.372 1.00 79.88 377 TYR A C 1
ATOM 2961 O O . TYR A 1 377 ? -12.605 -18.206 -12.046 1.00 79.88 377 TYR A O 1
ATOM 2969 N N . LEU A 1 378 ? -14.708 -17.625 -11.526 1.00 82.62 378 LEU A N 1
ATOM 2970 C CA . LEU A 1 378 ? -14.743 -18.377 -10.280 1.00 82.62 378 LEU A CA 1
ATOM 2971 C C . LEU A 1 378 ? -15.394 -19.730 -10.582 1.00 82.62 378 LEU A C 1
ATOM 2973 O O . LEU A 1 378 ? -16.571 -19.761 -10.957 1.00 82.62 378 LEU A O 1
ATOM 2977 N N . THR A 1 379 ? -14.629 -20.814 -10.469 1.00 88.31 379 THR A N 1
ATOM 2978 C CA . THR A 1 379 ? -15.011 -22.131 -10.977 1.00 88.31 379 THR A CA 1
ATOM 2979 C C . THR A 1 379 ? -14.715 -23.276 -10.014 1.00 88.31 379 THR A C 1
ATOM 2981 O O . THR A 1 379 ? -13.762 -23.213 -9.248 1.00 88.31 379 THR A O 1
ATOM 2984 N N . CYS A 1 380 ? -15.500 -24.345 -10.075 1.00 88.56 380 CYS A N 1
ATOM 2985 C CA . CYS A 1 380 ? -15.198 -25.634 -9.443 1.00 88.56 380 CYS A CA 1
ATOM 2986 C C . CYS A 1 380 ? -15.658 -26.783 -10.350 1.00 88.56 380 CYS A C 1
ATOM 2988 O O . CYS A 1 380 ? -16.315 -26.543 -11.370 1.00 88.56 380 CYS A O 1
ATOM 2990 N N . ALA A 1 381 ? -15.329 -28.030 -10.008 1.00 88.75 381 ALA A N 1
ATOM 2991 C CA . ALA A 1 381 ? -15.941 -29.162 -10.697 1.00 88.75 381 ALA A CA 1
ATOM 2992 C C . ALA A 1 381 ? -17.451 -29.188 -10.401 1.00 88.75 381 ALA A C 1
ATOM 2994 O O . ALA A 1 381 ? -17.878 -28.867 -9.293 1.00 88.75 381 ALA A O 1
ATOM 2995 N N . GLU A 1 382 ? -18.278 -29.607 -11.364 1.00 92.38 382 GLU A N 1
ATOM 2996 C CA . GLU A 1 382 ? -19.739 -29.698 -11.177 1.00 92.38 382 GLU A CA 1
ATOM 2997 C C . GLU A 1 382 ? -20.127 -30.489 -9.914 1.00 92.38 382 GLU A C 1
ATOM 2999 O O . GLU A 1 382 ? -21.029 -30.089 -9.176 1.00 92.38 382 GLU A O 1
ATOM 3004 N N . LYS A 1 383 ? -19.400 -31.578 -9.633 1.00 89.44 383 LYS A N 1
ATOM 3005 C CA . LYS A 1 383 ? -19.610 -32.450 -8.466 1.00 89.44 383 LYS A CA 1
ATOM 3006 C C . LYS A 1 383 ? -19.351 -31.767 -7.113 1.00 89.44 383 LYS A C 1
ATOM 3008 O O . LYS A 1 383 ? -19.840 -32.263 -6.106 1.00 89.44 383 LYS A O 1
ATOM 3013 N N . ASP A 1 384 ? -18.608 -30.658 -7.098 1.00 87.81 384 ASP A N 1
ATOM 3014 C CA . ASP A 1 384 ? -18.232 -29.920 -5.883 1.00 87.81 384 ASP A CA 1
ATOM 3015 C C . ASP A 1 384 ? -19.225 -28.772 -5.586 1.00 87.81 384 ASP A C 1
ATOM 3017 O O . ASP A 1 384 ? -19.029 -27.953 -4.684 1.00 87.81 384 ASP A O 1
ATOM 3021 N N . THR A 1 385 ? -20.314 -28.686 -6.358 1.00 90.12 385 THR A N 1
ATOM 3022 C CA . THR A 1 385 ? -21.414 -27.753 -6.097 1.00 90.12 385 THR A CA 1
ATOM 3023 C C . THR A 1 385 ? -22.400 -28.324 -5.081 1.00 90.12 385 THR A C 1
ATOM 3025 O O . THR A 1 385 ? -22.693 -29.515 -5.052 1.00 90.12 385 THR A O 1
ATOM 3028 N N . ASN A 1 386 ? -22.964 -27.446 -4.254 1.00 88.75 386 ASN A N 1
ATOM 3029 C CA . ASN A 1 386 ? -23.953 -27.788 -3.237 1.00 88.75 386 ASN A CA 1
ATOM 3030 C C . ASN A 1 386 ? -25.234 -26.979 -3.454 1.00 88.75 386 ASN A C 1
ATOM 3032 O O . ASN A 1 386 ? -25.180 -25.825 -3.868 1.00 88.75 386 ASN A O 1
ATOM 3036 N N . ASN A 1 387 ? -26.399 -27.552 -3.138 1.00 92.50 387 ASN A N 1
ATOM 3037 C CA . ASN A 1 387 ? -27.692 -26.848 -3.182 1.00 92.50 387 ASN A CA 1
ATOM 3038 C C . ASN A 1 387 ? -27.976 -26.133 -4.521 1.00 92.50 387 ASN A C 1
ATOM 3040 O O . ASN A 1 387 ? -28.454 -24.993 -4.553 1.00 92.50 387 ASN A O 1
ATOM 3044 N N . CYS A 1 388 ? -27.661 -26.812 -5.623 1.00 95.56 388 CYS A N 1
ATOM 3045 C CA . CYS A 1 388 ? -27.841 -26.326 -6.985 1.00 95.56 388 CYS A CA 1
ATOM 3046 C C . CYS A 1 388 ? -28.844 -27.203 -7.752 1.00 95.56 388 CYS A C 1
ATOM 3048 O O . CYS A 1 388 ? -28.935 -28.407 -7.521 1.00 95.56 388 CYS A O 1
ATOM 3050 N N . VAL A 1 389 ? -29.599 -26.590 -8.662 1.00 96.31 389 VAL A N 1
ATOM 3051 C CA . VAL A 1 389 ? -30.491 -27.247 -9.626 1.00 96.31 389 VAL A CA 1
ATOM 3052 C C . VAL A 1 389 ? -30.025 -26.874 -11.023 1.00 96.31 389 VAL A C 1
ATOM 3054 O O . VAL A 1 389 ? -29.744 -25.705 -11.296 1.00 96.31 389 VAL A O 1
ATOM 3057 N N . PHE A 1 390 ? -29.964 -27.864 -11.905 1.00 96.69 390 PHE A N 1
ATOM 3058 C CA . PHE A 1 390 ? -29.431 -27.718 -13.252 1.00 96.69 390 PHE A CA 1
ATOM 3059 C C . PHE A 1 390 ? -30.558 -27.788 -14.280 1.00 96.69 390 PHE A C 1
ATOM 3061 O O . PHE A 1 390 ? -31.450 -28.630 -14.176 1.00 96.69 390 PHE A O 1
ATOM 3068 N N . GLN A 1 391 ? -30.515 -26.904 -15.270 1.00 96.69 391 GLN A N 1
ATOM 3069 C CA . GLN A 1 391 ? -31.428 -26.908 -16.415 1.00 96.69 391 GLN A CA 1
ATOM 3070 C C . GLN A 1 391 ? -30.625 -26.749 -17.698 1.00 96.69 391 GLN A C 1
ATOM 3072 O O . GLN A 1 391 ? -29.611 -26.057 -17.694 1.00 96.69 391 GLN A O 1
ATOM 3077 N N . ASP A 1 392 ? -31.064 -27.352 -18.798 1.00 95.06 392 ASP A N 1
ATOM 3078 C CA . ASP A 1 392 ? -30.355 -27.228 -20.071 1.00 95.06 392 ASP A CA 1
ATOM 3079 C C . ASP A 1 392 ? -30.229 -25.765 -20.501 1.00 95.06 392 ASP A C 1
ATOM 3081 O O . ASP A 1 392 ? -31.161 -24.963 -20.374 1.00 95.06 392 ASP A O 1
ATOM 3085 N N . HIS A 1 393 ? -29.047 -25.390 -20.994 1.00 92.50 393 HIS A N 1
ATOM 3086 C CA . HIS A 1 393 ? -28.826 -24.019 -21.422 1.00 92.50 393 HIS A CA 1
ATOM 3087 C C . HIS A 1 393 ? -29.610 -23.759 -22.722 1.00 92.50 393 HIS A C 1
ATOM 3089 O O . HIS A 1 393 ? -29.359 -24.433 -23.722 1.00 92.50 393 HIS A O 1
ATOM 3095 N N . PRO A 1 394 ? -30.494 -22.743 -22.788 1.00 89.94 394 PRO A N 1
ATOM 3096 C CA . PRO A 1 394 ? -31.365 -22.519 -23.951 1.00 89.94 394 PRO A CA 1
ATOM 3097 C C . PRO A 1 394 ? -30.593 -22.157 -25.228 1.00 89.94 394 PRO A C 1
ATOM 3099 O O . PRO A 1 394 ? -31.129 -22.203 -26.329 1.00 89.94 394 PRO A O 1
ATOM 3102 N N . GLN A 1 395 ? -29.325 -21.774 -25.076 1.00 86.31 395 GLN A N 1
ATOM 3103 C CA . GLN A 1 395 ? -28.428 -21.394 -26.167 1.00 86.31 395 GLN A CA 1
ATOM 3104 C C . GLN A 1 395 ? -27.343 -22.442 -26.449 1.00 86.31 395 GLN A C 1
ATOM 3106 O O . GLN A 1 395 ? -26.375 -22.105 -27.127 1.00 86.31 395 GLN A O 1
ATOM 3111 N N . SER A 1 396 ? -27.458 -23.671 -25.932 1.00 82.81 396 SER A N 1
ATOM 3112 C CA . SER A 1 396 ? -26.444 -24.727 -26.106 1.00 82.81 396 SER A CA 1
ATOM 3113 C C . SER A 1 396 ? -26.112 -25.003 -27.580 1.00 82.81 396 SER A C 1
ATOM 3115 O O . SER A 1 396 ? -24.956 -25.230 -27.913 1.00 82.81 396 SER A O 1
ATOM 3117 N N . ALA A 1 397 ? -27.086 -24.865 -28.488 1.00 81.94 397 ALA A N 1
ATOM 3118 C CA . ALA A 1 397 ? -26.866 -24.992 -29.932 1.00 81.94 397 ALA A CA 1
ATOM 3119 C C . ALA A 1 397 ? -25.957 -23.892 -30.521 1.00 81.94 397 ALA A C 1
ATOM 3121 O O . ALA A 1 397 ? -25.166 -24.155 -31.421 1.00 81.94 397 ALA A O 1
ATOM 3122 N N . SER A 1 398 ? -26.063 -22.658 -30.018 1.00 81.94 398 SER A N 1
ATOM 3123 C CA . SER A 1 398 ? -25.272 -21.502 -30.483 1.00 81.94 398 SER A CA 1
ATOM 3124 C C . SER A 1 398 ? -23.997 -21.251 -29.669 1.00 81.94 398 SER A C 1
ATOM 3126 O O . SER A 1 398 ? -23.104 -20.542 -30.119 1.00 81.94 398 SER A O 1
ATOM 3128 N N . MET A 1 399 ? -23.922 -21.793 -28.452 1.00 82.06 399 MET A N 1
ATOM 3129 C CA . MET A 1 399 ? -22.804 -21.657 -27.519 1.00 82.06 399 MET A CA 1
ATOM 3130 C C . MET A 1 399 ? -22.496 -23.044 -26.941 1.00 82.06 399 MET A C 1
ATOM 3132 O O . MET A 1 399 ? -22.889 -23.322 -25.807 1.00 82.06 399 MET A O 1
ATOM 3136 N N . PRO A 1 400 ? -21.813 -23.918 -27.703 1.00 82.44 400 PRO A N 1
ATOM 3137 C CA . PRO A 1 400 ? -21.660 -25.336 -27.362 1.00 82.44 400 PRO A CA 1
ATOM 3138 C C . PRO A 1 400 ? -20.900 -25.573 -26.053 1.00 82.44 400 PRO A C 1
ATOM 3140 O O . PRO A 1 400 ? -21.089 -26.597 -25.408 1.00 82.44 400 PRO A O 1
ATOM 3143 N N . PHE A 1 401 ? -20.092 -24.604 -25.614 1.00 86.25 401 PHE A N 1
ATOM 3144 C CA . PHE A 1 401 ? -19.417 -24.662 -24.321 1.00 86.25 401 PHE A CA 1
ATOM 3145 C C . PHE A 1 401 ? -20.351 -24.425 -23.127 1.00 86.25 401 PHE A C 1
ATOM 3147 O O . PHE A 1 401 ? -19.973 -24.771 -22.017 1.00 86.25 401 PHE A O 1
ATOM 3154 N N . LYS A 1 402 ? -21.547 -23.837 -23.296 1.00 90.88 402 LYS A N 1
ATOM 3155 C CA . LYS A 1 402 ? -22.522 -23.644 -22.207 1.00 90.88 402 LYS A CA 1
ATOM 3156 C C . LYS A 1 402 ? -23.493 -24.812 -22.181 1.00 90.88 402 LYS A C 1
ATOM 3158 O O . LYS A 1 402 ? -24.424 -24.874 -22.981 1.00 90.88 402 LYS A O 1
ATOM 3163 N N . LEU A 1 403 ? -23.293 -25.706 -21.222 1.00 93.25 403 LEU A N 1
ATOM 3164 C CA . LEU A 1 403 ? -24.044 -26.951 -21.125 1.00 93.25 403 LEU A CA 1
ATOM 3165 C C . LEU A 1 403 ? -25.371 -26.740 -20.387 1.00 93.25 403 LEU A C 1
ATOM 3167 O O . LEU A 1 403 ? -26.430 -27.097 -20.896 1.00 93.25 403 LEU A O 1
ATOM 3171 N N . MET A 1 404 ? -25.330 -26.124 -19.201 1.00 96.69 404 MET A N 1
ATOM 3172 C CA . MET A 1 404 ? -26.504 -25.983 -18.327 1.00 96.69 404 MET A CA 1
ATOM 3173 C C . MET A 1 404 ? -26.539 -24.621 -17.632 1.00 96.69 404 MET A C 1
ATOM 3175 O O . MET A 1 404 ? -25.496 -24.038 -17.354 1.00 96.69 404 MET A O 1
ATOM 3179 N N . LEU A 1 405 ? -27.728 -24.113 -17.320 1.00 96.12 405 LEU A N 1
ATOM 3180 C CA . LEU A 1 405 ? -27.945 -23.064 -16.324 1.00 96.12 405 LEU A CA 1
ATOM 3181 C C . LEU A 1 405 ? -27.967 -23.675 -14.922 1.00 96.12 405 LEU A C 1
ATOM 3183 O O . LEU A 1 405 ? -28.471 -24.784 -14.733 1.00 96.12 405 LEU A O 1
ATOM 3187 N N . VAL A 1 406 ? -27.445 -22.936 -13.944 1.00 96.81 406 VAL A N 1
ATOM 3188 C CA . VAL A 1 406 ? -27.401 -23.376 -12.544 1.00 96.81 406 VAL A CA 1
ATOM 3189 C C . VAL A 1 406 ? -28.181 -22.411 -11.671 1.00 96.81 406 VAL A C 1
ATOM 3191 O O . VAL A 1 406 ? -27.907 -21.211 -11.665 1.00 96.81 406 VAL A O 1
ATOM 3194 N N . PHE A 1 407 ? -29.127 -22.942 -10.904 1.00 97.56 407 PHE A N 1
ATOM 3195 C CA . PHE A 1 407 ? -29.986 -22.192 -9.995 1.00 97.56 407 PHE A CA 1
ATOM 3196 C C . PHE A 1 407 ? -29.808 -22.667 -8.556 1.00 97.56 407 PHE A C 1
ATOM 3198 O O . PHE A 1 407 ? -29.535 -23.835 -8.303 1.00 97.56 407 PHE A O 1
ATOM 3205 N N . CYS A 1 408 ? -30.009 -21.776 -7.593 1.00 97.12 408 CYS A N 1
ATOM 3206 C CA . CYS A 1 408 ? -30.061 -22.139 -6.183 1.00 97.12 408 CYS A CA 1
ATOM 3207 C C . CYS A 1 408 ? -31.296 -23.006 -5.899 1.00 97.12 408 CYS A C 1
ATOM 3209 O O . CYS A 1 408 ? -32.418 -22.583 -6.183 1.00 97.12 408 CYS A O 1
ATOM 3211 N N . SER A 1 409 ? -31.111 -24.168 -5.268 1.00 97.00 409 SER A N 1
ATOM 3212 C CA . SER A 1 409 ? -32.205 -25.096 -4.946 1.00 97.00 409 SER A CA 1
ATOM 3213 C C . SER A 1 409 ? -33.234 -24.531 -3.960 1.00 97.00 409 SER A C 1
ATOM 3215 O O . SER A 1 409 ? -34.366 -25.001 -3.933 1.00 97.00 409 SER A O 1
ATOM 3217 N N . TYR A 1 410 ? -32.868 -23.514 -3.172 1.00 95.62 410 TYR A N 1
ATOM 3218 C CA . TYR A 1 410 ? -33.752 -22.923 -2.162 1.00 95.62 410 TYR A CA 1
ATOM 3219 C C . TYR A 1 410 ? -34.585 -21.746 -2.669 1.00 95.62 410 TYR A C 1
ATOM 3221 O O . TYR A 1 410 ? -35.744 -21.619 -2.290 1.00 95.62 410 TYR A O 1
ATOM 3229 N N . CYS A 1 411 ? -34.005 -20.851 -3.475 1.00 95.62 411 CYS A N 1
ATOM 3230 C CA . CYS A 1 411 ? -34.689 -19.624 -3.907 1.00 95.62 411 CYS A CA 1
ATOM 3231 C C . CYS A 1 411 ? -34.859 -19.492 -5.423 1.00 95.62 411 CYS A C 1
ATOM 3233 O O . CYS A 1 411 ? -35.406 -18.491 -5.876 1.00 95.62 411 CYS A O 1
ATOM 3235 N N . GLY A 1 412 ? -34.344 -20.440 -6.211 1.00 96.19 412 GLY A N 1
ATOM 3236 C CA . GLY A 1 412 ? -34.378 -20.380 -7.673 1.00 96.19 412 GLY A CA 1
ATOM 3237 C C . GLY A 1 412 ? -33.500 -19.283 -8.284 1.00 96.19 412 GLY A C 1
ATOM 3238 O O . GLY A 1 412 ? -33.591 -19.027 -9.480 1.00 96.19 412 GLY A O 1
ATOM 3239 N N . GLY A 1 413 ? -32.656 -18.612 -7.493 1.00 95.00 413 GLY A N 1
ATOM 3240 C CA . GLY A 1 413 ? -31.757 -17.573 -7.993 1.00 95.00 413 GLY A CA 1
ATOM 3241 C C . GLY A 1 413 ? -30.701 -18.142 -8.942 1.00 95.00 413 GLY A C 1
ATOM 3242 O O . GLY A 1 413 ? -30.086 -19.157 -8.634 1.00 95.00 413 GLY A O 1
ATOM 3243 N N . ASP A 1 414 ? -30.474 -17.477 -10.072 1.00 96.50 414 ASP A N 1
ATOM 3244 C CA . ASP A 1 414 ? -29.459 -17.834 -11.072 1.00 96.50 414 ASP A CA 1
ATOM 3245 C C . ASP A 1 414 ? -28.040 -17.693 -10.497 1.00 96.50 414 ASP A C 1
ATOM 3247 O O . ASP A 1 414 ? -27.602 -16.599 -10.145 1.00 96.50 414 ASP A O 1
ATOM 3251 N N . LEU A 1 415 ? -27.311 -18.800 -10.381 1.00 95.69 415 LEU A N 1
ATOM 3252 C CA . LEU A 1 415 ? -25.963 -18.852 -9.811 1.00 95.69 415 LEU A CA 1
ATOM 3253 C C . LEU A 1 415 ? -24.870 -18.814 -10.880 1.00 95.69 415 LEU A C 1
ATOM 3255 O O . LEU A 1 415 ? -23.741 -18.429 -10.575 1.00 95.69 415 LEU A O 1
ATOM 3259 N N . GLY A 1 416 ? -25.175 -19.193 -12.121 1.00 95.00 416 GLY A N 1
ATOM 3260 C CA . GLY A 1 416 ? -24.155 -19.384 -13.143 1.00 95.00 416 GLY A CA 1
ATOM 3261 C C . GLY A 1 416 ? -24.547 -20.376 -14.225 1.00 95.00 416 GLY A C 1
ATOM 3262 O O . GLY A 1 416 ? -25.713 -20.482 -14.609 1.00 95.00 416 GLY A O 1
ATOM 3263 N N . ASN A 1 417 ? -23.546 -21.064 -14.757 1.00 95.38 417 ASN A N 1
ATOM 3264 C CA . ASN A 1 417 ? -23.720 -22.113 -15.751 1.00 95.38 417 ASN A CA 1
ATOM 3265 C C . ASN A 1 417 ? -22.661 -23.208 -15.593 1.00 95.38 417 ASN A C 1
ATOM 3267 O O . ASN A 1 417 ? -21.568 -22.956 -15.091 1.00 95.38 417 ASN A O 1
ATOM 3271 N N . ILE A 1 418 ? -23.002 -24.414 -16.045 1.00 95.25 418 ILE A N 1
ATOM 3272 C CA . ILE A 1 418 ? -22.027 -25.474 -16.295 1.00 95.25 418 ILE A CA 1
ATOM 3273 C C . ILE A 1 418 ? -21.432 -25.246 -17.680 1.00 95.25 418 ILE A C 1
ATOM 3275 O O . ILE A 1 418 ? -22.178 -25.075 -18.653 1.00 95.25 418 ILE A O 1
ATOM 3279 N N . GLN A 1 419 ? -20.106 -25.254 -17.761 1.00 92.69 419 GLN A N 1
ATOM 3280 C CA . GLN A 1 419 ? -19.357 -25.115 -18.999 1.00 92.69 419 GLN A CA 1
ATOM 3281 C C . GLN A 1 419 ? -18.530 -26.366 -19.302 1.00 92.69 419 GLN A C 1
ATOM 3283 O O . GLN A 1 419 ? -18.159 -27.111 -18.393 1.00 92.69 419 GLN A O 1
ATOM 3288 N N . ASP A 1 420 ? -18.263 -26.589 -20.588 1.00 89.56 420 ASP A N 1
ATOM 3289 C CA . ASP A 1 420 ? -17.282 -27.568 -21.047 1.00 89.56 420 ASP A CA 1
ATOM 3290 C C . ASP A 1 420 ? -15.877 -26.962 -20.951 1.00 89.56 420 ASP A C 1
ATOM 3292 O O . ASP A 1 420 ? -15.496 -26.126 -21.775 1.00 89.56 420 ASP A O 1
ATOM 3296 N N . SER A 1 421 ? -15.111 -27.372 -19.938 1.00 85.88 421 SER A N 1
ATOM 3297 C CA . SER A 1 421 ? -13.781 -26.814 -19.668 1.00 85.88 421 SER A CA 1
ATOM 3298 C C . SER A 1 421 ? -12.797 -27.048 -20.807 1.00 85.88 421 SER A C 1
ATOM 3300 O O . SER A 1 421 ? -11.902 -26.228 -20.987 1.00 85.88 421 SER A O 1
ATOM 3302 N N . SER A 1 422 ? -12.980 -28.110 -21.602 1.00 84.25 422 SER A N 1
ATOM 3303 C CA . SER A 1 422 ? -12.117 -28.403 -22.755 1.00 84.25 422 SER A CA 1
ATOM 3304 C C . SER A 1 422 ? -12.206 -27.341 -23.855 1.00 84.25 422 SER A C 1
ATOM 3306 O O . SER A 1 422 ? -11.348 -27.281 -24.729 1.00 84.25 422 SER A O 1
ATOM 3308 N N . LEU A 1 423 ? -13.237 -26.491 -23.809 1.00 81.62 423 LEU A N 1
ATOM 3309 C CA . LEU A 1 423 ? -13.447 -25.404 -24.762 1.00 81.62 423 LEU A CA 1
ATOM 3310 C C . LEU A 1 423 ? -13.108 -24.023 -24.185 1.00 81.62 423 LEU A C 1
ATOM 3312 O O . LEU A 1 423 ? -13.011 -23.066 -24.949 1.00 81.62 423 LEU A O 1
ATOM 3316 N N . THR A 1 424 ? -12.975 -23.887 -22.861 1.00 72.81 424 THR A N 1
ATOM 3317 C CA . THR A 1 424 ? -12.896 -22.580 -22.174 1.00 72.81 424 THR A CA 1
ATOM 3318 C C . THR A 1 424 ? -11.668 -22.403 -21.281 1.00 72.81 424 THR A C 1
ATOM 3320 O O . THR A 1 424 ? -11.442 -21.306 -20.770 1.00 72.81 424 THR A O 1
ATOM 3323 N N . MET A 1 425 ? -10.907 -23.467 -21.025 1.00 76.19 425 MET A N 1
ATOM 3324 C CA . MET A 1 425 ? -9.772 -23.486 -20.096 1.00 76.19 425 MET A CA 1
ATOM 3325 C C . MET A 1 425 ? -8.580 -24.226 -20.716 1.00 76.19 425 MET A C 1
ATOM 3327 O O . MET A 1 425 ? -8.731 -24.908 -21.727 1.00 76.19 425 MET A O 1
ATOM 3331 N N . SER A 1 426 ? -7.390 -24.079 -20.126 1.00 75.94 426 SER A N 1
ATOM 3332 C CA . SER A 1 426 ? -6.216 -24.860 -20.531 1.00 75.94 426 SER A CA 1
ATOM 3333 C C . SER A 1 426 ? -6.388 -26.347 -20.197 1.00 75.94 426 SER A C 1
ATOM 3335 O O . SER A 1 426 ? -7.156 -26.710 -19.299 1.00 75.94 426 SER A O 1
ATOM 3337 N N . ASP A 1 427 ? -5.623 -27.204 -20.880 1.00 76.50 427 ASP A N 1
ATOM 3338 C CA . ASP A 1 427 ? -5.624 -28.654 -20.645 1.00 76.50 427 ASP A CA 1
ATOM 3339 C C . ASP A 1 427 ? -5.350 -28.999 -19.171 1.00 76.50 427 ASP A C 1
ATOM 3341 O O . ASP A 1 427 ? -6.024 -29.855 -18.602 1.00 76.50 427 ASP A O 1
ATOM 3345 N N . GLU A 1 428 ? -4.452 -28.254 -18.513 1.00 74.44 428 GLU A N 1
ATOM 3346 C CA . GLU A 1 428 ? -4.134 -28.406 -17.084 1.00 74.44 428 GLU A CA 1
ATOM 3347 C C . GLU A 1 428 ? -5.381 -28.279 -16.189 1.00 74.44 428 GLU A C 1
ATOM 3349 O O . GLU A 1 428 ? -5.620 -29.101 -15.299 1.00 74.44 428 GLU A O 1
ATOM 3354 N N . TRP A 1 429 ? -6.221 -27.268 -16.431 1.00 77.56 429 TRP A N 1
ATOM 3355 C CA . TRP A 1 429 ? -7.441 -27.060 -15.648 1.00 77.56 429 TRP A CA 1
ATOM 3356 C C . TRP A 1 429 ? -8.539 -28.056 -16.004 1.00 77.56 429 TRP A C 1
ATOM 3358 O O . TRP A 1 429 ? -9.305 -28.454 -15.124 1.00 77.56 429 TRP A O 1
ATOM 3368 N N . CYS A 1 430 ? -8.594 -28.506 -17.259 1.00 79.94 430 CYS A N 1
ATOM 3369 C CA . CYS A 1 430 ? -9.507 -29.564 -17.677 1.00 79.94 430 CYS A CA 1
ATOM 3370 C C . CYS A 1 430 ? -9.171 -30.904 -17.001 1.00 79.94 430 CYS A C 1
ATOM 3372 O O . CYS A 1 430 ? -10.081 -31.600 -16.550 1.00 79.94 430 CYS A O 1
ATOM 3374 N N . GLU A 1 431 ? -7.888 -31.255 -16.872 1.00 76.06 431 GLU A N 1
ATOM 3375 C CA . GLU A 1 431 ? -7.453 -32.443 -16.126 1.00 76.06 431 GLU A CA 1
ATOM 3376 C C . GLU A 1 431 ? -7.798 -32.334 -14.635 1.00 76.06 431 GLU A C 1
ATOM 3378 O O . GLU A 1 431 ? -8.228 -33.309 -14.015 1.00 76.06 431 GLU A O 1
ATOM 3383 N N . ARG A 1 432 ? -7.656 -31.135 -14.058 1.00 77.56 432 ARG A N 1
ATOM 3384 C CA . ARG A 1 432 ? -7.860 -30.905 -12.624 1.00 77.56 432 ARG A CA 1
ATOM 3385 C C . ARG A 1 432 ? -9.327 -30.834 -12.200 1.00 77.56 432 ARG A C 1
ATOM 3387 O O . ARG A 1 432 ? -9.681 -31.386 -11.159 1.00 77.56 432 ARG A O 1
ATOM 3394 N N . LEU A 1 433 ? -10.164 -30.129 -12.958 1.00 82.12 433 LEU A N 1
ATOM 3395 C CA . LEU A 1 433 ? -11.578 -29.901 -12.627 1.00 82.12 433 LEU A CA 1
ATOM 3396 C C . LEU A 1 433 ? -12.517 -30.893 -13.324 1.00 82.12 433 LEU A C 1
ATOM 3398 O O . LEU A 1 433 ? -13.671 -31.046 -12.922 1.00 82.12 433 LEU A O 1
ATOM 3402 N N . GLY A 1 434 ? -12.021 -31.598 -14.342 1.00 88.62 434 GLY A N 1
ATOM 3403 C CA . GLY A 1 434 ? -12.824 -32.435 -15.221 1.00 88.62 434 GLY A CA 1
ATOM 3404 C C . GLY A 1 434 ? -13.593 -31.619 -16.261 1.00 88.62 434 GLY A C 1
ATOM 3405 O O . GLY A 1 434 ? -13.663 -30.397 -16.201 1.00 88.62 434 GLY A O 1
ATOM 3406 N N . LYS A 1 435 ? -14.213 -32.325 -17.213 1.00 89.44 435 LYS A N 1
ATOM 3407 C CA . LYS A 1 435 ? -14.845 -31.732 -18.404 1.00 89.44 435 LYS A CA 1
ATOM 3408 C C . LYS A 1 435 ? -16.003 -30.770 -18.105 1.00 89.44 435 LYS A C 1
ATOM 3410 O O . LYS A 1 435 ? -16.280 -29.878 -18.896 1.00 89.44 435 LYS A O 1
ATOM 3415 N N . ARG A 1 436 ? -16.729 -30.977 -17.005 1.00 93.56 436 ARG A N 1
ATOM 3416 C CA . ARG A 1 436 ? -17.924 -30.199 -16.648 1.00 93.56 436 ARG A CA 1
ATOM 3417 C C . ARG A 1 436 ? -17.623 -29.346 -15.425 1.00 93.56 436 ARG A C 1
ATOM 3419 O O . ARG A 1 436 ? -17.507 -29.865 -14.314 1.00 93.56 436 ARG A O 1
ATOM 3426 N N . VAL A 1 437 ? -17.508 -28.039 -15.640 1.00 92.94 437 VAL A N 1
ATOM 3427 C CA . VAL A 1 437 ? -17.125 -27.076 -14.602 1.00 92.94 437 VAL A CA 1
ATOM 3428 C C . VAL A 1 437 ? -18.245 -26.090 -14.323 1.00 92.94 437 VAL A C 1
ATOM 3430 O O . VAL A 1 437 ? -18.902 -25.601 -15.240 1.00 92.94 437 VAL A O 1
ATOM 3433 N N . MET A 1 438 ? -18.475 -25.791 -13.050 1.00 94.69 438 MET A N 1
ATOM 3434 C CA . MET A 1 438 ? -19.419 -24.764 -12.629 1.00 94.69 438 MET A CA 1
ATOM 3435 C C . MET A 1 438 ? -18.745 -23.402 -12.669 1.00 94.69 438 MET A C 1
ATOM 3437 O O . MET A 1 438 ? -17.826 -23.168 -11.901 1.00 94.69 438 MET A O 1
ATOM 3441 N N . CYS A 1 439 ? -19.245 -22.476 -13.484 1.00 93.56 439 CYS A N 1
ATOM 3442 C CA . CYS A 1 439 ? -18.796 -21.086 -13.502 1.00 93.56 439 CYS A CA 1
ATOM 3443 C C . CYS A 1 439 ? -19.814 -20.181 -12.799 1.00 93.56 439 CYS A C 1
ATOM 3445 O O . CYS A 1 439 ? -20.911 -19.925 -13.311 1.00 93.56 439 CYS A O 1
ATOM 3447 N N . PHE A 1 440 ? -19.438 -19.645 -11.638 1.00 93.69 440 PHE A N 1
ATOM 3448 C CA . PHE A 1 440 ? -20.308 -18.770 -10.855 1.00 93.69 440 PHE A CA 1
ATOM 3449 C C . PHE A 1 440 ? -20.394 -17.358 -11.446 1.00 93.69 440 PHE A C 1
ATOM 3451 O O . PHE A 1 440 ? -19.402 -16.752 -11.863 1.00 93.69 440 PHE A O 1
ATOM 3458 N N . LYS A 1 441 ? -21.594 -16.774 -11.424 1.00 92.62 441 LYS A N 1
ATOM 3459 C CA . LYS A 1 441 ? -21.819 -15.362 -11.749 1.00 92.62 441 LYS A CA 1
ATOM 3460 C C . LYS A 1 441 ? -21.476 -14.505 -10.535 1.00 92.62 441 LYS A C 1
ATOM 3462 O O . LYS A 1 441 ? -22.142 -14.573 -9.509 1.00 92.62 441 LYS A O 1
ATOM 3467 N N . CYS A 1 442 ? -20.498 -13.610 -10.676 1.00 86.19 442 CYS A N 1
ATOM 3468 C CA . CYS A 1 442 ? -20.050 -12.714 -9.597 1.00 86.19 442 CYS A CA 1
ATOM 3469 C C . CYS A 1 442 ? -21.187 -11.964 -8.893 1.00 86.19 442 CYS A C 1
ATOM 3471 O O . CYS A 1 442 ? -21.184 -11.805 -7.679 1.00 86.19 442 CYS A O 1
ATOM 3473 N N . LYS A 1 443 ? -22.215 -11.551 -9.639 1.00 88.25 443 LYS A N 1
ATOM 3474 C CA . LYS A 1 443 ? -23.338 -10.786 -9.090 1.00 88.25 443 LYS A CA 1
ATOM 3475 C C . LYS A 1 443 ? -24.280 -11.602 -8.204 1.00 88.25 443 LYS A C 1
ATOM 3477 O O . LYS A 1 443 ? -25.134 -10.987 -7.566 1.00 88.25 443 LYS A O 1
ATOM 3482 N N . THR A 1 444 ? -24.175 -12.929 -8.183 1.00 92.69 444 THR A N 1
ATOM 3483 C CA . THR A 1 444 ? -25.205 -13.812 -7.615 1.00 92.69 444 THR A CA 1
ATOM 3484 C C . THR A 1 444 ? -24.701 -14.692 -6.474 1.00 92.69 444 THR A C 1
ATOM 3486 O O . THR A 1 444 ? -25.501 -15.374 -5.829 1.00 92.69 444 THR A O 1
ATOM 3489 N N . VAL A 1 445 ? -23.413 -14.591 -6.134 1.00 92.56 445 VAL A N 1
ATOM 3490 C CA . VAL A 1 445 ? -22.777 -15.328 -5.035 1.00 92.56 445 VAL A CA 1
ATOM 3491 C C . VAL A 1 445 ? -21.987 -14.411 -4.095 1.00 92.56 445 VAL A C 1
ATOM 3493 O O . VAL A 1 445 ? -21.653 -13.284 -4.449 1.00 92.56 445 VAL A O 1
ATOM 3496 N N . LEU A 1 446 ? -21.705 -14.896 -2.887 1.00 91.56 446 LEU A N 1
ATOM 3497 C CA . LEU A 1 446 ? -20.870 -14.262 -1.864 1.00 91.56 446 LEU A CA 1
ATOM 3498 C C . LEU A 1 446 ? -19.796 -15.235 -1.377 1.00 91.56 446 LEU A C 1
ATOM 3500 O O . LEU A 1 446 ? -20.087 -16.422 -1.268 1.00 91.56 446 LEU A O 1
ATOM 3504 N N . LEU A 1 447 ? -18.606 -14.748 -1.022 1.00 88.12 447 LEU A N 1
ATOM 3505 C CA . LEU A 1 447 ? -17.535 -15.589 -0.468 1.00 88.12 447 LEU A CA 1
ATOM 3506 C C . LEU A 1 447 ? -17.455 -15.441 1.057 1.00 88.12 447 LEU A C 1
ATOM 3508 O O . LEU A 1 447 ? -17.302 -14.338 1.560 1.00 88.12 447 LEU A O 1
ATOM 3512 N N . GLU A 1 448 ? -17.534 -16.535 1.795 1.00 84.38 448 GLU A N 1
ATOM 3513 C CA . GLU A 1 448 ? -17.308 -16.625 3.238 1.00 84.38 448 GLU A CA 1
ATOM 3514 C C . GLU A 1 448 ? -15.909 -17.196 3.475 1.00 84.38 448 GLU A C 1
ATOM 3516 O O . GLU A 1 448 ? -15.678 -18.345 3.129 1.00 84.38 448 GLU A O 1
ATOM 3521 N N . LEU A 1 449 ? -14.965 -16.434 4.028 1.00 79.12 449 LEU A N 1
ATOM 3522 C CA . LEU A 1 449 ? -13.573 -16.889 4.190 1.00 79.12 449 LEU A CA 1
ATOM 3523 C C . LEU A 1 449 ? -13.362 -17.659 5.508 1.00 79.12 449 LEU A C 1
ATOM 3525 O O . LEU A 1 449 ? -13.976 -17.341 6.528 1.00 79.12 449 LEU A O 1
ATOM 3529 N N . ALA A 1 450 ? -12.457 -18.645 5.497 1.00 62.78 450 ALA A N 1
ATOM 3530 C CA . ALA A 1 450 ? -12.215 -19.562 6.620 1.00 62.78 450 ALA A CA 1
ATOM 3531 C C . ALA A 1 450 ? -11.620 -18.886 7.874 1.00 62.78 450 ALA A C 1
ATOM 3533 O O . ALA A 1 450 ? -11.924 -19.282 8.999 1.00 62.78 450 ALA A O 1
ATOM 3534 N N . ASP A 1 451 ? -10.757 -17.883 7.691 1.00 57.56 451 ASP A N 1
ATOM 3535 C CA . ASP A 1 451 ? -10.053 -17.157 8.760 1.00 57.56 451 ASP A CA 1
ATOM 3536 C C . ASP A 1 451 ? -10.799 -15.896 9.224 1.00 57.56 451 ASP A C 1
ATOM 3538 O O . ASP A 1 451 ? -10.609 -15.412 10.342 1.00 57.56 451 ASP A O 1
ATOM 3542 N N . CYS A 1 452 ? -11.707 -15.408 8.384 1.00 51.72 452 CYS A N 1
ATOM 3543 C CA . CYS A 1 452 ? -12.562 -14.260 8.621 1.00 51.72 452 CYS A CA 1
ATOM 3544 C C . CYS A 1 452 ? -14.001 -14.729 8.855 1.00 51.72 452 CYS A C 1
ATOM 3546 O O . CYS A 1 452 ? -14.924 -14.208 8.231 1.00 51.72 452 CYS A O 1
ATOM 3548 N N . SER A 1 453 ? -14.180 -15.670 9.794 1.00 51.06 453 SER A N 1
ATOM 3549 C CA . SER A 1 453 ? -15.387 -16.470 10.109 1.00 51.06 453 SER A CA 1
ATOM 3550 C C . SER A 1 453 ? -16.686 -15.703 10.430 1.00 51.06 453 SER A C 1
ATOM 3552 O O . SER A 1 453 ? -17.636 -16.272 10.963 1.00 51.06 453 SER A O 1
ATOM 3554 N N . THR A 1 454 ? -16.717 -14.397 10.189 1.00 52.62 454 THR A N 1
ATOM 3555 C CA . THR A 1 454 ? -17.870 -13.511 10.345 1.00 52.62 454 THR A CA 1
ATOM 3556 C C . THR A 1 454 ? -18.074 -12.594 9.136 1.00 52.62 454 THR A C 1
ATOM 3558 O O . THR A 1 454 ? -18.796 -11.617 9.271 1.00 52.62 454 THR A O 1
ATOM 3561 N N . HIS A 1 455 ? -17.419 -12.823 7.993 1.00 61.91 455 HIS A N 1
ATOM 3562 C CA . HIS A 1 455 ? -17.387 -11.876 6.874 1.00 61.91 455 HIS A CA 1
ATOM 3563 C C . HIS A 1 455 ? -17.771 -12.552 5.553 1.00 61.91 455 HIS A C 1
ATOM 3565 O O . HIS A 1 455 ? -17.151 -13.535 5.153 1.00 61.91 455 HIS A O 1
ATOM 3571 N N . LEU A 1 456 ? -18.761 -11.983 4.854 1.00 74.44 456 LEU A N 1
ATOM 3572 C CA . LEU A 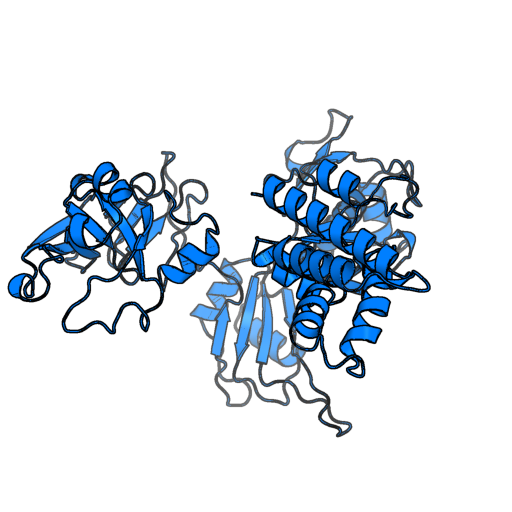1 456 ? -19.074 -12.318 3.461 1.00 74.44 456 LEU A CA 1
ATOM 3573 C C . LEU A 1 456 ? -18.539 -11.245 2.501 1.00 74.44 456 LEU A C 1
ATOM 3575 O O . LEU A 1 456 ? -18.804 -10.059 2.694 1.00 74.44 456 LEU A O 1
ATOM 3579 N N . VAL A 1 457 ? -17.843 -11.659 1.445 1.00 79.06 457 VAL A N 1
ATOM 3580 C CA . VAL A 1 457 ? -17.276 -10.814 0.387 1.00 79.06 457 VAL A CA 1
ATOM 3581 C C . VAL A 1 457 ? -18.217 -10.804 -0.825 1.00 79.06 457 VAL A C 1
ATOM 3583 O O . VAL A 1 457 ? -18.490 -11.850 -1.414 1.00 79.06 457 VAL A O 1
ATOM 3586 N N . ASP A 1 458 ? -18.709 -9.621 -1.214 1.00 85.75 458 ASP A N 1
ATOM 3587 C CA . ASP A 1 458 ? -19.514 -9.399 -2.433 1.00 85.75 458 ASP A CA 1
ATOM 3588 C C . ASP A 1 458 ? -18.628 -8.889 -3.581 1.00 85.75 458 ASP A C 1
ATOM 3590 O O . ASP A 1 458 ? -18.420 -7.682 -3.743 1.00 85.75 458 ASP A O 1
ATOM 3594 N N . ALA A 1 459 ? -18.091 -9.802 -4.390 1.00 78.50 459 ALA A N 1
ATOM 3595 C CA . ALA A 1 459 ? -17.250 -9.441 -5.526 1.00 78.50 459 ALA A CA 1
ATOM 3596 C C . ALA A 1 459 ? -18.096 -8.903 -6.696 1.00 78.50 459 ALA A C 1
ATOM 3598 O O . ALA A 1 459 ? -18.848 -9.631 -7.339 1.00 78.50 459 ALA A O 1
ATOM 3599 N N . LYS A 1 460 ? -17.940 -7.617 -7.043 1.00 77.25 460 LYS A N 1
ATOM 3600 C CA . LYS A 1 460 ? -18.670 -7.015 -8.182 1.00 77.25 460 LYS A CA 1
ATOM 3601 C C . LYS A 1 460 ? -18.213 -7.550 -9.541 1.00 77.25 460 LYS A C 1
ATOM 3603 O O . LYS A 1 460 ? -19.001 -7.575 -10.488 1.00 77.25 460 LYS A O 1
ATOM 3608 N N . LYS A 1 461 ? -16.944 -7.948 -9.643 1.00 80.06 461 LYS A N 1
ATOM 3609 C CA . LYS A 1 461 ? -16.320 -8.577 -10.811 1.00 80.06 461 LYS A CA 1
ATOM 3610 C C . LYS A 1 461 ? -15.231 -9.532 -10.334 1.00 80.06 461 LYS A C 1
ATOM 3612 O O . LYS A 1 461 ? -14.505 -9.198 -9.402 1.00 80.06 461 LYS A O 1
ATOM 3617 N N . TRP A 1 462 ? -15.080 -10.662 -11.018 1.00 81.69 462 TRP A N 1
ATOM 3618 C CA . TRP A 1 462 ? -14.005 -11.615 -10.739 1.00 81.69 462 TRP A CA 1
ATOM 3619 C C . TRP A 1 462 ? -12.615 -11.039 -11.005 1.00 81.69 462 TRP A C 1
ATOM 3621 O O . TRP A 1 462 ? -11.707 -11.315 -10.236 1.00 81.69 462 TRP A O 1
ATOM 3631 N N . SER A 1 463 ? -12.479 -10.135 -11.983 1.00 73.25 463 SER A N 1
ATOM 3632 C CA . SER A 1 463 ? -11.223 -9.421 -12.249 1.00 73.25 463 SER A CA 1
ATOM 3633 C C . SER A 1 463 ? -10.706 -8.652 -11.033 1.00 73.25 463 SER A C 1
ATOM 3635 O O . SER A 1 463 ? -9.512 -8.625 -10.793 1.00 73.25 463 SER A O 1
ATOM 3637 N N . ILE A 1 464 ? -11.602 -8.054 -10.238 1.00 71.88 464 ILE A N 1
ATOM 3638 C CA . ILE A 1 464 ? -11.222 -7.316 -9.025 1.00 71.88 464 ILE A CA 1
ATOM 3639 C C . ILE A 1 464 ? -10.686 -8.290 -7.979 1.00 71.88 464 ILE A C 1
ATOM 3641 O O . ILE A 1 464 ? -9.661 -8.020 -7.367 1.00 71.88 464 ILE A O 1
ATOM 3645 N N . LEU A 1 465 ? -11.364 -9.426 -7.788 1.00 68.75 465 LEU A N 1
ATOM 3646 C CA . LEU A 1 465 ? -10.906 -10.454 -6.856 1.00 68.75 465 LEU A CA 1
ATOM 3647 C C . LEU A 1 465 ? -9.556 -11.037 -7.299 1.00 68.75 465 LEU A C 1
ATOM 3649 O O . LEU A 1 465 ? -8.674 -11.205 -6.469 1.00 68.75 465 LEU A O 1
ATOM 3653 N N . TYR A 1 466 ? -9.367 -11.253 -8.602 1.00 65.62 466 TYR A N 1
ATOM 3654 C CA . TYR A 1 466 ? -8.121 -11.770 -9.171 1.00 65.62 466 TYR A CA 1
ATOM 3655 C C . TYR A 1 466 ? -6.966 -10.782 -8.978 1.00 65.62 466 TYR A C 1
ATOM 3657 O O . TYR A 1 466 ? -5.898 -11.163 -8.509 1.00 65.62 466 TYR A O 1
ATOM 3665 N N . SER A 1 467 ? -7.206 -9.488 -9.228 1.00 58.62 467 SER A N 1
ATOM 3666 C CA . SER A 1 467 ? -6.227 -8.431 -8.952 1.00 58.62 467 SER A CA 1
ATOM 3667 C C . SER A 1 467 ? -5.879 -8.306 -7.467 1.00 58.62 467 SER A C 1
ATOM 3669 O O . SER A 1 467 ? -4.741 -7.991 -7.153 1.00 58.62 467 SER A O 1
ATOM 3671 N N . LEU A 1 468 ? -6.832 -8.546 -6.558 1.00 56.47 468 LEU A N 1
ATOM 3672 C CA . LEU A 1 468 ? -6.601 -8.470 -5.109 1.00 56.47 468 LEU A CA 1
ATOM 3673 C C . LEU A 1 468 ? -5.824 -9.667 -4.556 1.00 56.47 468 LEU A C 1
ATOM 3675 O O . LEU A 1 468 ? -5.155 -9.531 -3.536 1.00 56.47 468 LEU A O 1
ATOM 3679 N N . LEU A 1 469 ? -5.955 -10.836 -5.183 1.00 56.75 469 LEU A N 1
ATOM 3680 C CA . LEU A 1 469 ? -5.265 -12.038 -4.732 1.00 56.75 469 LEU A CA 1
ATOM 3681 C C . LEU A 1 469 ? -3.816 -12.085 -5.223 1.00 56.75 469 LEU A C 1
ATOM 3683 O O . LEU A 1 469 ? -3.024 -12.767 -4.601 1.00 56.75 469 LEU A O 1
ATOM 3687 N N . GLU A 1 470 ? -3.436 -11.362 -6.282 1.00 49.16 470 GLU A N 1
ATOM 3688 C CA . GLU A 1 470 ? -2.045 -11.255 -6.780 1.00 49.16 470 GLU A CA 1
ATOM 3689 C C . GLU A 1 470 ? -1.333 -12.604 -7.086 1.00 49.16 470 GLU A C 1
ATOM 3691 O O . GLU A 1 470 ? -0.134 -12.622 -7.371 1.00 49.16 470 GLU A O 1
ATOM 3696 N N . PHE A 1 471 ? -2.043 -13.742 -7.059 1.00 47.59 471 PHE A N 1
ATOM 3697 C CA . PHE A 1 471 ? -1.464 -15.095 -7.127 1.00 47.59 471 PHE A CA 1
ATOM 3698 C C . PHE A 1 471 ? -1.533 -15.765 -8.512 1.00 47.59 471 PHE A C 1
ATOM 3700 O O . PHE A 1 471 ? -1.023 -16.875 -8.654 1.00 47.59 471 PHE A O 1
ATOM 3707 N N . GLY A 1 472 ? -2.099 -15.115 -9.534 1.00 53.75 472 GLY A N 1
ATOM 3708 C CA . GLY A 1 472 ? -2.472 -15.804 -10.777 1.00 53.75 472 GLY A CA 1
ATOM 3709 C C . GLY A 1 472 ? -3.635 -16.775 -10.537 1.00 53.75 472 GLY A C 1
ATOM 3710 O O . GLY A 1 472 ? -4.376 -16.597 -9.567 1.00 53.75 472 GLY A O 1
ATOM 3711 N N . ASP A 1 473 ? -3.785 -17.802 -11.379 1.00 51.28 473 ASP A N 1
ATOM 3712 C CA . ASP A 1 473 ? -4.768 -18.868 -11.159 1.00 51.28 473 ASP A CA 1
ATOM 3713 C C . ASP A 1 473 ? -4.588 -19.499 -9.771 1.00 51.28 473 ASP A C 1
ATOM 3715 O O . ASP A 1 473 ? -3.559 -20.113 -9.470 1.00 51.28 473 ASP A O 1
ATOM 3719 N N . CYS A 1 474 ? -5.586 -19.347 -8.902 1.00 57.00 474 CYS A N 1
ATOM 3720 C CA . CYS A 1 474 ? -5.445 -19.716 -7.499 1.00 57.00 474 CYS A CA 1
ATOM 3721 C C . CYS A 1 474 ? -6.651 -20.481 -6.957 1.00 57.00 474 CYS A C 1
ATOM 3723 O O . CYS A 1 474 ? -7.791 -20.312 -7.389 1.00 57.00 474 CYS A O 1
ATOM 3725 N N . ARG A 1 475 ? -6.369 -21.356 -5.988 1.00 67.75 475 ARG A N 1
ATOM 3726 C CA . ARG A 1 475 ? -7.371 -22.000 -5.134 1.00 67.75 475 ARG A CA 1
ATOM 3727 C C . ARG A 1 475 ? -7.800 -20.989 -4.068 1.00 67.75 475 ARG A C 1
ATOM 3729 O O . ARG A 1 475 ? -6.923 -20.356 -3.477 1.00 67.75 475 ARG A O 1
ATOM 3736 N N . MET A 1 476 ? -9.107 -20.836 -3.870 1.00 60.81 476 MET A N 1
ATOM 3737 C CA . MET A 1 476 ? -9.701 -19.838 -2.972 1.00 60.81 476 MET A CA 1
ATOM 3738 C C . MET A 1 476 ? -9.659 -20.220 -1.495 1.00 60.81 476 MET A C 1
ATOM 3740 O O . MET A 1 476 ? -9.642 -21.431 -1.174 1.00 60.81 476 MET A O 1
#

pLDDT: mean 82.39, std 14.63, range [29.17, 97.56]

Nearest PDB structures (foldseek):
  5bjr-assembly1_A  TM=7.226E-01  e=1.216E-03  Caenorhabditis elegans
  1wi8-assembly1_A  TM=6.794E-01  e=5.378E-03  Homo sapiens
  1wn0-assembly2_B  TM=6.401E-01  e=3.065E-01  Zea mays
  8oz0-assembly1_I  TM=2.969E-01  e=4.499E-03  Homo sapiens
  1xbw-assembly1_A  TM=5.028E-01  e=2.416E-01  Staphylococcus aureus subsp. aureus MW2

Foldseek 3Di:
DVVLQLQLLAQLLVLLVVLLVQVPDPDRPVVVNLVSLVSNLVSGPAPLVLVCCCVPQLNLNVLSVVCNVCVVVCVDCSVVSNNVSSVCNQEFHDPDWDKDFLLLEFEQAQADAQADCFAPRHPHGLVVLLVCCLVPVDDLADPRLEFEFEDDRNGTYTLPVSSSLSSLVNCVVDLAGHMHTYRYHRLHFPYADPRPPRDGPVVSSVVGNPDPPRRQKHFHDYPDPPDDRVVRMRGRQHWWKKKKAQADFPDDQVLVVVQCVVVPLVQWRGKAFDWDDPVPPDITTPRMMIITGSDPVSLVVPQVVATDADVNTGIHIDTPDPADWAFDDFDDDQWKFKAWPPPRHGFFILQQWKWAFKQDFDFDPDDDRVPDPTAIWTKGAPVRTDQKDWDADPCCVRVVQFGTFIAGNPPRHTFFTWGQCVRIHDPVVCVVRPRTMGTGDLQTIWMGHRVNRTTTGRGPGSVVVCVVVSPHIDRD

Organism: Noctiluca scintillans (NCBI:txid2966)

Solvent-accessible surface area (backbone atoms only — not comparable to full-atom values): 25859 Å² total; per-residue (Å²): 109,68,70,60,53,50,53,22,43,50,51,22,47,53,30,51,53,53,38,51,60,40,69,73,39,95,76,51,59,60,75,58,46,50,53,33,45,54,50,30,63,62,29,54,79,49,69,50,57,46,50,39,29,44,80,69,37,59,34,39,60,54,31,44,54,48,34,66,76,39,61,90,48,74,84,44,65,48,59,61,49,37,58,57,26,47,56,55,46,70,42,69,62,66,92,68,60,45,81,42,50,54,56,62,50,21,33,20,28,46,56,44,61,45,55,36,86,57,59,92,54,44,80,38,41,39,67,59,53,25,51,35,43,75,72,61,77,43,55,51,77,36,82,84,49,51,38,42,24,30,73,58,71,91,35,41,32,32,69,49,51,59,59,53,49,22,51,43,55,40,37,75,78,42,81,60,88,46,59,32,31,32,35,63,39,60,81,26,75,92,29,56,47,92,62,78,73,73,42,30,41,38,62,49,40,61,77,25,60,65,28,86,56,77,11,42,34,33,31,50,51,68,89,62,95,82,67,65,78,81,79,32,55,52,58,48,60,65,74,26,34,26,34,36,31,54,44,55,50,85,60,50,36,65,56,54,44,51,52,44,43,73,73,65,49,76,58,59,59,50,51,45,51,57,68,44,80,73,87,51,98,59,77,34,36,72,29,39,35,42,37,30,13,74,34,66,64,57,36,44,50,48,51,73,71,52,61,75,59,50,95,82,31,63,48,47,62,39,72,63,57,92,76,68,74,42,85,50,85,73,79,94,62,94,58,19,32,29,20,33,57,89,77,59,49,58,40,26,45,24,71,62,24,31,43,36,78,31,58,75,61,91,52,94,92,54,74,58,74,93,76,44,74,85,41,52,41,43,32,28,26,52,87,59,53,33,61,64,40,78,42,77,30,94,52,28,90,80,38,72,42,40,52,23,36,30,23,32,63,87,76,65,48,66,35,36,30,32,28,36,23,79,61,37,43,57,70,71,54,22,72,72,42,35,56,49,24,32,38,52,38,42,85,29,37,27,41,31,44,47,89,47,56,38,36,36,42,71,45,83,42,46,59,58,55,51,66,71,61,74,65,67,71,36,74,83

Secondary structure (DSSP, 8-state):
-HHHHHHHHHHHHHHHHHHHHHHTSSS--HHHHHHHHHHHHTT---HHHHHHHHHHSTTHHHHHHHHHHTTT-TTSHHHHHHHHHHHHHHSPPPS--EEEEGGGEEES-SEEESB--SSTTTT-BHHHHHHHHHTTSS-TTSGGGPEEEEEETTEEEESSHHHHHHHHHHHHH-SSPPEEEEEEEP--TT-B-TTTT--BHHHHHHHH---TTTTSEEEEE-SSTTS-GGGGEEEPPPPEEEEEES--TT--HHHHHHHHHHTT-TTEEEEE--EEE-SSSSEEE-SEEEEEESSHHHHHHHHHH----BTTB--EEEE-SS---EE----S-S--EEEETTT--EEEEGGG-EEEEEPPPS-TTS--TTTS--EEEEEEEGGGB-SEEEEE-TTTTT-TTEEEEEEETTT--EEEEEEEHHHHS-HHHHHHH-SEEEEE-GGGEEEE-SSSTTEEE--S-HHHHHHHH-SSSEE-